Protein AF-A0A238KQC0-F1 (afdb_monomer)

Structure (mmCIF, N/CA/C/O backbone):
data_AF-A0A238KQC0-F1
#
_entry.id   AF-A0A238KQC0-F1
#
loop_
_atom_site.group_PDB
_atom_site.id
_atom_site.type_symbol
_atom_site.label_atom_id
_atom_site.label_alt_id
_atom_site.label_comp_id
_atom_site.label_asym_id
_atom_site.label_entity_id
_atom_site.label_seq_id
_atom_site.pdbx_PDB_ins_code
_atom_site.Cartn_x
_atom_site.Cartn_y
_atom_site.Cartn_z
_atom_site.occupancy
_atom_site.B_iso_or_equiv
_atom_site.auth_seq_id
_atom_site.auth_comp_id
_atom_site.auth_asym_id
_atom_site.auth_atom_id
_atom_site.pdbx_PDB_model_num
ATOM 1 N N . MET A 1 1 ? 19.714 -8.009 -7.640 1.00 52.84 1 MET A N 1
ATOM 2 C CA . MET A 1 1 ? 20.588 -8.316 -8.798 1.00 52.84 1 MET A CA 1
ATOM 3 C C . MET A 1 1 ? 21.851 -7.499 -8.595 1.00 52.84 1 MET A C 1
ATOM 5 O O . MET A 1 1 ? 21.709 -6.326 -8.289 1.00 52.84 1 MET A O 1
ATOM 9 N N . GLN A 1 2 ? 23.054 -8.079 -8.636 1.00 61.41 2 GLN A N 1
ATOM 10 C CA . GLN A 1 2 ? 24.258 -7.248 -8.451 1.00 61.41 2 GLN A CA 1
ATOM 11 C C . GLN A 1 2 ? 24.435 -6.300 -9.654 1.00 61.41 2 GLN A C 1
ATOM 13 O O . GLN A 1 2 ? 24.067 -6.698 -10.764 1.00 61.41 2 GLN A O 1
ATOM 18 N N . PRO A 1 3 ? 25.016 -5.093 -9.490 1.00 61.81 3 PRO A N 1
ATOM 19 C CA . PRO A 1 3 ? 25.232 -4.155 -10.599 1.00 61.81 3 PRO A CA 1
ATOM 20 C C . PRO A 1 3 ? 25.910 -4.797 -11.821 1.00 61.81 3 PRO A C 1
ATOM 22 O O . PRO A 1 3 ? 25.529 -4.546 -12.961 1.00 61.81 3 PRO A O 1
ATOM 25 N N . SER A 1 4 ? 26.842 -5.726 -11.589 1.00 66.88 4 SER A N 1
ATOM 26 C CA . SER A 1 4 ? 27.508 -6.519 -12.630 1.00 66.88 4 SER A CA 1
ATOM 27 C C . SER A 1 4 ? 26.549 -7.377 -13.466 1.00 66.88 4 SER A C 1
ATOM 29 O O . SER A 1 4 ? 26.698 -7.461 -14.681 1.00 66.88 4 SER A O 1
ATOM 31 N N . GLN A 1 5 ? 25.534 -7.988 -12.851 1.00 70.06 5 GLN A N 1
ATOM 32 C CA . GLN A 1 5 ? 24.535 -8.795 -13.557 1.00 70.06 5 GLN A CA 1
ATOM 33 C C . GLN A 1 5 ? 23.613 -7.929 -14.422 1.00 70.06 5 GLN A C 1
ATOM 35 O O . GLN A 1 5 ? 23.234 -8.341 -15.520 1.00 70.06 5 GLN A O 1
ATOM 40 N N . VAL A 1 6 ? 23.265 -6.727 -13.946 1.00 64.50 6 VAL A N 1
ATOM 41 C CA . VAL A 1 6 ? 22.484 -5.751 -14.721 1.00 64.50 6 VAL A CA 1
ATOM 42 C C . VAL A 1 6 ? 23.261 -5.331 -15.969 1.00 64.50 6 VAL A C 1
ATOM 44 O O . VAL A 1 6 ? 22.709 -5.382 -17.067 1.00 64.50 6 VAL A O 1
ATOM 47 N N . ILE A 1 7 ? 24.552 -5.017 -15.816 1.00 68.75 7 ILE A N 1
ATOM 48 C CA . ILE A 1 7 ? 25.449 -4.674 -16.930 1.00 68.75 7 ILE A CA 1
ATOM 49 C C . ILE A 1 7 ? 25.545 -5.827 -17.935 1.00 68.75 7 ILE A C 1
ATOM 51 O O . ILE A 1 7 ? 25.369 -5.601 -19.127 1.00 68.75 7 ILE A O 1
ATOM 55 N N . LEU A 1 8 ? 25.757 -7.067 -17.477 1.00 71.19 8 LEU A N 1
ATOM 56 C CA . LEU A 1 8 ? 25.844 -8.237 -18.362 1.00 71.19 8 LEU A CA 1
ATOM 57 C C . LEU A 1 8 ? 24.544 -8.489 -19.137 1.00 71.19 8 LEU A C 1
ATOM 59 O O . LEU A 1 8 ? 24.585 -8.810 -20.322 1.00 71.19 8 LEU A O 1
ATOM 63 N N . THR A 1 9 ? 23.389 -8.311 -18.491 1.00 72.69 9 THR A N 1
ATOM 64 C CA . THR A 1 9 ? 22.080 -8.470 -19.145 1.00 72.69 9 THR A CA 1
ATOM 65 C C . THR A 1 9 ? 21.862 -7.387 -20.200 1.00 72.69 9 THR A C 1
ATOM 67 O O . THR A 1 9 ? 21.456 -7.692 -21.319 1.00 72.69 9 THR A O 1
ATOM 70 N N . LEU A 1 10 ? 22.179 -6.129 -19.872 1.00 66.62 10 LEU A N 1
ATOM 71 C CA . LEU A 1 10 ? 22.135 -5.011 -20.817 1.00 66.62 10 LEU A CA 1
ATOM 72 C C . LEU A 1 10 ? 23.071 -5.250 -22.002 1.00 66.62 10 LEU A C 1
ATOM 74 O O . LEU A 1 10 ? 22.627 -5.140 -23.138 1.00 66.62 10 LEU A O 1
ATOM 78 N N . ALA A 1 11 ? 24.322 -5.634 -21.751 1.00 71.88 11 ALA A N 1
ATOM 79 C CA . ALA A 1 11 ? 25.301 -5.928 -22.792 1.00 71.88 11 ALA A CA 1
ATOM 80 C C . ALA A 1 11 ? 24.860 -7.095 -23.689 1.00 71.88 11 ALA A C 1
ATOM 82 O O . ALA A 1 11 ? 25.017 -7.016 -24.901 1.00 71.88 11 ALA A O 1
ATOM 83 N N . GLY A 1 12 ? 24.260 -8.149 -23.127 1.00 75.44 12 GLY A N 1
ATOM 84 C CA . GLY A 1 12 ? 23.725 -9.273 -23.900 1.00 75.44 12 GLY A CA 1
ATOM 85 C C . GLY A 1 12 ? 22.548 -8.876 -24.793 1.00 75.44 12 GLY A C 1
ATOM 86 O O . GLY A 1 12 ? 22.531 -9.215 -25.975 1.00 75.44 12 GLY A O 1
ATOM 87 N N . VAL A 1 13 ? 21.588 -8.113 -24.257 1.00 71.62 13 VAL A N 1
ATOM 88 C CA . VAL A 1 13 ? 20.440 -7.609 -25.028 1.00 71.62 13 VAL A CA 1
ATOM 89 C C . VAL A 1 13 ? 20.913 -6.651 -26.119 1.00 71.62 13 VAL A C 1
ATOM 91 O O . VAL A 1 13 ? 20.567 -6.833 -27.281 1.00 71.62 13 VAL A O 1
ATOM 94 N N . ILE A 1 14 ? 21.744 -5.668 -25.771 1.00 67.44 14 ILE A N 1
ATOM 95 C CA . ILE A 1 14 ? 22.294 -4.689 -26.715 1.00 67.44 14 ILE A CA 1
ATOM 96 C C . ILE A 1 14 ? 23.148 -5.384 -27.777 1.00 67.44 14 ILE A C 1
ATOM 98 O O . ILE A 1 14 ? 22.978 -5.106 -28.957 1.00 67.44 14 ILE A O 1
ATOM 102 N N . GLY A 1 15 ? 24.013 -6.322 -27.389 1.00 72.06 15 GLY A N 1
ATOM 103 C CA . GLY A 1 15 ? 24.851 -7.088 -28.309 1.00 72.06 15 GLY A CA 1
ATOM 104 C C . GLY A 1 15 ? 24.027 -7.903 -29.304 1.00 72.06 15 GLY A C 1
ATOM 105 O O . GLY A 1 15 ? 24.307 -7.855 -30.498 1.00 72.06 15 GLY A O 1
ATOM 106 N N . ALA A 1 16 ? 22.967 -8.577 -28.845 1.00 71.31 16 ALA A N 1
ATOM 107 C CA . ALA A 1 16 ? 22.022 -9.265 -29.725 1.00 71.31 16 ALA A CA 1
ATOM 108 C C . ALA A 1 16 ? 21.301 -8.289 -30.672 1.00 71.31 16 ALA A C 1
ATOM 110 O O . ALA A 1 16 ? 21.144 -8.586 -31.854 1.00 71.31 16 ALA A O 1
ATOM 111 N N . PHE A 1 17 ? 20.913 -7.108 -30.180 1.00 65.44 17 PHE A N 1
ATOM 112 C CA . PHE A 1 17 ? 20.311 -6.057 -31.003 1.00 65.44 17 PHE A CA 1
ATOM 113 C C . PHE A 1 17 ? 21.271 -5.538 -32.079 1.00 65.44 17 PHE A C 1
ATOM 115 O O . PHE A 1 17 ? 20.877 -5.469 -33.240 1.00 65.44 17 PHE A O 1
ATOM 122 N N . VAL A 1 18 ? 22.525 -5.231 -31.730 1.00 66.19 18 VAL A N 1
ATOM 123 C CA . VAL A 1 18 ? 23.550 -4.792 -32.691 1.00 66.19 18 VAL A CA 1
ATOM 124 C C . VAL A 1 18 ? 23.750 -5.857 -33.770 1.00 66.19 18 VAL A C 1
ATOM 126 O O . VAL A 1 18 ? 23.679 -5.529 -34.952 1.00 66.19 18 VAL A O 1
ATOM 129 N N . LEU A 1 19 ? 23.879 -7.130 -33.38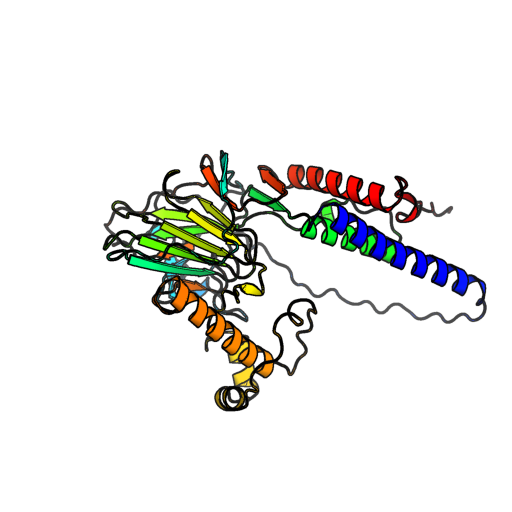2 1.00 65.50 19 LEU A N 1
ATOM 130 C CA . LEU A 1 19 ? 24.027 -8.256 -34.312 1.00 65.50 19 LEU A CA 1
ATOM 131 C C . LEU A 1 19 ? 22.855 -8.387 -35.295 1.00 65.50 19 LEU A C 1
ATOM 133 O O . LEU A 1 19 ? 23.076 -8.629 -36.479 1.00 65.50 19 LEU A O 1
ATOM 137 N N . ILE A 1 20 ? 21.616 -8.203 -34.828 1.00 67.88 20 ILE A N 1
ATOM 138 C CA . ILE A 1 20 ? 20.430 -8.217 -35.699 1.00 67.88 20 ILE A CA 1
ATOM 139 C C . ILE A 1 20 ? 20.461 -7.033 -36.674 1.00 67.88 20 ILE A C 1
ATOM 141 O O . ILE A 1 20 ? 20.162 -7.210 -37.852 1.00 67.88 20 ILE A O 1
ATOM 145 N N . THR A 1 21 ? 20.850 -5.837 -36.222 1.00 61.66 21 THR A N 1
ATOM 146 C CA . THR A 1 21 ? 20.881 -4.648 -37.091 1.00 61.66 21 THR A CA 1
ATOM 147 C C . THR A 1 21 ? 21.965 -4.700 -38.157 1.00 61.66 21 THR A C 1
ATOM 149 O O . THR A 1 21 ? 21.686 -4.320 -39.292 1.00 61.66 21 THR A O 1
ATOM 152 N N . THR A 1 22 ? 23.162 -5.199 -37.830 1.00 63.94 22 THR A N 1
ATOM 153 C CA . THR A 1 22 ? 24.226 -5.392 -38.825 1.00 63.94 22 THR A CA 1
ATOM 154 C C . THR A 1 22 ? 23.844 -6.484 -39.820 1.00 63.94 22 THR A C 1
ATOM 156 O O . THR A 1 22 ? 24.075 -6.348 -41.015 1.00 63.94 22 THR A O 1
ATOM 159 N N . TRP A 1 23 ? 23.164 -7.537 -39.359 1.00 65.06 23 TRP A N 1
ATOM 160 C CA . TRP A 1 23 ? 22.669 -8.589 -40.245 1.00 65.06 23 TRP A CA 1
ATOM 161 C C . TRP A 1 23 ? 21.548 -8.107 -41.189 1.00 65.06 23 TRP A C 1
ATOM 163 O O . TRP A 1 23 ? 21.545 -8.451 -42.370 1.00 65.06 23 TRP A O 1
ATOM 173 N N . GLU A 1 24 ? 20.620 -7.265 -40.718 1.00 63.06 24 GLU A N 1
ATOM 174 C CA . GLU A 1 24 ? 19.578 -6.665 -41.566 1.00 63.06 24 GLU A CA 1
ATOM 175 C C . GLU A 1 24 ? 20.108 -5.590 -42.530 1.00 63.06 24 GLU A C 1
ATOM 177 O O . GLU A 1 24 ? 19.510 -5.391 -43.592 1.00 63.06 24 GLU A O 1
ATOM 182 N N . SER A 1 25 ? 21.188 -4.873 -42.184 1.00 58.00 25 SER A N 1
ATOM 183 C CA . SER A 1 25 ? 21.828 -3.940 -43.121 1.00 58.00 25 SER A CA 1
ATOM 184 C C . SER A 1 25 ? 22.510 -4.679 -44.266 1.00 58.00 25 SER A C 1
ATOM 186 O O . SER A 1 25 ? 22.327 -4.276 -45.413 1.00 58.00 25 SER A O 1
ATOM 188 N N . ASP A 1 26 ? 23.179 -5.798 -43.978 1.00 61.31 26 ASP A N 1
ATOM 189 C CA . ASP A 1 26 ? 23.857 -6.613 -44.995 1.00 61.31 26 ASP A CA 1
ATOM 190 C C . ASP A 1 26 ? 22.852 -7.276 -45.957 1.00 61.31 26 ASP A C 1
ATOM 192 O O . ASP A 1 26 ? 23.091 -7.371 -47.157 1.00 61.31 26 ASP A O 1
ATOM 196 N N . GLN A 1 27 ? 21.664 -7.658 -45.472 1.00 59.06 27 GLN A N 1
ATOM 197 C CA . GLN A 1 27 ? 20.588 -8.208 -46.314 1.00 59.06 27 GLN A CA 1
ATOM 198 C C . GLN A 1 27 ? 19.975 -7.177 -47.283 1.00 59.06 27 GLN A C 1
ATOM 200 O O . GLN A 1 27 ? 19.395 -7.551 -48.305 1.00 59.06 27 GLN A O 1
ATOM 205 N N . LYS A 1 28 ? 20.068 -5.875 -46.979 1.00 48.16 28 LYS A N 1
ATOM 206 C CA . LYS A 1 28 ? 19.464 -4.813 -47.802 1.00 48.16 28 LYS A CA 1
ATOM 207 C C . LYS A 1 28 ? 20.343 -4.335 -48.956 1.00 48.16 28 LYS A C 1
ATOM 209 O O . LYS A 1 28 ? 19.821 -3.624 -49.813 1.00 48.16 28 LYS A O 1
ATOM 214 N N . GLU A 1 29 ? 21.608 -4.747 -49.034 1.00 47.91 29 GLU A N 1
ATOM 215 C CA . GLU A 1 29 ? 22.455 -4.461 -50.202 1.00 47.91 29 GLU A CA 1
ATOM 216 C C . GLU A 1 29 ? 22.245 -5.436 -51.378 1.00 47.91 29 GLU A C 1
ATOM 218 O O . GLU A 1 29 ? 22.608 -5.098 -52.502 1.00 47.91 29 GLU A O 1
ATOM 223 N N . GLU A 1 30 ? 21.580 -6.585 -51.191 1.00 46.72 30 GLU A N 1
ATOM 224 C CA . GLU A 1 30 ? 21.438 -7.598 -52.259 1.00 46.72 30 GLU A CA 1
ATOM 225 C C . GLU A 1 30 ? 20.080 -7.639 -52.981 1.00 46.72 30 GLU A C 1
ATOM 227 O O . GLU A 1 30 ? 19.896 -8.439 -53.898 1.00 46.72 30 GLU A O 1
ATOM 232 N N . THR A 1 31 ? 19.117 -6.771 -52.659 1.00 42.25 31 THR A N 1
ATOM 233 C CA . THR A 1 31 ? 17.823 -6.771 -53.367 1.00 42.25 31 THR A CA 1
ATOM 234 C C . THR A 1 31 ? 17.334 -5.369 -53.720 1.00 42.25 31 THR A C 1
ATOM 236 O O . THR A 1 31 ? 16.606 -4.717 -52.979 1.00 42.25 31 THR A O 1
ATOM 239 N N . SER A 1 32 ? 17.687 -4.923 -54.928 1.00 37.69 32 SER A N 1
ATOM 240 C CA . SER A 1 32 ? 16.980 -3.848 -55.625 1.00 37.69 32 SER A CA 1
ATOM 241 C C . SER A 1 32 ? 16.522 -4.342 -56.993 1.00 37.69 32 SER A C 1
ATOM 243 O O . SER A 1 32 ? 17.331 -4.463 -57.908 1.00 37.69 32 SER A O 1
ATOM 245 N N . ALA A 1 33 ? 15.232 -4.665 -57.093 1.00 41.12 33 ALA A N 1
ATOM 246 C CA . ALA A 1 33 ? 14.337 -4.303 -58.196 1.00 41.12 33 ALA A CA 1
ATOM 247 C C . ALA A 1 33 ? 13.004 -5.050 -58.019 1.00 41.12 33 ALA A C 1
ATOM 249 O O . ALA A 1 33 ? 12.876 -6.191 -58.441 1.00 41.12 33 ALA A O 1
ATOM 250 N N . ASP A 1 34 ? 12.032 -4.426 -57.349 1.00 38.00 34 ASP A N 1
ATOM 251 C CA . ASP A 1 34 ? 10.682 -4.276 -57.909 1.00 38.00 34 ASP A CA 1
ATOM 252 C C . ASP A 1 34 ? 9.803 -3.414 -56.995 1.00 38.00 34 ASP A C 1
ATOM 254 O O . ASP A 1 34 ? 9.624 -3.661 -55.801 1.00 38.00 34 ASP A O 1
ATOM 258 N N . GLY A 1 35 ? 9.291 -2.331 -57.580 1.00 44.53 35 GLY A N 1
ATOM 259 C CA . GLY A 1 35 ? 8.474 -1.330 -56.914 1.00 44.53 35 GLY A CA 1
ATOM 260 C C . GLY A 1 35 ? 7.014 -1.761 -56.812 1.00 44.53 35 GLY A C 1
ATOM 261 O O . GLY A 1 35 ? 6.326 -1.894 -57.820 1.00 44.53 35 GLY A O 1
ATOM 262 N N . GLY A 1 36 ? 6.520 -1.886 -55.581 1.00 32.47 36 GLY A N 1
ATOM 263 C CA . GLY A 1 36 ? 5.099 -2.015 -55.267 1.00 32.47 36 GLY A CA 1
ATOM 264 C C . GLY A 1 36 ? 4.698 -0.992 -54.209 1.00 32.47 36 GLY A C 1
ATOM 265 O O . GLY A 1 36 ? 5.030 -1.135 -53.036 1.00 32.47 36 GLY A O 1
ATOM 266 N N . VAL A 1 37 ? 3.993 0.062 -54.622 1.00 36.56 37 VAL A N 1
ATOM 267 C CA . VAL A 1 37 ? 3.444 1.087 -53.724 1.00 36.56 37 VAL A CA 1
ATOM 268 C C . VAL A 1 37 ? 2.150 0.559 -53.104 1.00 36.56 37 VAL A C 1
ATOM 270 O O . VAL A 1 37 ? 1.142 0.423 -53.792 1.00 36.56 37 VAL A O 1
ATOM 273 N N . SER A 1 38 ? 2.151 0.309 -51.795 1.00 35.12 38 SER A N 1
ATOM 274 C CA . SER A 1 38 ? 0.934 0.062 -51.012 1.00 35.12 38 SER A CA 1
ATOM 275 C C . SER A 1 38 ? 0.721 1.167 -49.975 1.00 35.12 38 SER A C 1
ATOM 277 O O . SER A 1 38 ? 1.612 1.487 -49.188 1.00 35.12 38 SER A O 1
ATOM 279 N N . ALA A 1 39 ? -0.474 1.758 -50.008 1.00 33.97 39 ALA A N 1
ATOM 280 C CA . ALA A 1 39 ? -0.898 2.885 -49.184 1.00 33.97 39 ALA A CA 1
ATOM 281 C C . ALA A 1 39 ? -0.989 2.534 -47.680 1.00 33.97 39 ALA A C 1
ATOM 283 O O . ALA A 1 39 ? -1.370 1.414 -47.330 1.00 33.97 39 ALA A O 1
ATOM 284 N N . PRO A 1 40 ? -0.704 3.483 -46.769 1.00 32.06 40 PRO A N 1
ATOM 285 C CA . PRO A 1 40 ? -0.746 3.224 -45.335 1.00 32.06 40 PRO A CA 1
ATOM 286 C C . PRO A 1 40 ? -2.188 3.176 -44.809 1.00 32.06 40 PRO A C 1
ATOM 288 O O . PRO A 1 40 ? -2.943 4.146 -44.900 1.00 32.06 40 PRO A O 1
ATOM 291 N N . SER A 1 41 ? -2.561 2.057 -44.183 1.00 30.86 41 SER A N 1
ATOM 292 C CA . SER A 1 41 ? -3.796 1.960 -43.404 1.00 30.86 41 SER A CA 1
ATOM 293 C C . SER A 1 41 ? -3.649 2.736 -42.091 1.00 30.86 41 SER A C 1
ATOM 295 O O . SER A 1 41 ? -2.866 2.363 -41.212 1.00 30.86 41 SER A O 1
ATOM 297 N N . VAL A 1 42 ? -4.428 3.805 -41.947 1.00 29.08 42 VAL A N 1
ATOM 298 C CA . VAL A 1 42 ? -4.531 4.624 -40.736 1.00 29.08 42 VAL A CA 1
ATOM 299 C C . VAL A 1 42 ? -5.184 3.804 -39.617 1.00 29.08 42 VAL A C 1
ATOM 301 O O . VAL A 1 42 ? -6.402 3.626 -39.586 1.00 29.08 42 VAL A O 1
ATOM 304 N N . ARG A 1 43 ? -4.385 3.300 -38.669 1.00 30.39 43 ARG A N 1
ATOM 305 C CA . ARG A 1 43 ? -4.898 2.757 -37.402 1.00 30.39 43 ARG A CA 1
ATOM 306 C C . ARG A 1 43 ? -5.221 3.915 -36.458 1.00 30.39 43 ARG A C 1
ATOM 308 O O . ARG A 1 43 ? -4.331 4.657 -36.051 1.00 30.39 43 ARG A O 1
ATOM 315 N N . LYS A 1 44 ? -6.500 4.056 -36.105 1.00 29.42 44 LYS A N 1
ATOM 316 C CA . LYS A 1 44 ? -6.963 4.979 -35.059 1.00 29.42 44 LYS A CA 1
ATOM 317 C C . LYS A 1 44 ? -6.437 4.498 -33.696 1.00 29.42 44 LYS A C 1
ATOM 319 O O . LYS A 1 44 ? -6.677 3.339 -33.360 1.00 29.42 44 LYS A O 1
ATOM 324 N N . PRO A 1 45 ? -5.750 5.336 -32.904 1.00 29.02 45 PRO A N 1
ATOM 325 C CA . PRO A 1 45 ? -5.381 4.969 -31.544 1.00 29.02 45 PRO A CA 1
ATOM 326 C C . PRO A 1 45 ? -6.638 4.850 -30.673 1.00 29.02 45 PRO A C 1
ATOM 328 O O . PRO A 1 45 ? -7.488 5.742 -30.652 1.00 29.02 45 PRO A O 1
ATOM 331 N N . SER A 1 46 ? -6.756 3.724 -29.969 1.00 28.70 46 SER A N 1
ATOM 332 C CA . SER A 1 46 ? -7.780 3.490 -28.956 1.00 28.70 46 SER A CA 1
ATOM 333 C C . SER A 1 46 ? -7.582 4.450 -27.787 1.00 28.70 46 SER A C 1
ATOM 335 O O . SER A 1 46 ? -6.537 4.475 -27.136 1.00 28.70 46 SER A O 1
ATOM 337 N N . LEU A 1 47 ? -8.624 5.231 -27.544 1.00 29.38 47 LEU A N 1
ATOM 338 C CA . LEU A 1 47 ? -8.741 6.279 -26.548 1.00 29.38 47 LEU A CA 1
ATOM 339 C C . LEU A 1 47 ? -8.920 5.672 -25.136 1.00 29.38 47 LEU A C 1
ATOM 341 O O . LEU A 1 47 ? -10.026 5.643 -24.610 1.00 29.38 47 LEU A O 1
ATOM 345 N N . PHE A 1 48 ? -7.853 5.196 -24.488 1.00 33.50 48 PHE A N 1
ATOM 346 C CA . PHE A 1 48 ? -7.841 5.045 -23.022 1.00 33.50 48 PHE A CA 1
ATOM 347 C C . PHE A 1 48 ? -7.390 6.370 -22.402 1.00 33.50 48 PHE A C 1
ATOM 349 O O . PHE A 1 48 ? -6.274 6.531 -21.918 1.00 33.50 48 PHE A O 1
ATOM 356 N N . GLY A 1 49 ? -8.276 7.362 -22.493 1.00 26.34 49 GLY A N 1
ATOM 357 C CA . GLY A 1 49 ? -8.130 8.638 -21.809 1.00 26.34 49 GLY A CA 1
ATOM 358 C C . GLY A 1 49 ? -8.496 8.475 -20.339 1.00 26.34 49 GLY A C 1
ATOM 359 O O . GLY A 1 49 ? -9.676 8.456 -19.992 1.00 26.34 49 GLY A O 1
ATOM 360 N N . GLY A 1 50 ? -7.484 8.387 -19.475 1.00 29.00 50 GLY A N 1
ATOM 361 C CA . GLY A 1 50 ? -7.613 8.672 -18.048 1.00 29.00 50 GLY A CA 1
ATOM 362 C C . GLY A 1 50 ? -7.969 10.144 -17.860 1.00 29.00 50 GLY A C 1
ATOM 363 O O . GLY A 1 50 ? -7.107 10.983 -17.623 1.00 29.00 50 GLY A O 1
ATOM 364 N N . GLY A 1 51 ? -9.246 10.474 -18.047 1.00 25.62 51 GLY A N 1
ATOM 365 C CA . GLY A 1 51 ? -9.769 11.812 -17.829 1.00 25.62 51 GLY A CA 1
ATOM 366 C C . GLY A 1 51 ? -9.725 12.146 -16.344 1.00 25.62 51 GLY A C 1
ATOM 367 O O . GLY A 1 51 ? -10.485 11.587 -15.551 1.00 25.62 51 GLY A O 1
ATOM 368 N N . VAL A 1 52 ? -8.854 13.082 -15.976 1.00 29.88 52 VAL A N 1
ATOM 369 C CA . VAL A 1 52 ? -8.897 13.772 -14.687 1.00 29.88 52 VAL A CA 1
ATOM 370 C C . VAL A 1 52 ? -10.181 14.603 -14.679 1.00 29.88 52 VAL A C 1
ATOM 372 O O . VAL A 1 52 ? -10.234 15.713 -15.205 1.00 29.88 52 VAL A O 1
ATOM 375 N N . THR A 1 53 ? -11.274 14.039 -14.168 1.00 33.09 53 THR A N 1
ATOM 376 C CA . THR A 1 53 ? -12.521 14.786 -13.990 1.00 33.09 53 THR A CA 1
ATOM 377 C C . THR A 1 53 ? -12.292 15.871 -12.948 1.00 33.09 53 THR A C 1
ATOM 379 O O . THR A 1 53 ? -12.054 15.566 -11.781 1.00 33.09 53 THR A O 1
ATOM 382 N N . SER A 1 54 ? -12.377 17.128 -13.383 1.00 31.61 54 SER A N 1
ATOM 383 C CA . SER A 1 54 ? -12.378 18.312 -12.526 1.00 31.61 54 SER A CA 1
ATOM 384 C C . SER A 1 54 ? -13.406 18.151 -11.399 1.00 31.61 54 SER A C 1
ATOM 386 O O . SER A 1 54 ? -14.616 18.076 -11.637 1.00 31.61 54 SER A O 1
ATOM 388 N N . LEU A 1 55 ? -12.910 18.051 -10.163 1.00 38.06 55 LEU A N 1
ATOM 389 C CA . LEU A 1 55 ? -13.707 17.967 -8.943 1.00 38.06 55 LEU A CA 1
ATOM 390 C C . LEU A 1 55 ? -14.286 19.355 -8.638 1.00 38.06 55 LEU A C 1
ATOM 392 O O . LEU A 1 55 ? -13.707 20.174 -7.920 1.00 38.06 55 LEU A O 1
ATOM 396 N N . THR A 1 56 ? -15.456 19.635 -9.208 1.00 34.16 56 THR A N 1
ATOM 397 C CA . THR A 1 56 ? -16.328 20.704 -8.710 1.00 34.16 56 THR A CA 1
ATOM 398 C C . THR A 1 56 ? -16.716 20.389 -7.263 1.00 34.16 56 THR A C 1
ATOM 400 O O . THR A 1 56 ? -16.891 19.230 -6.893 1.00 34.16 56 THR A O 1
ATOM 403 N N . SER A 1 57 ? -16.762 21.422 -6.417 1.00 35.72 57 SER A N 1
ATOM 404 C CA . SER A 1 57 ? -16.985 21.302 -4.973 1.00 35.72 57 SER A CA 1
ATOM 405 C C . SER A 1 57 ? -18.214 20.444 -4.676 1.00 35.72 57 SER A C 1
ATOM 407 O O . SER A 1 57 ? -19.333 20.813 -5.032 1.00 35.72 57 SER A O 1
ATOM 409 N N . VAL A 1 58 ? -18.002 19.311 -4.008 1.00 42.19 58 VAL A N 1
ATOM 410 C CA . VAL A 1 58 ? -19.062 18.427 -3.517 1.00 42.19 58 VAL A CA 1
ATOM 411 C C . VAL A 1 58 ? -19.660 19.060 -2.256 1.00 42.19 58 VAL A C 1
ATOM 413 O O . VAL A 1 58 ? -19.422 18.609 -1.146 1.00 42.19 58 VAL A O 1
ATOM 416 N N . SER A 1 59 ? -20.381 20.171 -2.413 1.00 43.06 59 SER A N 1
ATOM 417 C CA . SER A 1 59 ? -21.286 20.691 -1.375 1.00 43.06 59 SER A CA 1
ATOM 418 C C . SER A 1 59 ? -22.727 20.209 -1.579 1.00 43.06 59 SER A C 1
ATOM 420 O O . SER A 1 59 ? -23.559 20.343 -0.688 1.00 43.06 59 SER A O 1
ATOM 422 N N . GLY A 1 60 ? -23.029 19.586 -2.724 1.00 44.91 60 GLY A N 1
ATOM 423 C CA . GLY A 1 60 ? -24.237 18.787 -2.901 1.00 44.91 60 GLY A CA 1
ATOM 424 C C . GLY A 1 60 ? -23.961 17.351 -2.472 1.00 44.91 60 GLY A C 1
ATOM 425 O O . GLY A 1 60 ? -23.026 16.749 -2.997 1.00 44.91 60 GLY A O 1
ATOM 426 N N . LYS A 1 61 ? -24.764 16.809 -1.547 1.00 46.88 61 LYS A N 1
ATOM 427 C CA . LYS A 1 61 ? -24.801 15.386 -1.165 1.00 46.88 61 LYS A CA 1
ATOM 428 C C . LYS A 1 61 ? -24.993 14.505 -2.411 1.00 46.88 61 LYS A C 1
ATOM 430 O O . LYS A 1 61 ? -26.110 14.112 -2.735 1.00 46.88 61 LYS A O 1
ATOM 435 N N . LYS A 1 62 ? -23.928 14.224 -3.162 1.00 54.81 62 LYS A N 1
ATOM 436 C CA . LYS A 1 62 ? -23.941 13.135 -4.134 1.00 54.81 62 LYS A CA 1
ATOM 437 C C . LYS A 1 62 ? -23.939 11.856 -3.321 1.00 54.81 62 LYS A C 1
ATOM 439 O O . LYS A 1 62 ? -23.074 11.672 -2.475 1.00 54.81 62 LYS A O 1
ATOM 444 N N . ASP A 1 63 ? -24.944 11.031 -3.572 1.00 61.81 63 ASP A N 1
ATOM 445 C CA . ASP A 1 63 ? -25.065 9.685 -3.034 1.00 61.81 63 ASP A CA 1
ATOM 446 C C . ASP A 1 63 ? -23.715 8.944 -3.171 1.00 61.81 63 ASP A C 1
ATOM 448 O O . ASP A 1 63 ? -23.272 8.725 -4.306 1.00 61.81 63 ASP A O 1
ATOM 452 N N . PRO A 1 64 ? -23.039 8.610 -2.052 1.00 58.38 64 PRO A N 1
ATOM 453 C CA . PRO A 1 64 ? -21.751 7.918 -2.044 1.00 58.38 64 PRO A CA 1
ATOM 454 C C . PRO A 1 64 ? -21.753 6.645 -2.894 1.00 58.38 64 PRO A C 1
ATOM 456 O O . PRO A 1 64 ? -20.763 6.344 -3.554 1.00 58.38 64 PRO A O 1
ATOM 459 N N . SER A 1 65 ? -22.896 5.957 -2.991 1.00 60.59 65 SER A N 1
ATOM 460 C CA . SER A 1 65 ? -23.030 4.736 -3.796 1.00 60.59 65 SER A CA 1
ATOM 461 C C . SER A 1 65 ? -22.774 4.944 -5.297 1.00 60.59 65 SER A C 1
ATOM 463 O O . SER A 1 65 ? -22.530 3.981 -6.020 1.00 60.59 65 SER A O 1
ATOM 465 N N . LYS A 1 66 ? -22.790 6.195 -5.786 1.00 66.50 66 LYS A N 1
ATOM 466 C CA . LYS A 1 66 ? -22.546 6.543 -7.197 1.00 66.50 66 LYS A CA 1
ATOM 467 C C . LYS A 1 66 ? -21.092 6.888 -7.519 1.00 66.50 66 LYS A C 1
ATOM 469 O O . LYS A 1 66 ? -20.783 7.142 -8.684 1.00 66.50 66 LYS A O 1
ATOM 474 N N . LEU A 1 67 ? -20.218 6.979 -6.517 1.00 64.25 67 LEU A N 1
ATOM 475 C CA . LEU A 1 67 ? -18.800 7.312 -6.708 1.00 64.25 67 LEU A CA 1
ATOM 476 C C . LEU A 1 67 ? -17.909 6.065 -6.802 1.00 64.25 67 LEU A C 1
ATOM 478 O O . LEU A 1 67 ? -16.813 6.156 -7.362 1.00 64.25 67 LEU A O 1
ATOM 482 N N . GLY A 1 68 ? -18.409 4.920 -6.335 1.00 71.50 68 GLY A N 1
ATOM 483 C CA . GLY A 1 68 ? -17.804 3.617 -6.559 1.00 71.50 68 GLY A CA 1
ATOM 484 C C . GLY A 1 68 ? -18.117 3.071 -7.955 1.00 71.50 68 GLY A C 1
ATOM 485 O O . GLY A 1 68 ? -19.216 3.244 -8.486 1.00 71.50 68 GLY A O 1
ATOM 486 N N . SER A 1 69 ? -17.159 2.379 -8.569 1.00 76.06 69 SER A N 1
ATOM 487 C CA . SER A 1 69 ? -17.399 1.590 -9.782 1.00 76.06 69 SER A CA 1
ATOM 488 C C . SER A 1 69 ? -16.880 0.168 -9.621 1.00 76.06 69 SER A C 1
ATOM 490 O O . SER A 1 69 ? -15.831 -0.066 -9.029 1.00 76.06 69 SER A O 1
ATOM 492 N N . ALA A 1 70 ? -17.605 -0.814 -10.158 1.00 75.75 70 ALA A N 1
ATOM 493 C CA . ALA A 1 70 ? -17.065 -2.161 -10.296 1.00 75.75 70 ALA A CA 1
ATOM 494 C C . ALA A 1 70 ? -16.102 -2.194 -11.492 1.00 75.75 70 ALA A C 1
ATOM 496 O O . ALA A 1 70 ? -16.433 -1.727 -12.581 1.00 75.75 70 ALA A O 1
ATOM 497 N N . ASN A 1 71 ? -14.918 -2.756 -11.291 1.00 75.81 71 ASN A N 1
ATOM 498 C CA . ASN A 1 71 ? -13.949 -3.065 -12.329 1.00 75.81 71 ASN A CA 1
ATOM 499 C C . ASN A 1 71 ? -13.816 -4.592 -12.485 1.00 75.81 71 ASN A C 1
ATOM 501 O O . ASN A 1 71 ? -14.548 -5.371 -11.865 1.00 75.81 71 ASN A O 1
ATOM 505 N N . LEU A 1 72 ? -12.873 -5.034 -13.322 1.00 70.62 72 LEU A N 1
ATOM 506 C CA . LEU A 1 72 ? -12.636 -6.459 -13.558 1.00 70.62 72 LEU A CA 1
ATOM 507 C C . LEU A 1 72 ? -12.404 -7.252 -12.261 1.00 70.62 72 LEU A C 1
ATOM 509 O O . LEU A 1 72 ? -12.871 -8.376 -12.176 1.00 70.62 72 LEU A O 1
ATOM 513 N N . ARG A 1 73 ? -11.750 -6.674 -11.249 1.00 72.62 73 ARG A N 1
ATOM 514 C CA . ARG A 1 73 ? -11.287 -7.345 -10.020 1.00 72.62 73 ARG A CA 1
ATOM 515 C C . ARG A 1 73 ? -11.917 -6.795 -8.727 1.00 72.62 73 ARG A C 1
ATOM 517 O O . ARG A 1 73 ? -11.356 -6.962 -7.644 1.00 72.62 73 ARG A O 1
ATOM 524 N N . GLY A 1 74 ? -13.064 -6.121 -8.819 1.00 82.00 74 GLY A N 1
ATOM 525 C CA . GLY A 1 74 ? -13.838 -5.640 -7.668 1.00 82.00 74 GLY A CA 1
ATOM 526 C C . GLY A 1 74 ? -14.120 -4.140 -7.697 1.00 82.00 74 GLY A C 1
ATOM 527 O O . GLY A 1 74 ? -14.128 -3.525 -8.756 1.00 82.00 74 GLY A O 1
ATOM 528 N N . TYR A 1 75 ? -14.407 -3.551 -6.538 1.00 85.69 75 TYR A N 1
ATOM 529 C CA . TYR A 1 75 ? -14.774 -2.137 -6.447 1.00 85.69 75 TYR A CA 1
ATOM 530 C C . TYR A 1 75 ? -13.558 -1.206 -6.528 1.00 85.69 75 TYR A C 1
ATOM 532 O O . TYR A 1 75 ? -12.491 -1.499 -5.984 1.00 85.69 75 TYR A O 1
ATOM 540 N N . THR A 1 76 ? -13.745 -0.083 -7.210 1.00 87.94 76 THR A N 1
ATOM 541 C CA . THR A 1 76 ? -12.876 1.088 -7.197 1.00 87.94 76 THR A CA 1
ATOM 542 C C . THR A 1 76 ? -13.626 2.212 -6.513 1.00 87.94 76 THR A C 1
ATOM 544 O O . THR A 1 76 ? -14.686 2.611 -6.990 1.00 87.94 76 THR A O 1
ATOM 547 N N . GLU A 1 77 ? -13.046 2.741 -5.447 1.00 88.00 77 GLU A N 1
ATOM 548 C CA . GLU A 1 77 ? -13.561 3.893 -4.726 1.00 88.00 77 GLU A CA 1
ATOM 549 C C . GLU A 1 77 ? -12.683 5.114 -4.989 1.00 88.00 77 GLU A C 1
ATOM 551 O O . GLU A 1 77 ? -11.445 5.050 -5.012 1.00 88.00 77 GLU A O 1
ATOM 556 N N . LYS A 1 78 ? -13.349 6.242 -5.234 1.00 87.50 78 LYS A N 1
ATOM 557 C CA . LYS A 1 78 ? -12.705 7.533 -5.475 1.00 87.50 78 LYS A CA 1
ATOM 558 C C . LYS A 1 78 ? -12.828 8.400 -4.235 1.00 87.50 78 LYS A C 1
ATOM 560 O O . LYS A 1 78 ? -13.875 8.445 -3.596 1.00 87.50 78 LYS A O 1
ATOM 565 N N . THR A 1 79 ? -11.779 9.155 -3.942 1.00 84.88 79 THR A N 1
ATOM 566 C CA . THR A 1 79 ? -11.800 10.191 -2.909 1.00 84.88 79 THR A CA 1
ATOM 567 C C . THR A 1 79 ? -13.013 11.124 -3.098 1.00 84.88 79 THR A C 1
ATOM 569 O O . THR A 1 79 ? -13.291 11.527 -4.234 1.00 84.88 79 THR A O 1
ATOM 572 N N . PRO A 1 80 ? -13.752 11.478 -2.026 1.00 91.31 80 PRO A N 1
ATOM 573 C CA . PRO A 1 80 ? -13.433 11.311 -0.600 1.00 91.31 80 PRO A CA 1
ATOM 574 C C . PRO A 1 80 ? -13.917 10.000 0.044 1.00 91.31 80 PRO A C 1
ATOM 576 O O . PRO A 1 80 ? -14.039 9.946 1.264 1.00 91.31 80 PRO A O 1
ATOM 579 N N . LEU A 1 81 ? -14.225 8.957 -0.729 1.00 92.69 81 LEU A N 1
ATOM 580 C CA . LEU A 1 81 ? -14.765 7.728 -0.152 1.00 92.69 81 LEU A CA 1
ATOM 581 C C . LEU A 1 81 ? -13.719 6.857 0.540 1.00 92.69 81 LEU A C 1
ATOM 583 O O . LEU A 1 81 ? -12.580 6.719 0.091 1.00 92.69 81 LEU A O 1
ATOM 587 N N . MET A 1 82 ? -14.176 6.253 1.629 1.00 94.50 82 MET A N 1
ATOM 588 C CA . MET A 1 82 ? -13.493 5.296 2.479 1.00 94.50 82 MET A CA 1
ATOM 589 C C . MET A 1 82 ? -14.297 3.999 2.513 1.00 94.50 82 MET A C 1
ATOM 591 O O . MET A 1 82 ? -15.521 4.061 2.501 1.00 94.50 82 MET A O 1
ATOM 595 N N . ILE A 1 83 ? -13.642 2.841 2.574 1.00 95.19 83 ILE A N 1
ATOM 596 C CA . ILE A 1 83 ? -14.326 1.540 2.662 1.00 95.19 83 ILE A CA 1
ATOM 597 C C . ILE A 1 83 ? -13.995 0.817 3.971 1.00 95.19 83 ILE A C 1
ATOM 599 O O . ILE A 1 83 ? -12.850 0.869 4.420 1.00 95.19 83 ILE A O 1
ATOM 603 N N . ALA A 1 84 ? -14.984 0.147 4.564 1.00 96.12 84 ALA A N 1
ATOM 604 C CA . ALA A 1 84 ? -14.820 -0.707 5.745 1.00 96.12 84 ALA A CA 1
ATOM 605 C C . ALA A 1 84 ? -14.860 -2.209 5.389 1.00 96.12 84 ALA A C 1
ATOM 607 O O . ALA A 1 84 ? -15.063 -2.584 4.231 1.00 96.12 84 ALA A O 1
ATOM 608 N N . ALA A 1 85 ? -14.672 -3.082 6.384 1.00 93.44 85 ALA A N 1
ATOM 609 C CA . ALA A 1 85 ? -14.622 -4.540 6.195 1.00 93.44 85 ALA A CA 1
ATOM 610 C C . ALA A 1 85 ? -15.946 -5.129 5.672 1.00 93.44 85 ALA A C 1
ATOM 612 O O . ALA A 1 85 ? -15.945 -6.079 4.893 1.00 93.44 85 ALA A O 1
ATOM 613 N N . ASP A 1 86 ? -17.078 -4.508 6.014 1.00 91.62 86 ASP A N 1
ATOM 614 C CA . ASP A 1 86 ? -18.409 -4.869 5.509 1.00 91.62 86 ASP A CA 1
ATOM 615 C C . ASP A 1 86 ? -18.681 -4.378 4.072 1.00 91.62 86 ASP A C 1
ATOM 617 O O . ASP A 1 86 ? -19.804 -4.486 3.574 1.00 91.62 86 ASP A O 1
ATOM 621 N N . LEU A 1 87 ? -17.656 -3.830 3.408 1.00 89.31 87 LEU A N 1
ATOM 622 C CA . LEU A 1 87 ? -17.702 -3.220 2.082 1.00 89.31 87 LEU A CA 1
ATOM 623 C C . LEU A 1 87 ? -18.650 -2.017 1.973 1.00 89.31 87 LEU A C 1
ATOM 625 O O . LEU A 1 87 ? -18.976 -1.604 0.857 1.00 89.31 87 LEU A O 1
ATOM 629 N N . LYS A 1 88 ? -19.081 -1.423 3.094 1.00 92.38 88 LYS A N 1
ATOM 630 C CA . LYS A 1 88 ? -19.796 -0.147 3.060 1.00 92.38 88 LYS A CA 1
ATOM 631 C C . LYS A 1 88 ? -18.825 1.001 2.831 1.00 92.38 88 LYS A C 1
ATOM 633 O O . LYS A 1 88 ? -17.734 1.051 3.408 1.00 92.38 88 LYS A O 1
ATOM 638 N N . SER A 1 89 ? -19.270 1.941 2.005 1.00 93.25 89 SER A N 1
ATOM 639 C CA . SER A 1 89 ? -18.531 3.155 1.679 1.00 93.25 89 SER A CA 1
ATOM 640 C C . SER A 1 89 ? -19.003 4.311 2.563 1.00 93.25 89 SER A C 1
ATOM 642 O O . SER A 1 89 ? -20.197 4.594 2.655 1.00 93.25 89 SER A O 1
ATOM 644 N N . TYR A 1 90 ? -18.053 5.000 3.183 1.00 94.69 90 TYR A N 1
ATOM 645 C CA . TYR A 1 90 ? -18.245 6.166 4.043 1.00 94.69 90 TYR A CA 1
ATOM 646 C C . TYR A 1 90 ? -17.501 7.366 3.454 1.00 94.69 90 TYR A C 1
ATOM 648 O O . TYR A 1 90 ? -16.593 7.209 2.639 1.00 94.69 90 TYR A O 1
ATOM 656 N N . SER A 1 91 ? -17.853 8.583 3.860 1.00 94.25 91 SER A N 1
ATOM 657 C CA . SER A 1 91 ? -17.022 9.751 3.561 1.00 94.25 91 SER A CA 1
ATOM 658 C C . SER A 1 91 ? -15.870 9.819 4.559 1.00 94.25 91 SER A C 1
ATOM 660 O O . SER A 1 91 ? -16.104 9.766 5.766 1.00 94.25 91 SER A O 1
ATOM 662 N N . ILE A 1 92 ? -14.631 10.023 4.097 1.00 95.12 92 ILE A N 1
ATOM 663 C CA . ILE A 1 92 ? -13.508 10.285 5.014 1.00 95.12 92 ILE A CA 1
ATOM 664 C C . ILE A 1 92 ? -13.760 11.528 5.880 1.00 95.12 92 ILE A C 1
ATOM 666 O O . ILE A 1 92 ? -13.320 11.578 7.020 1.00 95.12 92 ILE A O 1
ATOM 670 N N . LEU A 1 93 ? -14.532 12.501 5.383 1.00 94.94 93 LEU A N 1
ATOM 671 C CA . LEU A 1 93 ? -14.868 13.728 6.117 1.00 94.94 93 LEU A CA 1
ATOM 672 C C . LEU A 1 93 ? -15.789 13.478 7.320 1.00 94.94 93 LEU A C 1
ATOM 674 O O . LEU A 1 93 ? -15.898 14.338 8.197 1.00 94.94 93 LEU A O 1
ATOM 678 N N . ASP A 1 94 ? -16.461 12.328 7.362 1.00 95.94 94 ASP A N 1
ATOM 679 C CA . ASP A 1 94 ? -17.308 11.946 8.490 1.00 95.94 94 ASP A CA 1
ATOM 680 C C . ASP A 1 94 ? -16.469 11.341 9.627 1.00 95.94 94 ASP A C 1
ATOM 682 O O . ASP A 1 94 ? -16.824 11.516 10.786 1.00 95.94 94 ASP A O 1
ATOM 686 N N . ALA A 1 95 ? -15.332 10.707 9.314 1.00 97.00 95 ALA A N 1
ATOM 687 C CA . ALA A 1 95 ? -14.452 10.066 10.296 1.00 97.00 95 ALA A CA 1
ATOM 688 C C . ALA A 1 95 ? -13.226 10.907 10.677 1.00 97.00 95 ALA A C 1
ATOM 690 O O . ALA A 1 95 ? -12.690 10.739 11.768 1.00 97.00 95 ALA A O 1
ATOM 691 N N . VAL A 1 96 ? -12.763 11.788 9.786 1.00 97.75 96 VAL A N 1
ATOM 692 C CA . VAL A 1 96 ? -11.486 12.498 9.914 1.00 97.75 96 VAL A CA 1
ATOM 693 C C . VAL A 1 96 ? -11.705 14.010 9.909 1.00 97.75 96 VAL A C 1
ATOM 695 O O . VAL A 1 96 ? -12.331 14.565 9.003 1.00 97.75 96 VAL A O 1
ATOM 698 N N . GLU A 1 97 ? -11.147 14.693 10.903 1.00 96.75 97 GLU A N 1
ATOM 699 C CA . GLU A 1 97 ? -11.109 16.152 10.988 1.00 96.75 97 GLU A CA 1
ATOM 700 C C . GLU A 1 97 ? -9.831 16.714 10.353 1.00 96.75 97 GLU A C 1
ATOM 702 O O . GLU A 1 97 ? -8.770 16.096 10.391 1.00 96.75 97 GLU A O 1
ATOM 707 N N . GLY A 1 98 ? -9.916 17.899 9.742 1.00 94.50 98 GLY A N 1
ATOM 708 C CA . GLY A 1 98 ? -8.752 18.568 9.145 1.00 94.50 98 GLY A CA 1
ATOM 709 C C . GLY A 1 98 ? -8.248 17.935 7.844 1.00 94.50 98 GLY A C 1
ATOM 710 O O . GLY A 1 98 ? -7.170 18.291 7.364 1.00 94.50 98 GLY A O 1
ATOM 711 N N . TYR A 1 99 ? -9.011 17.013 7.250 1.00 93.00 99 TYR A N 1
ATOM 712 C CA . TYR A 1 99 ? -8.651 16.395 5.978 1.00 93.00 99 TYR A CA 1
ATOM 713 C C . TYR A 1 99 ? -8.521 17.459 4.864 1.00 93.00 99 TYR A C 1
ATOM 715 O O . TYR A 1 99 ? -9.427 18.284 4.694 1.00 93.00 99 TYR A O 1
ATOM 723 N N . PRO A 1 100 ? -7.413 17.480 4.096 1.00 89.06 100 PRO A N 1
ATOM 724 C CA . PRO A 1 100 ? -7.132 18.556 3.158 1.00 89.06 100 PRO A CA 1
ATOM 725 C C . PRO A 1 100 ? -8.121 18.577 1.993 1.00 89.06 100 PRO A C 1
ATOM 727 O O . PRO A 1 100 ? -8.618 17.553 1.525 1.00 89.06 100 PRO A O 1
ATOM 730 N N . SER A 1 101 ? -8.359 19.777 1.461 1.00 78.19 101 SER A N 1
ATOM 731 C CA . SER A 1 101 ? -9.141 19.942 0.238 1.00 78.19 101 SER A CA 1
ATOM 732 C C . SER A 1 101 ? -8.513 19.175 -0.931 1.00 78.19 101 SER A C 1
ATOM 734 O O . SER A 1 101 ? -7.331 19.336 -1.248 1.00 78.19 101 SER A O 1
ATOM 736 N N . LEU A 1 102 ? -9.357 18.420 -1.640 1.00 67.06 102 LEU A N 1
ATOM 737 C CA . LEU A 1 102 ? -9.006 17.613 -2.820 1.00 67.06 102 LEU A CA 1
ATOM 738 C C . LEU A 1 102 ? -8.487 18.426 -4.008 1.00 67.06 102 LEU A C 1
ATOM 740 O O . LEU A 1 102 ? -8.038 17.860 -4.997 1.00 67.06 102 LEU A O 1
ATOM 744 N N . LYS A 1 103 ? -8.596 19.755 -3.935 1.00 66.25 103 LYS A N 1
ATOM 745 C CA . LYS A 1 103 ? -8.141 20.675 -4.980 1.00 66.25 103 LYS A CA 1
ATOM 746 C C . LYS A 1 103 ? -6.685 21.093 -4.820 1.00 66.25 103 LYS A C 1
ATOM 748 O O . LYS A 1 103 ? -6.177 21.807 -5.679 1.00 66.25 103 LYS A O 1
ATOM 753 N N . SER A 1 104 ? -6.029 20.724 -3.719 1.00 60.16 104 SER A N 1
ATOM 754 C CA . SER A 1 104 ? -4.620 21.059 -3.567 1.00 60.16 104 SER A CA 1
ATOM 755 C C . SER A 1 104 ? -3.785 20.103 -4.418 1.00 60.16 104 SER A C 1
ATOM 757 O O . SER A 1 104 ? -3.739 18.905 -4.166 1.00 60.16 104 SER A O 1
ATOM 759 N N . ASN A 1 105 ? -3.086 20.649 -5.414 1.00 65.44 105 ASN A N 1
ATOM 760 C CA . ASN A 1 105 ? -2.032 19.942 -6.153 1.00 65.44 105 ASN A CA 1
ATOM 761 C C . ASN A 1 105 ? -0.764 19.774 -5.292 1.00 65.44 105 ASN A C 1
ATOM 763 O O . ASN A 1 105 ? 0.338 19.614 -5.814 1.00 65.44 105 ASN A O 1
ATOM 767 N N . ASN A 1 106 ? -0.904 19.872 -3.969 1.00 74.69 106 ASN A N 1
ATOM 768 C CA . ASN A 1 106 ? 0.203 19.826 -3.041 1.00 74.69 106 ASN A CA 1
ATOM 769 C C . ASN A 1 106 ? 0.568 18.364 -2.841 1.00 74.69 106 ASN A C 1
ATOM 771 O O . ASN A 1 106 ? -0.047 17.646 -2.052 1.00 74.69 106 ASN A O 1
ATOM 775 N N . VAL A 1 107 ? 1.576 17.937 -3.590 1.00 82.50 107 VAL A N 1
ATOM 776 C CA . VAL A 1 107 ? 2.268 16.682 -3.336 1.00 82.50 107 VAL A CA 1
ATOM 777 C C . VAL A 1 107 ? 2.828 16.756 -1.917 1.00 82.50 107 VAL A C 1
ATOM 779 O O . VAL A 1 107 ? 3.537 17.695 -1.560 1.00 82.50 107 VAL A O 1
ATOM 782 N N . ALA A 1 108 ? 2.440 15.807 -1.071 1.00 86.44 108 ALA A N 1
ATOM 783 C CA . ALA A 1 108 ? 2.925 15.754 0.299 1.00 86.44 108 ALA A CA 1
ATOM 784 C C . ALA A 1 108 ? 4.283 15.032 0.342 1.00 86.44 108 ALA A C 1
ATOM 786 O O . ALA A 1 108 ? 4.476 14.012 -0.332 1.00 86.44 108 ALA A O 1
ATOM 787 N N . HIS A 1 109 ? 5.216 15.572 1.130 1.00 88.50 109 HIS A N 1
ATOM 788 C CA . HIS A 1 109 ? 6.606 15.115 1.208 1.00 88.50 109 HIS A CA 1
ATOM 789 C C . HIS A 1 109 ? 6.972 14.769 2.657 1.00 88.50 109 HIS A C 1
ATOM 791 O O . HIS A 1 109 ? 6.921 15.666 3.502 1.00 88.50 109 HIS A O 1
ATOM 797 N N . PRO A 1 110 ? 7.368 13.522 2.969 1.00 91.06 110 PRO A N 1
ATOM 798 C CA . PRO A 1 110 ? 7.896 13.216 4.296 1.00 91.06 110 PRO A CA 1
ATOM 799 C C . PRO A 1 110 ? 9.137 14.062 4.595 1.00 91.06 110 PRO A C 1
ATOM 801 O O . PRO A 1 110 ? 9.899 14.387 3.685 1.00 91.06 110 PRO A O 1
ATOM 804 N N . ALA A 1 111 ? 9.335 14.425 5.864 1.00 90.00 111 ALA A N 1
ATOM 805 C CA . ALA A 1 111 ? 10.559 15.108 6.291 1.00 90.00 111 ALA A CA 1
ATOM 806 C C . ALA A 1 111 ? 11.753 14.155 6.318 1.00 90.00 111 ALA A C 1
ATOM 808 O O . ALA A 1 111 ? 12.882 14.569 6.069 1.00 90.00 111 ALA A O 1
ATOM 809 N N . ALA A 1 112 ? 11.502 12.887 6.642 1.00 92.94 112 ALA A N 1
ATOM 810 C CA . ALA A 1 112 ? 12.535 11.879 6.761 1.00 92.94 112 ALA A CA 1
ATOM 811 C C . ALA A 1 112 ? 12.022 10.508 6.327 1.00 92.94 112 ALA A C 1
ATOM 813 O O . ALA A 1 112 ? 10.823 10.215 6.359 1.00 92.94 112 ALA A O 1
ATOM 814 N N . VAL A 1 113 ? 12.966 9.643 5.974 1.00 93.94 113 VAL A N 1
ATOM 815 C CA . VAL A 1 113 ? 12.712 8.225 5.761 1.00 93.94 113 VAL A CA 1
ATOM 816 C C . VAL A 1 113 ? 13.670 7.394 6.582 1.00 93.94 113 VAL A C 1
ATOM 818 O O . VAL A 1 113 ? 14.875 7.634 6.603 1.00 93.94 113 VAL A O 1
ATOM 821 N N . THR A 1 114 ? 13.112 6.378 7.222 1.00 95.94 114 THR A N 1
ATOM 822 C CA . THR A 1 114 ? 13.856 5.338 7.914 1.00 95.94 114 THR A CA 1
ATOM 823 C C . THR A 1 114 ? 13.764 4.064 7.094 1.00 95.94 114 THR A C 1
ATOM 825 O O . THR A 1 114 ? 12.673 3.553 6.834 1.00 95.94 114 THR A O 1
ATOM 828 N N . LYS A 1 115 ? 14.920 3.547 6.683 1.00 95.50 115 LYS A N 1
ATOM 829 C CA . LYS A 1 115 ? 15.007 2.241 6.038 1.00 95.50 115 LYS A CA 1
ATOM 830 C C . LYS A 1 115 ? 14.780 1.147 7.080 1.00 95.50 115 LYS A C 1
ATOM 832 O O . LYS A 1 115 ? 15.348 1.192 8.168 1.00 95.50 115 LYS A O 1
ATOM 837 N N . VAL A 1 116 ? 13.948 0.177 6.734 1.00 94.88 116 VAL A N 1
ATOM 838 C CA . VAL A 1 116 ? 13.668 -1.029 7.509 1.00 94.88 116 VAL A CA 1
ATOM 839 C C . VAL A 1 116 ? 14.227 -2.208 6.727 1.00 94.88 116 VAL A C 1
ATOM 841 O O . VAL A 1 116 ? 14.040 -2.296 5.509 1.00 94.88 116 VAL A O 1
ATOM 844 N N . ALA A 1 117 ? 14.926 -3.105 7.421 1.00 91.81 117 ALA A N 1
ATOM 845 C CA . ALA A 1 117 ? 15.400 -4.337 6.811 1.00 91.81 117 ALA A CA 1
ATOM 846 C C . ALA A 1 117 ? 14.190 -5.129 6.274 1.00 91.81 117 ALA A C 1
ATOM 848 O O . ALA A 1 117 ? 13.237 -5.346 7.027 1.00 91.81 117 ALA A O 1
ATOM 849 N N . PRO A 1 118 ? 14.174 -5.517 4.986 1.00 88.06 118 PRO A N 1
ATOM 850 C CA . PRO A 1 118 ? 13.076 -6.308 4.454 1.00 88.06 118 PRO A CA 1
ATOM 851 C C . PRO A 1 118 ? 12.998 -7.667 5.150 1.00 88.06 118 PRO A C 1
ATOM 853 O O . PRO A 1 118 ? 14.010 -8.350 5.311 1.00 88.06 118 PRO A O 1
ATOM 856 N N . ILE A 1 119 ? 11.780 -8.097 5.469 1.00 90.50 119 ILE A N 1
ATOM 857 C CA . ILE A 1 119 ? 11.500 -9.488 5.825 1.00 90.50 119 ILE A CA 1
ATOM 858 C C . ILE A 1 119 ? 11.629 -10.329 4.552 1.00 90.50 119 ILE A C 1
ATOM 860 O O . ILE A 1 119 ? 10.849 -10.166 3.606 1.00 90.50 119 ILE A O 1
ATOM 864 N N . THR A 1 120 ? 12.635 -11.204 4.524 1.00 86.75 120 THR A N 1
ATOM 865 C CA . THR A 1 120 ? 12.995 -12.036 3.360 1.00 86.75 120 THR A CA 1
ATOM 866 C C . THR A 1 120 ? 12.686 -13.518 3.557 1.00 86.75 120 THR A C 1
ATOM 868 O O . THR A 1 120 ? 12.471 -14.223 2.581 1.00 86.75 120 THR A O 1
ATOM 871 N N . ASP A 1 121 ? 12.595 -13.978 4.803 1.00 88.12 121 ASP A N 1
ATOM 872 C CA . ASP A 1 121 ? 12.214 -15.345 5.191 1.00 88.12 121 ASP A CA 1
ATOM 873 C C . ASP A 1 121 ? 10.696 -15.515 5.388 1.00 88.12 121 ASP A C 1
ATOM 875 O O . ASP A 1 121 ? 10.204 -16.598 5.720 1.00 88.12 121 ASP A O 1
ATOM 879 N N . CYS A 1 122 ? 9.955 -14.422 5.196 1.00 85.62 122 CYS A N 1
ATOM 880 C CA . CYS A 1 122 ? 8.509 -14.336 5.341 1.00 85.62 122 CYS A CA 1
ATOM 881 C C . CYS A 1 122 ? 7.998 -14.731 6.728 1.00 85.62 122 CYS A C 1
ATOM 883 O O . CYS A 1 122 ? 6.848 -15.152 6.864 1.00 85.62 122 CYS A O 1
ATOM 885 N N . GLN A 1 123 ? 8.838 -14.544 7.749 1.00 90.75 123 GLN A N 1
ATOM 886 C CA . GLN A 1 123 ? 8.475 -14.666 9.153 1.00 90.75 123 GLN A CA 1
ATOM 887 C C . GLN A 1 123 ? 8.157 -13.280 9.716 1.00 90.75 123 GLN A C 1
ATOM 889 O O . GLN A 1 123 ? 9.045 -12.503 10.051 1.00 90.75 123 GLN A O 1
ATOM 894 N N . PHE A 1 124 ? 6.868 -12.969 9.813 1.00 93.94 124 PHE A N 1
ATOM 895 C CA . PHE A 1 124 ? 6.395 -11.803 10.557 1.00 93.94 124 PHE A CA 1
ATOM 896 C C . PHE A 1 124 ? 6.211 -12.160 12.028 1.00 93.94 124 PHE A C 1
ATOM 898 O O . PHE A 1 124 ? 5.942 -13.320 12.367 1.00 93.94 124 PHE A O 1
ATOM 905 N N . ARG A 1 125 ? 6.271 -11.160 12.910 1.00 96.25 125 ARG A N 1
ATOM 906 C CA . ARG A 1 125 ? 5.811 -11.334 14.289 1.00 96.25 125 ARG A CA 1
ATOM 907 C C . ARG A 1 125 ? 4.353 -11.800 14.272 1.00 96.25 125 ARG A C 1
ATOM 909 O O . ARG A 1 125 ? 3.506 -11.124 13.699 1.00 96.25 125 ARG A O 1
ATOM 916 N N . LYS A 1 126 ? 4.025 -12.900 14.947 1.00 97.00 126 LYS A N 1
ATOM 917 C CA . LYS A 1 126 ? 2.622 -13.292 15.162 1.00 97.00 126 LYS A CA 1
ATOM 918 C C . LYS A 1 126 ? 1.895 -12.266 16.042 1.00 97.00 126 LYS A C 1
ATOM 920 O O . LYS A 1 126 ? 2.530 -11.736 16.963 1.00 97.00 126 LYS A O 1
ATOM 925 N N . PRO A 1 127 ? 0.595 -12.006 15.812 1.00 97.38 127 PRO A N 1
ATOM 926 C CA . PRO A 1 127 ? -0.212 -11.273 16.775 1.00 97.38 127 PRO A CA 1
ATOM 927 C C . PRO A 1 127 ? -0.113 -11.920 18.158 1.00 97.38 127 PRO A C 1
ATOM 929 O O . PRO A 1 127 ? -0.108 -13.146 18.287 1.00 97.38 127 PRO A O 1
ATOM 932 N N . ALA A 1 128 ? 0.043 -11.088 19.179 1.00 97.88 128 ALA A N 1
ATOM 933 C CA . ALA A 1 128 ? 0.090 -11.512 20.565 1.00 97.88 128 ALA A CA 1
ATOM 934 C C . ALA A 1 128 ? -1.328 -11.781 21.086 1.00 97.88 128 ALA A C 1
ATOM 936 O O . ALA A 1 128 ? -2.322 -11.312 20.528 1.00 97.88 128 ALA A O 1
ATOM 937 N N . GLU A 1 129 ? -1.420 -12.537 22.179 1.00 96.88 129 GLU A N 1
ATOM 938 C CA . GLU A 1 129 ? -2.692 -12.741 22.868 1.00 96.88 129 GLU A CA 1
ATOM 939 C C . GLU A 1 129 ? -3.278 -11.392 23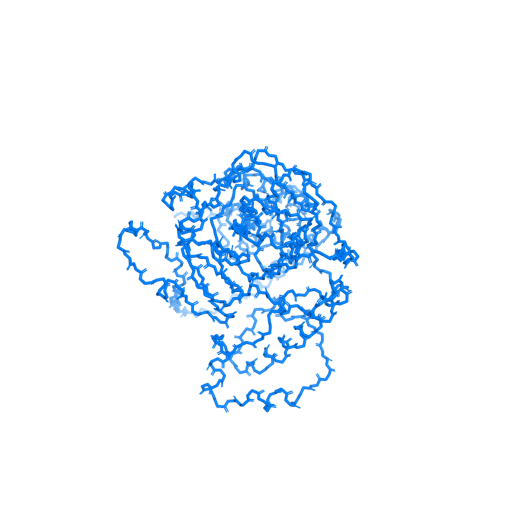.311 1.00 96.88 129 GLU A C 1
ATOM 941 O O . GLU A 1 129 ? -2.585 -10.569 23.908 1.00 96.88 129 GLU A O 1
ATOM 946 N N . GLY A 1 130 ? -4.557 -11.170 23.002 1.00 97.06 130 GLY A N 1
ATOM 947 C CA . GLY A 1 130 ? -5.267 -9.936 23.336 1.00 97.06 130 GLY A CA 1
ATOM 948 C C . GLY A 1 130 ? -5.125 -8.803 22.318 1.00 97.06 130 GLY A C 1
ATOM 949 O O . GLY A 1 130 ? -5.765 -7.778 22.514 1.00 97.06 130 GLY A O 1
ATOM 950 N N . GLU A 1 131 ? -4.353 -8.961 21.238 1.00 98.06 131 GLU A N 1
ATOM 951 C CA . GLU A 1 131 ? -4.336 -7.982 20.143 1.00 98.06 131 GLU A CA 1
ATOM 952 C C . GLU A 1 131 ? -5.559 -8.154 19.225 1.00 98.06 131 GLU A C 1
ATOM 954 O O . GLU A 1 131 ? -5.900 -9.267 18.816 1.00 98.06 131 GLU A O 1
ATOM 959 N N . ALA A 1 132 ? -6.200 -7.042 18.860 1.00 97.50 132 ALA A N 1
ATOM 960 C CA . ALA A 1 132 ? -7.197 -7.019 17.797 1.00 97.50 132 ALA A CA 1
ATOM 961 C C . ALA A 1 132 ? -6.491 -7.052 16.444 1.00 97.50 132 ALA A C 1
ATOM 963 O O . ALA A 1 132 ? -5.542 -6.308 16.196 1.00 97.50 132 ALA A O 1
ATOM 964 N N . ILE A 1 133 ? -6.966 -7.896 15.538 1.00 96.56 133 ILE A N 1
ATOM 965 C CA . ILE A 1 133 ? -6.355 -8.034 14.224 1.00 96.56 133 ILE A CA 1
ATOM 966 C C . ILE A 1 133 ? -7.164 -7.237 13.211 1.00 96.56 133 ILE A C 1
ATOM 968 O O . ILE A 1 133 ? -8.369 -7.422 13.068 1.00 96.56 133 ILE A O 1
ATOM 972 N N . ALA A 1 134 ? -6.473 -6.391 12.459 1.00 96.94 134 ALA A N 1
ATOM 973 C CA . ALA A 1 134 ? -7.052 -5.625 11.377 1.00 96.94 134 ALA A CA 1
ATOM 974 C C . ALA A 1 134 ? -6.313 -5.899 10.071 1.00 96.94 134 ALA A C 1
ATOM 976 O O . ALA A 1 134 ? -5.138 -5.561 9.911 1.00 96.94 134 ALA A O 1
ATOM 977 N N . ASN A 1 135 ? -7.023 -6.489 9.114 1.00 96.12 135 ASN A N 1
ATOM 978 C CA . ASN A 1 135 ? -6.461 -6.874 7.833 1.00 96.12 135 ASN A CA 1
ATOM 979 C C . ASN A 1 135 ? -6.975 -5.968 6.706 1.00 96.12 135 ASN A C 1
ATOM 981 O O . ASN A 1 135 ? -8.178 -5.844 6.483 1.00 96.12 135 ASN A O 1
ATOM 985 N N . VAL A 1 136 ? -6.064 -5.344 5.965 1.00 96.19 136 VAL A N 1
ATOM 986 C CA . VAL A 1 136 ? -6.378 -4.448 4.853 1.00 96.19 136 VAL A CA 1
ATOM 987 C C . VAL A 1 136 ? -5.742 -4.972 3.580 1.00 96.19 136 VAL A C 1
ATOM 989 O O . VAL A 1 136 ? -4.530 -5.140 3.492 1.00 96.19 136 VAL A O 1
ATOM 992 N N . PHE A 1 137 ? -6.563 -5.142 2.549 1.00 93.56 137 PHE A N 1
ATOM 993 C CA . PHE A 1 137 ? -6.141 -5.572 1.229 1.00 93.56 137 PHE A CA 1
ATOM 994 C C . PHE A 1 137 ? -6.521 -4.551 0.165 1.00 93.56 137 PHE A C 1
ATOM 996 O O . PHE A 1 137 ? -7.703 -4.261 -0.055 1.00 93.56 137 PHE A O 1
ATOM 1003 N N . ILE A 1 138 ? -5.525 -4.092 -0.595 1.00 91.50 138 ILE A N 1
ATOM 1004 C CA . ILE A 1 138 ? -5.732 -3.180 -1.720 1.00 91.50 138 ILE A CA 1
ATOM 1005 C C . ILE A 1 138 ? -5.061 -3.715 -2.987 1.00 91.50 138 ILE A C 1
ATOM 1007 O O . ILE A 1 138 ? -3.868 -4.000 -3.024 1.00 91.50 138 ILE A O 1
ATOM 1011 N N . GLY A 1 139 ? -5.818 -3.802 -4.082 1.00 87.19 139 GLY A N 1
ATOM 1012 C CA . GLY A 1 139 ? -5.242 -4.116 -5.395 1.00 87.19 139 GLY A CA 1
ATOM 1013 C C . GLY A 1 139 ? -4.302 -3.012 -5.892 1.00 87.19 139 GLY A C 1
ATOM 1014 O O . GLY A 1 139 ? -3.132 -3.265 -6.204 1.00 87.19 139 GLY A O 1
ATOM 1015 N N . THR A 1 140 ? -4.830 -1.787 -5.945 1.00 84.94 140 THR A N 1
ATOM 1016 C CA . THR A 1 140 ? -4.157 -0.583 -6.437 1.00 84.94 140 THR A CA 1
ATOM 1017 C C . THR A 1 140 ? -4.561 0.646 -5.614 1.00 84.94 140 THR A C 1
ATOM 1019 O O . THR A 1 140 ? -5.738 0.992 -5.573 1.00 84.94 140 THR A O 1
ATOM 1022 N N . GLY A 1 141 ? -3.626 1.370 -5.001 1.00 84.19 141 GLY A N 1
ATOM 1023 C CA . GLY A 1 141 ? -3.949 2.658 -4.365 1.00 84.19 141 GLY A CA 1
ATOM 1024 C C . GLY A 1 141 ? -4.506 3.672 -5.380 1.00 84.19 141 GLY A C 1
ATOM 1025 O O . GLY A 1 141 ? -3.888 3.884 -6.421 1.00 84.19 141 GLY A O 1
ATOM 1026 N N . SER A 1 142 ? -5.656 4.300 -5.099 1.00 81.62 142 SER A N 1
ATOM 1027 C CA . SER A 1 142 ? -6.213 5.406 -5.912 1.00 81.62 142 SER A CA 1
ATOM 1028 C C . SER A 1 142 ? -5.934 6.789 -5.324 1.00 81.62 142 SER A C 1
ATOM 1030 O O . SER A 1 142 ? -6.374 7.793 -5.885 1.00 81.62 142 SER A O 1
ATOM 1032 N N . GLY A 1 143 ? -5.212 6.859 -4.204 1.00 78.19 143 GLY A N 1
ATOM 1033 C CA . GLY A 1 143 ? -4.879 8.128 -3.576 1.00 78.19 143 GLY A CA 1
ATOM 1034 C C . GLY A 1 143 ? -3.871 8.961 -4.365 1.00 78.19 143 GLY A C 1
ATOM 1035 O O . GLY A 1 143 ? -3.321 8.554 -5.398 1.00 78.19 143 GLY A O 1
ATOM 1036 N N . VAL A 1 144 ? -3.648 10.167 -3.844 1.00 85.81 144 VAL A N 1
ATOM 1037 C CA . VAL A 1 144 ? -2.730 11.155 -4.413 1.00 85.81 144 VAL A CA 1
ATOM 1038 C C . VAL A 1 144 ? -1.305 10.600 -4.398 1.00 85.81 144 VAL A C 1
ATOM 1040 O O . VAL A 1 144 ? -0.892 9.915 -3.455 1.00 85.81 144 VAL A O 1
ATOM 1043 N N . GLU A 1 145 ? -0.560 10.886 -5.462 1.00 88.88 145 GLU A N 1
ATOM 1044 C CA . GLU A 1 145 ? 0.868 10.598 -5.506 1.00 88.88 145 GLU A CA 1
ATOM 1045 C C . GLU A 1 145 ? 1.600 11.397 -4.432 1.00 88.88 145 GLU A C 1
ATOM 1047 O O . GLU A 1 145 ? 1.344 12.579 -4.202 1.00 88.88 145 GLU A O 1
ATOM 1052 N N . THR A 1 146 ? 2.511 10.721 -3.755 1.00 90.62 146 THR A N 1
ATOM 1053 C CA . THR A 1 146 ? 3.405 11.342 -2.788 1.00 90.62 146 THR A CA 1
ATOM 1054 C C . THR A 1 146 ? 4.672 11.802 -3.492 1.00 90.62 146 THR A C 1
ATOM 1056 O O . THR A 1 146 ? 4.989 11.358 -4.597 1.00 90.62 146 THR A O 1
ATOM 1059 N N . GLY A 1 147 ? 5.433 12.664 -2.827 1.00 89.31 147 GLY A N 1
ATOM 1060 C CA . GLY A 1 147 ? 6.764 13.038 -3.292 1.00 89.31 147 GLY A CA 1
ATOM 1061 C C . GLY A 1 147 ? 7.843 12.028 -2.916 1.00 89.31 147 GLY A C 1
ATOM 1062 O O . GLY A 1 147 ? 9.022 12.354 -3.016 1.00 89.31 147 GLY A O 1
ATOM 1063 N N . LEU A 1 148 ? 7.445 10.850 -2.421 1.00 91.75 148 LEU A N 1
ATOM 1064 C CA . LEU A 1 148 ? 8.323 9.725 -2.148 1.00 91.75 148 LEU A CA 1
ATOM 1065 C C . LEU A 1 148 ? 8.330 8.813 -3.369 1.00 91.75 148 LEU A C 1
ATOM 1067 O O . LEU A 1 148 ? 7.299 8.256 -3.759 1.00 91.75 148 LEU A O 1
ATOM 1071 N N . HIS A 1 149 ? 9.506 8.653 -3.959 1.00 91.12 149 HIS A N 1
ATOM 1072 C CA . HIS A 1 149 ? 9.697 7.810 -5.122 1.00 91.12 149 HIS A CA 1
ATOM 1073 C C . HIS A 1 149 ? 10.663 6.675 -4.823 1.00 91.12 149 HIS A C 1
ATOM 1075 O O . HIS A 1 149 ? 11.717 6.898 -4.234 1.00 91.12 149 HIS A O 1
ATOM 1081 N N . VAL A 1 150 ? 10.326 5.477 -5.292 1.00 90.00 150 VAL A N 1
ATOM 1082 C CA . VAL A 1 150 ? 11.211 4.313 -5.252 1.00 90.00 150 VAL A CA 1
ATOM 1083 C C . VAL A 1 150 ? 11.457 3.818 -6.657 1.00 90.00 150 VAL A C 1
ATOM 1085 O O . VAL A 1 150 ? 10.513 3.626 -7.433 1.00 90.00 150 VAL A O 1
ATOM 1088 N N . VAL A 1 151 ? 12.727 3.575 -6.956 1.00 87.00 151 VAL A N 1
ATOM 1089 C CA . VAL A 1 151 ? 13.170 2.986 -8.210 1.00 87.00 151 VAL A CA 1
ATOM 1090 C C . VAL A 1 151 ? 14.173 1.883 -7.902 1.00 87.00 151 VAL A C 1
ATOM 1092 O O . VAL A 1 151 ? 15.085 2.065 -7.105 1.00 87.00 151 VAL A O 1
ATOM 1095 N N . THR A 1 152 ? 13.973 0.725 -8.520 1.00 84.62 152 THR A N 1
ATOM 1096 C CA . THR A 1 152 ? 14.863 -0.430 -8.380 1.00 84.62 152 THR A CA 1
ATOM 1097 C C . THR A 1 152 ? 15.833 -0.479 -9.552 1.00 84.62 152 THR A C 1
ATOM 1099 O O . THR A 1 152 ? 15.488 -0.048 -10.656 1.00 84.62 152 THR A O 1
ATOM 1102 N N . ASP A 1 153 ? 17.005 -1.083 -9.363 1.00 84.06 153 ASP A N 1
ATOM 1103 C CA . ASP A 1 153 ? 17.970 -1.297 -10.453 1.00 84.06 153 ASP A CA 1
ATOM 1104 C C . ASP A 1 153 ? 17.347 -2.064 -11.628 1.00 84.06 153 ASP A C 1
ATOM 1106 O O . ASP A 1 153 ? 17.546 -1.721 -12.793 1.00 84.06 153 ASP A O 1
ATOM 1110 N N . SER A 1 154 ? 16.518 -3.071 -11.332 1.00 81.19 154 SER A N 1
ATOM 1111 C CA . SER A 1 154 ? 15.772 -3.820 -12.349 1.00 81.19 154 SER A CA 1
ATOM 1112 C C . SER A 1 154 ? 14.781 -2.939 -13.116 1.00 81.19 154 SER A C 1
ATOM 1114 O O . SER A 1 154 ? 14.605 -3.112 -14.323 1.00 81.19 154 SER A O 1
ATOM 1116 N N . GLY A 1 155 ? 14.155 -1.973 -12.440 1.00 83.12 155 GLY A N 1
ATOM 1117 C CA . GLY A 1 155 ? 13.281 -0.979 -13.050 1.00 83.12 155 GLY A CA 1
ATOM 1118 C C . GLY A 1 155 ? 14.048 -0.051 -13.988 1.00 83.12 155 GLY A C 1
ATOM 1119 O O . GLY A 1 155 ? 13.607 0.143 -15.119 1.00 83.12 155 GLY A O 1
ATOM 1120 N N . ILE A 1 156 ? 15.212 0.447 -13.552 1.00 84.25 156 ILE A N 1
ATOM 1121 C CA . ILE A 1 156 ? 16.111 1.283 -14.368 1.00 84.25 156 ILE A CA 1
ATOM 1122 C C . ILE A 1 156 ? 16.594 0.508 -15.598 1.00 84.25 156 ILE A C 1
ATOM 1124 O O . ILE A 1 156 ? 16.548 1.019 -16.715 1.00 84.25 156 ILE A O 1
ATOM 1128 N N . ALA A 1 157 ? 17.012 -0.747 -15.428 1.00 82.56 157 ALA A N 1
ATOM 1129 C CA . ALA A 1 157 ? 17.460 -1.588 -16.533 1.00 82.56 157 ALA A CA 1
ATOM 1130 C C . ALA A 1 157 ? 16.343 -1.810 -17.566 1.00 82.56 157 ALA A C 1
ATOM 1132 O O . ALA A 1 157 ? 16.550 -1.587 -18.761 1.00 82.56 157 ALA A O 1
ATOM 1133 N N . LYS A 1 158 ? 15.134 -2.176 -17.113 1.00 83.12 158 LYS A N 1
ATOM 1134 C CA . LYS A 1 158 ? 13.961 -2.357 -17.984 1.00 83.12 158 LYS A CA 1
ATOM 1135 C C . LYS A 1 158 ? 13.590 -1.068 -18.725 1.00 83.12 158 LYS A C 1
ATOM 1137 O O . LYS A 1 158 ? 13.299 -1.130 -19.923 1.00 83.12 158 LYS A O 1
ATOM 1142 N N . SER A 1 159 ? 13.620 0.092 -18.060 1.00 84.62 159 SER A N 1
ATOM 1143 C CA . SER A 1 159 ? 13.348 1.375 -18.721 1.00 84.62 159 SER A CA 1
ATOM 1144 C C . SER A 1 159 ? 14.421 1.742 -19.741 1.00 84.62 159 SER A C 1
ATOM 1146 O O . SER A 1 159 ? 14.088 2.253 -20.807 1.00 84.62 159 SER A O 1
ATOM 1148 N N . THR A 1 160 ? 15.691 1.445 -19.459 1.00 83.62 160 THR A N 1
ATOM 1149 C CA . THR A 1 160 ? 16.805 1.672 -20.392 1.00 83.62 160 THR A CA 1
ATOM 1150 C C . THR A 1 160 ? 16.677 0.796 -21.637 1.00 83.62 160 THR A C 1
ATOM 1152 O O . THR A 1 160 ? 16.754 1.308 -22.750 1.00 83.62 160 THR A O 1
ATOM 1155 N N . ILE A 1 161 ? 16.386 -0.500 -21.476 1.00 82.75 161 ILE A N 1
ATOM 1156 C CA . ILE A 1 161 ? 16.139 -1.417 -22.604 1.00 82.75 161 ILE A CA 1
ATOM 1157 C C . ILE A 1 161 ? 14.944 -0.941 -23.441 1.00 82.75 161 ILE A C 1
ATOM 1159 O O . ILE A 1 161 ? 15.019 -0.891 -24.668 1.00 82.75 161 ILE A O 1
ATOM 1163 N N . SER A 1 162 ? 13.849 -0.544 -22.786 1.00 83.06 162 SER A N 1
ATOM 1164 C CA . SER A 1 162 ? 12.649 -0.046 -23.473 1.00 83.06 162 SER A CA 1
ATOM 1165 C C . SER A 1 162 ? 12.928 1.233 -24.264 1.00 83.06 162 SER A C 1
ATOM 1167 O O . SER A 1 162 ? 12.438 1.389 -25.383 1.00 83.06 162 SER A O 1
ATOM 1169 N N . TRP A 1 163 ? 13.738 2.134 -23.704 1.00 83.69 163 TRP A N 1
ATOM 1170 C CA . TRP A 1 163 ? 14.172 3.350 -24.385 1.00 83.69 163 TRP A CA 1
ATOM 1171 C C . TRP A 1 163 ? 14.989 3.026 -25.643 1.00 83.69 163 TRP A C 1
ATOM 1173 O O . TRP A 1 163 ? 14.694 3.575 -26.706 1.00 83.69 163 TRP A O 1
ATOM 1183 N N . PHE A 1 164 ? 15.947 2.093 -25.556 1.00 80.06 164 PHE A N 1
ATOM 1184 C CA . PHE A 1 164 ? 16.738 1.647 -26.710 1.00 80.06 164 PHE A CA 1
ATOM 1185 C C . PHE A 1 164 ? 15.859 1.049 -27.813 1.00 80.06 164 PHE A C 1
ATOM 1187 O O . PHE A 1 164 ? 15.974 1.440 -28.976 1.00 80.06 164 PHE A O 1
ATOM 1194 N N . ALA A 1 165 ? 14.932 0.158 -27.449 1.00 82.38 165 ALA A N 1
ATOM 1195 C CA . ALA A 1 165 ? 13.996 -0.444 -28.395 1.00 82.38 165 ALA A CA 1
ATOM 1196 C C . ALA A 1 165 ? 13.124 0.615 -29.098 1.00 82.38 165 ALA A C 1
ATOM 1198 O O . ALA A 1 165 ? 12.855 0.513 -30.299 1.00 82.38 165 ALA A O 1
ATOM 1199 N N . GLU A 1 166 ? 12.702 1.661 -28.377 1.00 82.56 166 GLU A N 1
ATOM 1200 C CA . GLU A 1 166 ? 11.955 2.773 -28.965 1.00 82.56 166 GLU A CA 1
ATOM 1201 C C . GLU A 1 166 ? 12.801 3.611 -29.935 1.00 82.56 166 GLU A C 1
ATOM 1203 O O . GLU A 1 166 ? 12.316 3.896 -31.036 1.00 82.56 166 GLU A O 1
ATOM 1208 N N . GLN A 1 167 ? 14.035 3.981 -29.566 1.00 78.81 167 GLN A N 1
ATOM 1209 C CA . GLN A 1 167 ? 14.918 4.760 -30.448 1.00 78.81 167 GLN A CA 1
ATOM 1210 C C . GLN A 1 167 ? 15.194 4.005 -31.745 1.00 78.81 167 GLN A C 1
ATOM 1212 O O . GLN A 1 167 ? 15.033 4.560 -32.835 1.00 78.81 167 GLN A O 1
ATOM 1217 N N . HIS A 1 168 ? 15.505 2.713 -31.626 1.00 75.88 168 HIS A N 1
ATOM 1218 C CA . HIS A 1 168 ? 15.731 1.842 -32.769 1.00 75.88 168 HIS A CA 1
ATOM 1219 C C . HIS A 1 168 ? 14.515 1.809 -33.707 1.00 75.88 168 HIS A C 1
ATOM 1221 O O . HIS A 1 168 ? 14.640 2.008 -34.917 1.00 75.88 168 HIS A O 1
ATOM 1227 N N . ARG A 1 169 ? 13.308 1.626 -33.152 1.00 80.12 169 ARG A N 1
ATOM 1228 C CA . ARG A 1 169 ? 12.072 1.562 -33.944 1.00 80.12 169 ARG A CA 1
ATOM 1229 C C . ARG A 1 169 ? 11.759 2.878 -34.652 1.00 80.12 169 ARG A C 1
ATOM 1231 O O . ARG A 1 169 ? 11.264 2.858 -35.777 1.00 80.12 169 ARG A O 1
ATOM 1238 N N . LYS A 1 170 ? 11.956 4.014 -33.980 1.00 78.62 170 LYS A N 1
ATOM 1239 C CA . LYS A 1 170 ? 11.548 5.315 -34.522 1.00 78.62 170 LYS A CA 1
ATOM 1240 C C . LYS A 1 170 ? 12.565 5.893 -35.500 1.00 78.62 170 LYS A C 1
ATOM 1242 O O . LYS A 1 170 ? 12.148 6.649 -36.370 1.00 78.62 170 LYS A O 1
ATOM 1247 N N . ARG A 1 171 ? 13.857 5.553 -35.383 1.00 70.88 171 ARG A N 1
ATOM 1248 C CA . ARG A 1 171 ? 14.950 6.181 -36.157 1.00 70.88 171 ARG A CA 1
ATOM 1249 C C . ARG A 1 171 ? 14.900 7.719 -36.123 1.00 70.88 171 ARG A C 1
ATOM 1251 O O . ARG A 1 171 ? 15.329 8.383 -37.061 1.00 70.88 171 ARG A O 1
ATOM 1258 N N . THR A 1 172 ? 14.316 8.292 -35.074 1.00 63.28 172 THR A N 1
ATOM 1259 C CA . THR A 1 172 ? 14.204 9.740 -34.876 1.00 63.28 172 THR A CA 1
ATOM 1260 C C . THR A 1 172 ? 15.234 10.205 -33.860 1.00 63.28 172 THR A C 1
ATOM 1262 O O . THR A 1 172 ? 15.729 9.396 -33.078 1.00 63.28 172 THR A O 1
ATOM 1265 N N . ALA A 1 173 ? 15.499 11.514 -33.833 1.00 59.66 173 ALA A N 1
ATOM 1266 C CA . ALA A 1 173 ? 16.320 12.145 -32.805 1.00 59.66 173 ALA A CA 1
ATOM 1267 C C . ALA A 1 173 ? 15.932 11.655 -31.400 1.00 59.66 173 ALA A C 1
ATOM 1269 O O . ALA A 1 173 ? 14.739 11.525 -31.096 1.00 59.66 173 ALA A O 1
ATOM 1270 N N . ALA A 1 174 ? 16.952 11.386 -30.581 1.00 59.62 174 ALA A N 1
ATOM 1271 C CA . ALA A 1 174 ? 16.817 10.791 -29.260 1.00 59.62 174 ALA A CA 1
ATOM 1272 C C . ALA A 1 174 ? 15.699 11.461 -28.452 1.00 59.62 174 ALA A C 1
ATOM 1274 O O . ALA A 1 174 ? 15.764 12.652 -28.138 1.00 59.62 174 ALA A O 1
ATOM 1275 N N . THR A 1 175 ? 14.664 10.705 -28.082 1.00 60.16 175 THR A N 1
ATOM 1276 C CA . THR A 1 175 ? 13.725 11.203 -27.072 1.00 60.16 175 THR A CA 1
ATOM 1277 C C . THR A 1 175 ? 14.453 11.309 -25.739 1.00 60.16 175 THR A C 1
ATOM 1279 O O . THR A 1 175 ? 15.217 10.411 -25.380 1.00 60.16 175 THR A O 1
ATOM 1282 N N . THR A 1 176 ? 14.184 12.362 -24.970 1.00 66.94 176 THR A N 1
ATOM 1283 C CA . THR A 1 176 ? 14.721 12.502 -23.614 1.00 66.94 176 THR A CA 1
ATOM 1284 C C . THR A 1 176 ? 14.404 11.256 -22.778 1.00 66.94 176 THR A C 1
ATOM 1286 O O . THR A 1 176 ? 13.267 10.776 -22.775 1.00 66.94 176 THR A O 1
ATOM 1289 N N . TRP A 1 177 ? 15.411 10.739 -22.060 1.00 67.62 177 TRP A N 1
ATOM 1290 C CA . TRP A 1 177 ? 15.316 9.582 -21.150 1.00 67.62 177 TRP A CA 1
ATOM 1291 C C . TRP A 1 177 ? 14.051 9.609 -20.277 1.00 67.62 177 TRP A C 1
ATOM 1293 O O . TRP A 1 177 ? 13.407 8.585 -20.051 1.00 67.62 177 TRP A O 1
ATOM 1303 N N . GLY A 1 178 ? 13.636 10.820 -19.881 1.00 59.69 178 GLY A N 1
ATOM 1304 C CA . GLY A 1 178 ? 12.503 11.103 -19.006 1.00 59.69 178 GLY A CA 1
ATOM 1305 C C . GLY A 1 178 ? 11.163 10.464 -19.372 1.00 59.69 178 GLY A C 1
ATOM 1306 O O . GLY A 1 178 ? 10.373 10.215 -18.466 1.00 59.69 178 GLY A O 1
ATOM 1307 N N . LYS A 1 179 ? 10.896 10.153 -20.650 1.00 64.88 179 LYS A N 1
ATOM 1308 C CA . LYS A 1 179 ? 9.631 9.500 -21.049 1.00 64.88 179 LYS A CA 1
ATOM 1309 C C . LYS A 1 179 ? 9.527 8.032 -20.637 1.00 64.88 179 LYS A C 1
ATOM 1311 O O . LYS A 1 179 ? 8.416 7.523 -20.544 1.00 64.88 179 LYS A O 1
ATOM 1316 N N . HIS A 1 180 ? 10.655 7.365 -20.407 1.00 59.72 180 HIS A N 1
ATOM 1317 C CA . HIS A 1 180 ? 10.694 5.927 -20.131 1.00 59.72 180 HIS A CA 1
ATOM 1318 C C . HIS A 1 180 ? 10.981 5.596 -18.675 1.00 59.72 180 HIS A C 1
ATOM 1320 O O . HIS A 1 180 ? 10.972 4.425 -18.309 1.00 59.72 180 HIS A O 1
ATOM 1326 N N . ILE A 1 181 ? 11.229 6.605 -17.842 1.00 63.84 181 ILE A N 1
ATOM 1327 C CA . ILE A 1 181 ? 11.522 6.409 -16.429 1.00 63.84 181 ILE A CA 1
ATOM 1328 C C . ILE A 1 181 ? 10.320 5.741 -15.774 1.00 63.84 181 ILE A C 1
ATOM 1330 O O . ILE A 1 181 ? 9.237 6.325 -15.718 1.00 63.84 181 ILE A O 1
ATOM 1334 N N . ALA A 1 182 ? 10.529 4.517 -15.283 1.00 60.12 182 ALA A N 1
ATOM 1335 C CA . ALA A 1 182 ? 9.507 3.759 -14.585 1.00 60.12 182 ALA A CA 1
ATOM 1336 C C . ALA A 1 182 ? 8.930 4.626 -13.455 1.00 60.12 182 ALA A C 1
ATOM 1338 O O . ALA A 1 182 ? 9.655 5.029 -12.544 1.00 60.12 182 ALA A O 1
ATOM 1339 N N . GLU A 1 183 ? 7.637 4.946 -13.549 1.00 65.12 183 GLU A N 1
ATOM 1340 C CA . GLU A 1 183 ? 6.903 5.754 -12.575 1.00 65.12 183 GLU A CA 1
ATOM 1341 C C . GLU A 1 183 ? 7.241 5.304 -11.153 1.00 65.12 183 GLU A C 1
ATOM 1343 O O . GLU A 1 183 ? 7.073 4.135 -10.828 1.00 65.12 183 GLU A O 1
ATOM 1348 N N . GLY A 1 184 ? 7.775 6.211 -10.329 1.00 74.56 184 GLY A N 1
ATOM 1349 C CA . GLY A 1 184 ? 8.369 5.873 -9.031 1.00 74.56 184 GLY A CA 1
ATOM 1350 C C . GLY A 1 184 ? 7.522 6.224 -7.816 1.00 74.56 184 GLY A C 1
ATOM 1351 O O . GLY A 1 184 ? 7.836 5.774 -6.721 1.00 74.56 184 GLY A O 1
ATOM 1352 N N . ALA A 1 185 ? 6.500 7.068 -7.986 1.00 88.38 185 ALA A N 1
ATOM 1353 C CA . ALA A 1 185 ? 5.761 7.658 -6.875 1.00 88.38 185 ALA A CA 1
ATOM 1354 C C . ALA A 1 185 ? 4.958 6.612 -6.110 1.00 88.38 185 ALA A C 1
ATOM 1356 O O . ALA A 1 185 ? 4.186 5.852 -6.698 1.00 88.38 185 ALA A O 1
ATOM 1357 N N . LEU A 1 186 ? 5.104 6.618 -4.790 1.00 92.50 186 LEU A N 1
ATOM 1358 C CA . LEU A 1 186 ? 4.186 5.893 -3.933 1.00 92.50 186 LEU A CA 1
ATOM 1359 C C . LEU A 1 186 ? 2.868 6.663 -3.895 1.00 92.50 186 LEU A C 1
ATOM 1361 O O . LEU A 1 186 ? 2.853 7.887 -3.737 1.00 92.50 186 LEU A O 1
ATOM 1365 N N . ARG A 1 187 ? 1.756 5.948 -4.032 1.00 92.44 187 ARG A N 1
ATOM 1366 C CA . ARG A 1 187 ? 0.413 6.498 -3.840 1.00 92.44 187 ARG A CA 1
ATOM 1367 C C . ARG A 1 187 ? 0.036 6.372 -2.377 1.00 92.44 187 ARG A C 1
ATOM 1369 O O . ARG A 1 187 ? 0.191 5.304 -1.789 1.00 92.44 187 ARG A O 1
ATOM 1376 N N . LYS A 1 188 ? -0.466 7.451 -1.787 1.00 94.06 188 LYS A N 1
ATOM 1377 C CA . LYS A 1 188 ? -0.894 7.430 -0.390 1.00 94.06 188 LYS A CA 1
ATOM 1378 C C . LYS A 1 188 ? -2.214 6.672 -0.250 1.00 94.06 188 LYS A C 1
ATOM 1380 O O . LYS A 1 188 ? -3.142 6.932 -1.011 1.00 94.06 188 LYS A O 1
ATOM 1385 N N . VAL A 1 189 ? -2.320 5.812 0.756 1.00 96.50 189 VAL A N 1
ATOM 1386 C CA . VAL A 1 189 ? -3.599 5.297 1.257 1.00 96.50 189 VAL A CA 1
ATOM 1387 C C . VAL A 1 189 ? -3.722 5.679 2.722 1.00 96.50 189 VAL A C 1
ATOM 1389 O O . VAL A 1 189 ? -2.849 5.334 3.512 1.00 96.50 189 VAL A O 1
ATOM 1392 N N . ASP A 1 190 ? -4.792 6.379 3.091 1.00 97.81 190 ASP A N 1
ATOM 1393 C CA . ASP A 1 190 ? -5.072 6.685 4.495 1.00 97.81 190 ASP A CA 1
ATOM 1394 C C . ASP A 1 190 ? -5.795 5.501 5.158 1.00 97.81 190 ASP A C 1
ATOM 1396 O O . ASP A 1 190 ? -6.821 5.038 4.659 1.00 97.81 190 ASP A O 1
ATOM 1400 N N . VAL A 1 191 ? -5.260 5.016 6.276 1.00 98.31 191 VAL A N 1
ATOM 1401 C CA . VAL A 1 191 ? -5.834 3.940 7.094 1.00 98.31 191 VAL A CA 1
ATOM 1402 C C . VAL A 1 191 ? -6.362 4.566 8.375 1.00 98.31 191 VAL A C 1
ATOM 1404 O O . VAL A 1 191 ? -5.585 4.901 9.267 1.00 98.31 191 VAL A O 1
ATOM 1407 N N . VAL A 1 192 ? -7.675 4.761 8.448 1.00 98.62 192 VAL A N 1
ATOM 1408 C CA . VAL A 1 192 ? -8.349 5.323 9.620 1.00 98.62 192 VAL A CA 1
ATOM 1409 C C . VAL A 1 192 ? -8.653 4.182 10.579 1.00 98.62 192 VAL A C 1
ATOM 1411 O O . VAL A 1 192 ? -9.423 3.288 10.235 1.00 98.62 192 VAL A O 1
ATOM 1414 N N . VAL A 1 193 ? -8.033 4.186 11.757 1.00 98.62 193 VAL A N 1
ATOM 1415 C CA . VAL A 1 193 ? -8.191 3.122 12.758 1.00 98.62 193 VAL A CA 1
ATOM 1416 C C . VAL A 1 193 ? -9.004 3.663 13.918 1.00 98.62 193 VAL A C 1
ATOM 1418 O O . VAL A 1 193 ? -8.657 4.688 14.490 1.00 98.62 193 VAL A O 1
ATOM 1421 N N . THR A 1 194 ? -10.098 2.989 14.238 1.00 98.50 194 THR A N 1
ATOM 1422 C CA . THR A 1 194 ? -11.118 3.449 15.198 1.00 98.50 194 THR A CA 1
ATOM 1423 C C . THR A 1 194 ? -11.472 2.394 16.236 1.00 98.50 194 THR A C 1
ATOM 1425 O O . THR A 1 194 ? -12.208 2.678 17.175 1.00 98.50 194 THR A O 1
ATOM 1428 N N . ASP A 1 195 ? -10.948 1.180 16.075 1.00 97.75 195 ASP A N 1
ATOM 1429 C CA . ASP A 1 195 ? -11.142 0.103 17.031 1.00 97.75 195 ASP A CA 1
ATOM 1430 C C . ASP A 1 195 ? -10.288 0.341 18.280 1.00 97.75 195 ASP A C 1
ATOM 1432 O O . ASP A 1 195 ? -9.059 0.327 18.220 1.00 97.75 195 ASP A O 1
ATOM 1436 N N . THR A 1 196 ? -10.960 0.591 19.399 1.00 97.62 196 THR A N 1
ATOM 1437 C CA . THR A 1 196 ? -10.359 0.796 20.723 1.00 97.62 196 THR A CA 1
ATOM 1438 C C . THR A 1 196 ? -10.541 -0.415 21.638 1.00 97.62 196 THR A C 1
ATOM 1440 O O . THR A 1 196 ? -10.236 -0.335 22.826 1.00 97.62 196 THR A O 1
ATOM 1443 N N . SER A 1 197 ? -11.063 -1.535 21.122 1.00 97.75 197 SER A N 1
ATOM 1444 C CA . SER A 1 197 ? -11.361 -2.721 21.935 1.00 97.75 197 SER A CA 1
ATOM 1445 C C . SER A 1 197 ? -10.108 -3.421 22.468 1.00 97.75 197 SER A C 1
ATOM 1447 O O . SER A 1 197 ? -10.167 -4.056 23.521 1.00 97.75 197 SER A O 1
ATOM 1449 N N . ALA A 1 198 ? -8.986 -3.287 21.759 1.00 98.25 198 ALA A N 1
ATOM 1450 C CA . ALA A 1 198 ? -7.689 -3.856 22.096 1.00 98.25 198 ALA A CA 1
ATOM 1451 C C . ALA A 1 198 ? -6.566 -3.176 21.285 1.00 98.25 198 ALA A C 1
ATOM 1453 O O . ALA A 1 198 ? -6.854 -2.498 20.294 1.00 98.25 198 ALA A O 1
ATOM 1454 N N . PRO A 1 199 ? -5.284 -3.378 21.649 1.00 98.62 199 PRO A N 1
ATOM 1455 C CA . PRO A 1 199 ? -4.163 -2.983 20.804 1.00 98.62 199 PRO A CA 1
ATOM 1456 C C . PRO A 1 199 ? -4.256 -3.638 19.421 1.00 98.62 199 PRO A C 1
ATOM 1458 O O . PRO A 1 199 ? -4.439 -4.849 19.306 1.00 98.62 199 PRO A O 1
ATOM 1461 N N . VAL A 1 200 ? -4.135 -2.841 18.362 1.00 98.56 200 VAL A N 1
ATOM 1462 C CA . VAL A 1 200 ? -4.391 -3.280 16.989 1.00 98.56 200 VAL A CA 1
ATOM 1463 C C . VAL A 1 200 ? -3.103 -3.754 16.320 1.00 98.56 200 VAL A C 1
ATOM 1465 O O . VAL A 1 200 ? -2.152 -2.986 16.145 1.00 98.56 200 VAL A O 1
ATOM 1468 N N . TYR A 1 201 ? -3.098 -5.008 15.874 1.00 98.50 201 TYR A N 1
ATOM 1469 C CA . TYR A 1 201 ? -2.140 -5.544 14.915 1.00 98.50 201 TYR A CA 1
ATOM 1470 C C . TYR A 1 201 ? -2.658 -5.276 13.496 1.00 98.50 201 TYR A C 1
ATOM 1472 O O . TYR A 1 201 ? -3.628 -5.889 13.042 1.00 98.50 201 TYR A O 1
ATOM 1480 N N . LEU A 1 202 ? -1.999 -4.375 12.765 1.00 98.44 202 LEU A N 1
ATOM 1481 C CA . LEU A 1 202 ? -2.359 -4.033 11.389 1.00 98.44 202 LEU A CA 1
ATOM 1482 C C . LEU A 1 202 ? -1.597 -4.897 10.384 1.00 98.44 202 LEU A C 1
ATOM 1484 O O . LEU A 1 202 ? -0.367 -4.898 10.368 1.00 98.44 202 LEU A O 1
ATOM 1488 N N . ILE A 1 203 ? -2.321 -5.545 9.475 1.00 97.19 203 ILE A N 1
ATOM 1489 C CA . ILE A 1 203 ? -1.747 -6.209 8.302 1.00 97.19 203 ILE A CA 1
ATOM 1490 C C . ILE A 1 203 ? -2.174 -5.453 7.053 1.00 97.19 203 ILE A C 1
ATOM 1492 O O . ILE A 1 203 ? -3.361 -5.320 6.767 1.00 97.19 203 ILE A O 1
ATOM 1496 N N . LEU A 1 204 ? -1.199 -4.948 6.308 1.00 96.44 204 LEU A N 1
ATOM 1497 C CA . LEU A 1 204 ? -1.402 -4.064 5.167 1.00 96.44 204 LEU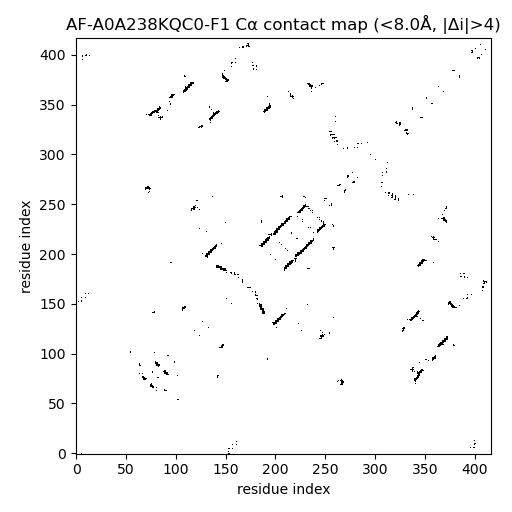 A CA 1
ATOM 1498 C C . LEU A 1 204 ? -0.895 -4.747 3.904 1.00 96.44 204 LEU A C 1
ATOM 1500 O O . LEU A 1 204 ? 0.301 -4.996 3.768 1.00 96.44 204 LEU A O 1
ATOM 1504 N N . GLN A 1 205 ? -1.795 -5.042 2.974 1.00 93.56 205 GLN A N 1
ATOM 1505 C CA . GLN A 1 205 ? -1.487 -5.841 1.797 1.00 93.56 205 GLN A CA 1
ATOM 1506 C C . GLN A 1 205 ? -1.699 -5.069 0.500 1.00 93.56 205 GLN A C 1
ATOM 1508 O O . GLN A 1 205 ? -2.757 -4.461 0.295 1.00 93.56 205 GLN A O 1
ATOM 1513 N N . SER A 1 206 ? -0.734 -5.158 -0.419 1.00 90.50 206 SER A N 1
ATOM 1514 C CA . SER A 1 206 ? -0.884 -4.613 -1.771 1.00 90.50 206 SER A CA 1
ATOM 1515 C C . SER A 1 206 ? -0.380 -5.510 -2.893 1.00 90.50 206 SER A C 1
ATOM 1517 O O . SER A 1 206 ? 0.719 -6.055 -2.846 1.00 90.50 206 SER A O 1
ATOM 1519 N N . VAL A 1 207 ? -1.193 -5.630 -3.949 1.00 82.50 207 VAL A N 1
ATOM 1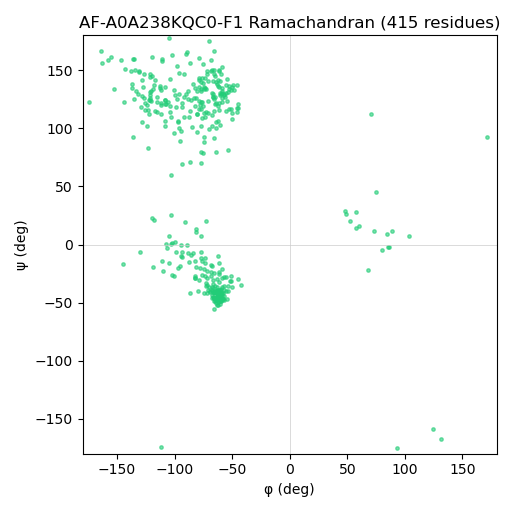520 C CA . VAL A 1 207 ? -0.927 -6.575 -5.049 1.00 82.50 207 VAL A CA 1
ATOM 1521 C C . VAL A 1 207 ? -0.031 -6.002 -6.137 1.00 82.50 207 VAL A C 1
ATOM 1523 O O . VAL A 1 207 ? 0.786 -6.706 -6.706 1.00 82.50 207 VAL A O 1
ATOM 1526 N N . SER A 1 208 ? -0.235 -4.746 -6.519 1.00 77.44 208 SER A N 1
ATOM 1527 C CA . SER A 1 208 ? 0.391 -4.228 -7.748 1.00 77.44 208 SER A CA 1
ATOM 1528 C C . SER A 1 208 ? 0.818 -2.772 -7.669 1.00 77.44 208 SER A C 1
ATOM 1530 O O . SER A 1 208 ? 1.613 -2.313 -8.486 1.00 77.44 208 SER A O 1
ATOM 1532 N N . SER A 1 209 ? 0.307 -2.026 -6.692 1.00 83.06 209 SER A N 1
ATOM 1533 C CA . SER A 1 209 ? 0.633 -0.615 -6.527 1.00 83.06 209 SER A CA 1
ATOM 1534 C C . SER A 1 209 ? 1.740 -0.385 -5.522 1.00 83.06 209 SER A C 1
ATOM 1536 O O . SER A 1 209 ? 1.804 -1.046 -4.490 1.00 83.06 209 SER A O 1
ATOM 1538 N N . ARG A 1 210 ? 2.516 0.664 -5.782 1.00 90.81 210 ARG A N 1
ATOM 1539 C CA . ARG A 1 210 ? 3.441 1.260 -4.824 1.00 90.81 210 ARG A CA 1
ATOM 1540 C C . ARG A 1 210 ? 2.632 2.092 -3.837 1.00 90.81 210 ARG A C 1
ATOM 1542 O O . ARG A 1 210 ? 2.071 3.112 -4.243 1.00 90.81 210 ARG A O 1
ATOM 1549 N N . ILE A 1 211 ? 2.502 1.642 -2.593 1.00 93.88 211 ILE A N 1
ATOM 1550 C CA . ILE A 1 211 ? 1.643 2.290 -1.592 1.00 93.88 211 ILE A CA 1
ATOM 1551 C C . ILE A 1 211 ? 2.484 2.896 -0.473 1.00 93.88 211 ILE A C 1
ATOM 1553 O O . ILE A 1 211 ? 3.402 2.267 0.041 1.00 93.88 211 ILE A O 1
ATOM 1557 N N . LEU A 1 212 ? 2.136 4.117 -0.073 1.00 96.62 212 LEU A N 1
ATOM 1558 C CA . LEU A 1 212 ? 2.490 4.671 1.227 1.00 96.62 212 LEU A CA 1
ATOM 1559 C C . LEU A 1 212 ? 1.251 4.603 2.124 1.00 96.62 212 LEU A C 1
ATOM 1561 O O . LEU A 1 212 ? 0.282 5.331 1.907 1.00 96.62 212 LEU A O 1
ATOM 1565 N N . TRP A 1 213 ? 1.281 3.735 3.128 1.00 97.88 213 TRP A N 1
ATOM 1566 C CA . TRP A 1 213 ? 0.209 3.579 4.106 1.00 97.88 213 TRP A CA 1
ATOM 1567 C C . TRP A 1 213 ? 0.305 4.665 5.175 1.00 97.88 213 TRP A C 1
ATOM 1569 O O . TRP A 1 213 ? 1.253 4.691 5.956 1.00 97.88 213 TRP A O 1
ATOM 1579 N N . ASN A 1 214 ? -0.658 5.579 5.210 1.00 98.00 214 ASN A N 1
ATOM 1580 C CA . ASN A 1 214 ? -0.729 6.648 6.196 1.00 98.00 214 ASN A CA 1
ATOM 1581 C C . ASN A 1 214 ? -1.673 6.259 7.334 1.00 98.00 214 ASN A C 1
ATOM 1583 O O . ASN A 1 214 ? -2.886 6.261 7.144 1.00 98.00 214 ASN A O 1
ATOM 1587 N N . ILE A 1 215 ? -1.127 5.915 8.500 1.00 98.56 215 ILE A N 1
ATOM 1588 C CA . ILE A 1 215 ? -1.927 5.403 9.618 1.00 98.56 215 ILE A CA 1
ATOM 1589 C C . ILE A 1 215 ? -2.477 6.569 10.441 1.00 98.56 215 ILE A C 1
ATOM 1591 O O . ILE A 1 215 ? -1.716 7.422 10.907 1.00 98.56 215 ILE A O 1
ATOM 1595 N N . LEU A 1 216 ? -3.797 6.603 10.607 1.00 98.44 216 LEU A N 1
ATOM 1596 C CA . LEU A 1 216 ? -4.558 7.643 11.295 1.00 98.44 216 LEU A CA 1
ATOM 1597 C C . LEU A 1 216 ? -5.373 6.998 12.432 1.00 98.44 216 LEU A C 1
ATOM 1599 O O . LEU A 1 216 ? -6.537 6.655 12.220 1.00 98.44 216 LEU A O 1
ATOM 1603 N N . PRO A 1 217 ? -4.773 6.762 13.611 1.00 98.50 217 PRO A N 1
ATOM 1604 C CA . PRO A 1 217 ? -5.506 6.225 14.751 1.00 98.50 217 PRO A CA 1
ATOM 1605 C C . PRO A 1 217 ? -6.391 7.299 15.394 1.00 98.50 217 PRO A C 1
ATOM 1607 O O . PRO A 1 217 ? -5.972 8.448 15.548 1.00 98.50 217 PRO A O 1
ATOM 1610 N N . ALA A 1 218 ? -7.608 6.916 15.774 1.00 98.38 218 ALA A N 1
ATOM 1611 C CA . ALA A 1 218 ? -8.482 7.703 16.632 1.00 98.38 218 ALA A CA 1
ATOM 1612 C C . ALA A 1 218 ? -7.892 7.842 18.043 1.00 98.38 218 ALA A C 1
ATOM 1614 O O . ALA A 1 218 ? -6.963 7.129 18.429 1.00 98.38 218 ALA A O 1
ATOM 1615 N N . GLU A 1 219 ? -8.451 8.754 18.833 1.00 97.12 219 GLU A N 1
ATOM 1616 C CA . GLU A 1 219 ? -8.088 8.868 20.243 1.00 97.12 219 GLU A CA 1
ATOM 1617 C C . GLU A 1 219 ? -8.356 7.547 20.984 1.00 97.12 219 GLU A C 1
ATOM 1619 O O . GLU A 1 219 ? -9.396 6.916 20.802 1.00 97.12 219 GLU A O 1
ATOM 1624 N N . GLY A 1 220 ? -7.393 7.115 21.801 1.00 97.38 220 GLY A N 1
ATOM 1625 C CA . GLY A 1 220 ? -7.472 5.864 22.559 1.00 97.38 220 GLY A CA 1
ATOM 1626 C C . GLY A 1 220 ? -7.139 4.595 21.768 1.00 97.38 220 GLY A C 1
ATOM 1627 O O . GLY A 1 220 ? -7.076 3.527 22.368 1.00 97.38 220 GLY A O 1
ATOM 1628 N N . VAL A 1 221 ? -6.891 4.682 20.457 1.00 98.50 221 VAL A N 1
ATOM 1629 C CA . VAL A 1 221 ? -6.433 3.534 19.662 1.00 98.50 221 VAL A CA 1
ATOM 1630 C C . VAL A 1 221 ? -4.938 3.312 19.879 1.00 98.50 221 VAL A C 1
ATOM 1632 O O . VAL A 1 221 ? -4.117 4.187 19.597 1.00 98.50 221 VAL A O 1
ATOM 1635 N N . GLU A 1 222 ? -4.576 2.108 20.311 1.00 98.50 222 GLU A N 1
ATOM 1636 C CA . GLU A 1 222 ? -3.191 1.649 20.391 1.00 98.50 222 GLU A CA 1
ATOM 1637 C C . GLU A 1 222 ? -2.855 0.804 19.156 1.00 98.50 222 GLU A C 1
ATOM 1639 O O . GLU A 1 222 ? -3.539 -0.172 18.866 1.00 98.50 222 GLU A O 1
ATOM 1644 N N . ILE A 1 223 ? -1.800 1.162 18.416 1.00 98.62 223 ILE A N 1
ATOM 1645 C CA . ILE A 1 223 ? -1.280 0.326 17.324 1.00 98.62 223 ILE A CA 1
ATOM 1646 C C . ILE A 1 223 ? -0.112 -0.491 17.862 1.00 98.62 223 ILE A C 1
ATOM 1648 O O . ILE A 1 223 ? 0.982 0.042 18.050 1.00 98.62 223 ILE A O 1
ATOM 1652 N N . ALA A 1 224 ? -0.343 -1.784 18.073 1.00 98.50 224 ALA A N 1
ATOM 1653 C CA . ALA A 1 224 ? 0.658 -2.686 18.625 1.00 98.50 224 ALA A CA 1
ATOM 1654 C C . ALA A 1 224 ? 1.771 -2.995 17.615 1.00 98.50 224 ALA A C 1
ATOM 1656 O O . ALA A 1 224 ? 2.950 -3.044 17.967 1.00 98.50 224 ALA A O 1
ATOM 1657 N N . HIS A 1 225 ? 1.410 -3.213 16.343 1.00 98.62 225 HIS A N 1
ATOM 1658 C CA . HIS A 1 225 ? 2.357 -3.585 15.285 1.00 98.62 225 HIS A CA 1
ATOM 1659 C C . HIS A 1 225 ? 1.769 -3.376 13.895 1.00 98.62 225 HIS A C 1
ATOM 1661 O O . HIS A 1 225 ? 0.551 -3.389 13.714 1.00 98.62 225 HIS A O 1
ATOM 1667 N N . ILE A 1 226 ? 2.644 -3.205 12.905 1.00 98.62 226 ILE A N 1
ATOM 1668 C CA . ILE A 1 226 ? 2.263 -3.090 11.497 1.00 98.62 226 ILE A CA 1
ATOM 1669 C C . ILE A 1 226 ? 3.092 -4.068 10.661 1.00 98.62 226 ILE A C 1
ATOM 1671 O O . ILE A 1 226 ? 4.308 -3.919 10.554 1.00 98.62 226 ILE A O 1
ATOM 1675 N N . ALA A 1 227 ? 2.430 -5.019 10.009 1.00 96.94 227 ALA A N 1
ATOM 1676 C CA . ALA A 1 227 ? 3.018 -5.887 8.995 1.00 96.94 227 ALA A CA 1
ATOM 1677 C C . ALA A 1 227 ? 2.564 -5.440 7.600 1.00 96.94 227 ALA A C 1
ATOM 1679 O O . ALA A 1 227 ? 1.385 -5.529 7.264 1.00 96.94 227 ALA A O 1
ATOM 1680 N N . ALA A 1 228 ? 3.488 -4.961 6.768 1.00 95.44 228 ALA A N 1
ATOM 1681 C CA . ALA A 1 228 ? 3.203 -4.580 5.388 1.00 95.44 228 ALA A CA 1
ATOM 1682 C C . ALA A 1 228 ? 3.715 -5.647 4.409 1.00 95.44 228 ALA A C 1
ATOM 1684 O O . ALA A 1 228 ? 4.917 -5.902 4.325 1.00 95.44 228 ALA A O 1
ATOM 1685 N N . VAL A 1 229 ? 2.802 -6.238 3.639 1.00 91.94 229 VAL A N 1
ATOM 1686 C CA . VAL A 1 229 ? 3.063 -7.298 2.658 1.00 91.94 229 VAL A CA 1
ATOM 1687 C C . VAL A 1 229 ? 2.740 -6.772 1.263 1.00 91.94 229 VAL A C 1
ATOM 1689 O O . VAL A 1 229 ? 1.586 -6.486 0.947 1.00 91.94 229 VAL A O 1
ATOM 1692 N N . SER A 1 230 ? 3.739 -6.630 0.396 1.00 88.56 230 SER A N 1
ATOM 1693 C CA . SER A 1 230 ? 3.519 -6.070 -0.939 1.00 88.56 230 SER A CA 1
ATOM 1694 C C . SER A 1 230 ? 4.376 -6.731 -2.011 1.00 88.56 230 SER A C 1
ATOM 1696 O O . SER A 1 230 ? 5.490 -7.167 -1.751 1.00 88.56 230 SER A O 1
ATOM 1698 N N . TYR A 1 231 ? 3.876 -6.750 -3.245 1.00 83.50 231 TYR A N 1
ATOM 1699 C CA . TYR A 1 231 ? 4.688 -7.073 -4.426 1.00 83.50 231 TYR A CA 1
ATOM 1700 C C . TYR A 1 231 ? 5.500 -5.889 -4.951 1.00 83.50 231 TYR A C 1
ATOM 1702 O O . TYR A 1 231 ? 6.529 -6.056 -5.601 1.00 83.50 231 TYR A O 1
ATOM 1710 N N . ALA A 1 232 ? 4.989 -4.681 -4.735 1.00 85.50 232 ALA A N 1
ATOM 1711 C CA . ALA A 1 232 ? 5.583 -3.442 -5.209 1.00 85.50 232 ALA A CA 1
ATOM 1712 C C . ALA A 1 232 ? 6.123 -2.635 -4.022 1.00 85.50 232 ALA A C 1
ATOM 1714 O O . ALA A 1 232 ? 5.647 -2.832 -2.904 1.00 85.50 232 ALA A O 1
ATOM 1715 N N . PRO A 1 233 ? 7.052 -1.689 -4.243 1.00 90.31 233 PRO A N 1
ATOM 1716 C CA . PRO A 1 233 ? 7.559 -0.837 -3.179 1.00 90.31 233 PRO A CA 1
ATOM 1717 C C . PRO A 1 233 ? 6.482 -0.276 -2.250 1.00 90.31 233 PRO A C 1
ATOM 1719 O O . PRO A 1 233 ? 5.608 0.472 -2.690 1.00 90.31 233 PRO A O 1
ATOM 1722 N N . THR A 1 234 ? 6.558 -0.635 -0.969 1.00 93.19 234 THR A N 1
ATOM 1723 C CA . THR A 1 234 ? 5.636 -0.158 0.065 1.00 93.19 234 THR A CA 1
ATOM 1724 C C . THR A 1 234 ? 6.364 0.608 1.163 1.00 93.19 234 THR A C 1
ATOM 1726 O O . THR A 1 234 ? 7.490 0.268 1.536 1.00 93.19 234 THR A O 1
ATOM 1729 N N . ALA A 1 235 ? 5.701 1.632 1.690 1.00 96.56 235 ALA A N 1
ATOM 1730 C CA . ALA A 1 235 ? 6.150 2.429 2.821 1.00 96.56 235 ALA A CA 1
ATOM 1731 C C . ALA A 1 235 ? 5.001 2.657 3.811 1.00 96.56 235 ALA A C 1
ATOM 1733 O O . ALA A 1 235 ? 3.828 2.561 3.454 1.00 96.56 235 ALA A O 1
ATOM 1734 N N . VAL A 1 236 ? 5.328 2.989 5.054 1.00 98.19 236 VAL A N 1
ATOM 1735 C CA . VAL A 1 236 ? 4.371 3.202 6.143 1.00 98.19 236 VAL A CA 1
ATOM 1736 C C . VAL A 1 236 ? 4.709 4.512 6.851 1.00 98.19 236 VAL A C 1
ATOM 1738 O O . VAL A 1 236 ? 5.853 4.729 7.239 1.00 98.19 236 VAL A O 1
ATOM 1741 N N . ASN A 1 237 ? 3.723 5.385 7.043 1.00 98.19 237 ASN A N 1
ATOM 1742 C CA . ASN A 1 237 ? 3.786 6.507 7.978 1.00 98.19 237 ASN A CA 1
ATOM 1743 C C . ASN A 1 237 ? 3.130 6.068 9.304 1.00 98.19 237 ASN A C 1
ATOM 1745 O O . ASN A 1 237 ? 1.906 6.198 9.443 1.00 98.19 237 ASN A O 1
ATOM 1749 N N . PRO A 1 238 ? 3.891 5.487 10.252 1.00 98.25 238 PRO A N 1
ATOM 1750 C CA . PRO A 1 238 ? 3.340 4.958 11.500 1.00 98.25 238 PRO A CA 1
ATOM 1751 C C . PRO A 1 238 ? 2.828 6.078 12.421 1.00 98.25 238 PRO A C 1
ATOM 1753 O O . PRO A 1 238 ? 3.257 7.221 12.253 1.00 98.25 238 PRO A O 1
ATOM 1756 N N . PRO A 1 239 ? 1.930 5.805 13.389 1.00 97.50 239 PRO A N 1
ATOM 1757 C CA . PRO A 1 239 ? 1.449 6.784 14.377 1.00 97.50 239 PRO A CA 1
ATOM 1758 C C . PRO A 1 239 ? 2.560 7.499 15.147 1.00 97.50 239 PRO A C 1
ATOM 1760 O O . PRO A 1 239 ? 2.497 8.714 15.338 1.00 97.50 239 PRO A O 1
ATOM 1763 N N . THR A 1 240 ? 3.604 6.764 15.523 1.00 96.25 240 THR A N 1
ATOM 1764 C CA . THR A 1 240 ? 4.810 7.315 16.142 1.00 96.25 240 THR A CA 1
ATOM 1765 C C . THR A 1 240 ? 6.057 6.677 15.519 1.00 96.25 240 THR A C 1
ATOM 1767 O O . THR A 1 240 ? 5.965 5.602 14.913 1.00 96.25 240 THR A O 1
ATOM 1770 N N . PRO A 1 241 ? 7.242 7.303 15.626 1.00 94.94 241 PRO A N 1
ATOM 1771 C CA . PRO A 1 241 ? 8.491 6.696 15.162 1.00 94.94 241 PRO A CA 1
ATOM 1772 C C . PRO A 1 241 ? 8.789 5.328 15.803 1.00 94.94 241 PRO A C 1
ATOM 1774 O O . PRO A 1 241 ? 9.417 4.473 15.173 1.00 94.94 241 PRO A O 1
ATOM 1777 N N . GLU A 1 242 ? 8.306 5.099 17.022 1.00 96.75 242 GLU A N 1
ATOM 1778 C CA . GLU A 1 242 ? 8.533 3.893 17.821 1.00 96.75 242 GLU A CA 1
ATOM 1779 C C . GLU A 1 242 ? 7.611 2.735 17.429 1.00 96.75 242 GLU A C 1
ATOM 1781 O O . GLU A 1 242 ? 7.954 1.591 17.718 1.00 96.75 242 GLU A O 1
ATOM 1786 N N . THR A 1 243 ? 6.487 2.988 16.739 1.00 98.19 243 THR A N 1
ATOM 1787 C CA . THR A 1 243 ? 5.562 1.919 16.329 1.00 98.19 243 THR A CA 1
ATOM 1788 C C . THR A 1 243 ? 6.322 0.840 15.542 1.00 98.19 243 THR A C 1
ATOM 1790 O O . THR A 1 243 ? 6.961 1.171 14.528 1.00 98.19 243 THR A O 1
ATOM 1793 N N . PRO A 1 244 ? 6.281 -0.435 15.969 1.00 98.06 244 PRO A N 1
ATOM 1794 C CA . PRO A 1 244 ? 6.927 -1.531 15.259 1.00 98.06 244 PRO A CA 1
ATOM 1795 C C . PRO A 1 244 ? 6.360 -1.694 13.846 1.00 98.06 244 PRO A C 1
ATOM 1797 O O . PRO A 1 244 ? 5.144 -1.726 13.651 1.00 98.06 244 PRO A O 1
ATOM 1800 N N . VAL A 1 245 ? 7.248 -1.773 12.851 1.00 98.31 245 VAL A N 1
ATOM 1801 C CA . VAL A 1 245 ? 6.872 -1.973 11.447 1.00 98.31 245 VAL A CA 1
ATOM 1802 C C . VAL A 1 245 ? 7.784 -3.020 10.827 1.00 98.31 245 VAL A C 1
ATOM 1804 O O . VAL A 1 245 ? 9.001 -2.846 10.812 1.00 98.31 245 VAL A O 1
ATOM 1807 N N . GLU A 1 246 ? 7.182 -4.059 10.264 1.00 97.25 246 GLU A N 1
ATOM 1808 C CA . GLU A 1 246 ? 7.838 -5.074 9.445 1.00 97.25 246 GLU A CA 1
ATOM 1809 C C . GLU A 1 246 ? 7.343 -4.940 8.006 1.00 97.25 246 GLU A C 1
ATOM 1811 O O . GLU A 1 246 ? 6.144 -4.802 7.757 1.00 97.25 246 GLU A O 1
ATOM 1816 N N . ILE A 1 247 ? 8.262 -4.957 7.043 1.00 94.88 247 ILE A N 1
ATOM 1817 C CA . ILE A 1 247 ? 7.927 -4.790 5.628 1.00 94.88 247 ILE A CA 1
ATOM 1818 C C . ILE A 1 247 ? 8.514 -5.953 4.845 1.00 94.88 247 ILE A C 1
ATOM 1820 O O . ILE A 1 247 ? 9.723 -6.174 4.879 1.00 94.88 247 ILE A O 1
ATOM 1824 N N . SER A 1 248 ? 7.676 -6.646 4.080 1.00 90.62 248 SER A N 1
ATOM 1825 C CA . SER A 1 248 ? 8.123 -7.566 3.041 1.00 90.62 248 SER A CA 1
ATOM 1826 C C . SER A 1 248 ? 7.682 -7.055 1.678 1.00 90.62 248 SER A C 1
ATOM 1828 O O . SER A 1 248 ? 6.491 -6.868 1.421 1.00 90.62 248 SER A O 1
ATOM 1830 N N . ASN A 1 249 ? 8.662 -6.851 0.800 1.00 80.94 249 ASN A N 1
ATOM 1831 C CA . ASN A 1 249 ? 8.441 -6.636 -0.626 1.00 80.94 249 ASN A CA 1
ATOM 1832 C C . ASN A 1 249 ? 8.786 -7.922 -1.367 1.00 80.94 249 ASN A C 1
ATOM 1834 O O . ASN A 1 249 ? 9.759 -7.970 -2.123 1.00 80.94 249 ASN A O 1
ATOM 1838 N N . ALA A 1 250 ? 8.091 -9.011 -1.049 1.00 61.41 250 ALA A N 1
ATOM 1839 C CA . ALA A 1 250 ? 8.460 -10.292 -1.614 1.00 61.41 250 ALA A CA 1
ATOM 1840 C C . ALA A 1 250 ? 8.063 -10.350 -3.084 1.00 61.41 250 ALA A C 1
ATOM 1842 O O . ALA A 1 250 ? 6.900 -10.497 -3.449 1.00 61.41 250 ALA A O 1
ATOM 1843 N N . PHE A 1 251 ? 9.089 -10.336 -3.921 1.00 58.19 251 PHE A N 1
ATOM 1844 C CA . PHE A 1 251 ? 9.058 -10.946 -5.242 1.00 58.19 251 PHE A CA 1
ATOM 1845 C C . PHE A 1 251 ? 9.315 -12.464 -5.166 1.00 58.19 251 PHE A C 1
ATOM 1847 O O . PHE A 1 251 ? 9.669 -13.088 -6.160 1.00 58.19 251 PHE A O 1
ATOM 1854 N N . LEU A 1 252 ? 9.245 -13.048 -3.968 1.00 52.03 252 LEU A N 1
ATOM 1855 C CA . LEU A 1 252 ? 9.873 -14.327 -3.683 1.00 52.03 252 LEU A CA 1
ATOM 1856 C C . LEU A 1 252 ? 8.880 -15.456 -3.935 1.00 52.03 252 LEU A C 1
ATOM 1858 O O . LEU A 1 252 ? 7.932 -15.650 -3.169 1.00 52.03 252 LEU A O 1
ATOM 1862 N N . ASP A 1 253 ? 9.152 -16.216 -4.995 1.00 55.66 253 ASP A N 1
ATOM 1863 C CA . ASP A 1 253 ? 8.557 -17.527 -5.269 1.00 55.66 253 ASP A CA 1
ATOM 1864 C C . ASP A 1 253 ? 8.523 -18.415 -4.003 1.00 55.66 253 ASP A C 1
ATOM 1866 O O . ASP A 1 253 ? 7.578 -19.184 -3.811 1.00 55.66 253 ASP A O 1
ATOM 1870 N N . ASP A 1 254 ? 9.490 -18.226 -3.096 1.00 60.88 254 ASP A N 1
ATOM 1871 C CA . ASP A 1 254 ? 9.652 -18.961 -1.836 1.00 60.88 254 ASP A CA 1
ATOM 1872 C C . ASP A 1 254 ? 8.536 -18.715 -0.815 1.00 60.88 254 ASP A C 1
ATOM 1874 O O . ASP A 1 254 ? 8.196 -19.603 -0.036 1.00 60.88 254 ASP A O 1
ATOM 1878 N N . CYS A 1 255 ? 7.925 -17.530 -0.818 1.00 66.62 255 CYS A N 1
ATOM 1879 C CA . CYS A 1 255 ? 6.912 -17.192 0.179 1.00 66.62 255 CYS A CA 1
ATOM 1880 C C . CYS A 1 255 ? 5.490 -17.461 -0.296 1.00 66.62 255 CYS A C 1
ATOM 1882 O O . CYS A 1 255 ? 4.542 -17.182 0.437 1.00 66.62 255 CYS A O 1
ATOM 1884 N N . ALA A 1 256 ? 5.327 -17.958 -1.530 1.00 61.53 256 ALA A N 1
ATOM 1885 C CA . ALA A 1 256 ? 4.022 -18.136 -2.156 1.00 61.53 256 ALA A CA 1
ATOM 1886 C C . ALA A 1 256 ? 3.152 -16.861 -2.147 1.00 61.53 256 ALA A C 1
ATOM 1888 O O . ALA A 1 256 ? 1.926 -16.930 -2.265 1.00 61.53 256 ALA A O 1
ATOM 1889 N N . MET A 1 257 ? 3.772 -15.691 -1.983 1.00 60.84 257 MET A N 1
ATOM 1890 C CA . MET A 1 257 ? 3.045 -14.475 -1.679 1.00 60.84 257 MET A CA 1
ATOM 1891 C C . MET A 1 257 ? 2.556 -13.865 -2.963 1.00 60.84 257 MET A C 1
ATOM 1893 O O . MET A 1 257 ? 3.298 -13.185 -3.659 1.00 60.84 257 MET A O 1
ATOM 1897 N N . GLY A 1 258 ? 1.279 -14.094 -3.234 1.00 61.50 258 GLY A N 1
ATOM 1898 C CA . GLY A 1 258 ? 0.469 -13.063 -3.826 1.00 61.50 258 GLY A CA 1
ATOM 1899 C C . GLY A 1 258 ? -0.708 -12.760 -2.956 1.00 61.50 258 GLY A C 1
ATOM 1900 O O . GLY A 1 258 ? -1.564 -13.640 -2.883 1.00 61.50 258 GLY A O 1
ATOM 1901 N N . PRO A 1 259 ? -0.802 -11.562 -2.339 1.00 59.34 259 PRO A N 1
ATOM 1902 C CA . PRO A 1 259 ? -2.074 -11.124 -1.813 1.00 59.34 259 PRO A CA 1
ATOM 1903 C C . PRO A 1 259 ? -3.097 -11.288 -2.940 1.00 59.34 259 PRO A C 1
ATOM 1905 O O . PRO A 1 259 ? -3.099 -10.587 -3.952 1.00 59.34 259 PRO A O 1
ATOM 1908 N N . ALA A 1 260 ? -3.956 -12.284 -2.767 1.00 68.88 260 ALA A N 1
ATOM 1909 C CA . ALA A 1 260 ? -4.981 -12.651 -3.711 1.00 68.88 260 ALA A CA 1
ATOM 1910 C C . ALA A 1 260 ? -6.295 -12.643 -2.960 1.00 68.88 260 ALA A C 1
ATOM 1912 O O . ALA A 1 260 ? -6.480 -13.350 -1.971 1.00 68.88 260 ALA A O 1
ATOM 1913 N N . ARG A 1 261 ? -7.226 -11.829 -3.441 1.00 81.81 261 ARG A N 1
ATOM 1914 C CA . ARG A 1 261 ? -8.610 -11.940 -3.009 1.00 81.81 261 ARG A CA 1
ATOM 1915 C C . ARG A 1 261 ? -9.213 -13.171 -3.651 1.00 81.81 261 ARG A C 1
ATOM 1917 O O . ARG A 1 261 ? -8.967 -13.441 -4.828 1.00 81.81 261 ARG A O 1
ATOM 1924 N N . LYS A 1 262 ? -10.076 -13.844 -2.900 1.00 84.12 262 LYS A N 1
ATOM 1925 C CA . LYS A 1 262 ? -10.967 -14.840 -3.475 1.00 84.12 262 LYS A CA 1
ATOM 1926 C C . LYS A 1 262 ? -11.777 -14.183 -4.598 1.00 84.12 262 LYS A C 1
ATOM 1928 O O . LYS A 1 262 ? -12.341 -13.106 -4.360 1.00 84.12 262 LYS A O 1
ATOM 1933 N N . PRO A 1 263 ? -11.841 -14.788 -5.797 1.00 82.44 263 PRO A N 1
ATOM 1934 C CA . PRO A 1 263 ? -12.779 -14.350 -6.815 1.00 82.44 263 PRO A CA 1
ATOM 1935 C C . PRO A 1 263 ? -14.190 -14.247 -6.240 1.00 82.44 263 PRO A C 1
ATOM 1937 O O . PRO A 1 263 ? -14.636 -15.134 -5.513 1.00 82.44 263 PRO A O 1
ATOM 1940 N N . ALA A 1 264 ? -14.862 -13.132 -6.519 1.00 82.94 264 ALA A N 1
ATOM 1941 C CA . ALA A 1 264 ? -16.155 -12.814 -5.930 1.00 82.94 264 ALA A CA 1
ATOM 1942 C C . ALA A 1 264 ? -17.163 -12.394 -7.000 1.00 82.94 264 ALA A C 1
ATOM 1944 O O . ALA A 1 264 ? -16.812 -11.767 -7.999 1.00 82.94 264 ALA A O 1
ATOM 1945 N N . ASP A 1 265 ? -18.433 -12.695 -6.751 1.00 82.88 265 ASP A N 1
ATOM 1946 C CA . ASP A 1 265 ? -19.559 -12.505 -7.670 1.00 82.88 265 ASP A CA 1
ATOM 1947 C C . ASP A 1 265 ? -19.676 -11.100 -8.265 1.00 82.88 265 ASP A C 1
ATOM 1949 O O . ASP A 1 265 ? -20.151 -10.911 -9.388 1.00 82.88 265 ASP A O 1
ATOM 1953 N N . HIS A 1 266 ? -19.255 -10.079 -7.522 1.00 80.62 266 HIS A N 1
ATOM 1954 C CA . HIS A 1 266 ? -19.351 -8.696 -7.972 1.00 80.62 266 HIS A CA 1
ATOM 1955 C C . HIS A 1 266 ? -18.278 -8.299 -8.991 1.00 80.62 266 HIS A C 1
ATOM 1957 O O . HIS A 1 266 ? -18.407 -7.226 -9.592 1.00 80.62 266 HIS A O 1
ATOM 1963 N N . TRP A 1 267 ? -17.251 -9.125 -9.200 1.00 83.31 267 TRP A N 1
ATOM 1964 C CA . TRP A 1 267 ? -16.127 -8.846 -10.092 1.00 83.31 267 TRP A CA 1
ATOM 1965 C C . TRP A 1 267 ? -16.544 -8.900 -11.564 1.00 83.31 267 TRP A C 1
ATOM 1967 O O . TRP A 1 267 ? -17.330 -9.752 -11.979 1.00 83.31 267 TRP A O 1
ATOM 1977 N N . GLY A 1 268 ? -16.014 -7.978 -12.373 1.00 78.94 268 GLY A N 1
ATOM 1978 C CA . GLY A 1 268 ? -16.398 -7.840 -13.779 1.00 78.94 268 GLY A CA 1
ATOM 1979 C C . GLY A 1 268 ? -16.180 -9.110 -14.603 1.00 78.94 268 GLY A C 1
ATOM 1980 O O . GLY A 1 268 ? -17.063 -9.476 -15.372 1.00 78.94 268 GLY A O 1
ATOM 1981 N N . PHE A 1 269 ? -15.062 -9.821 -14.410 1.00 73.88 269 PHE A N 1
ATOM 1982 C CA . PHE A 1 269 ? -14.817 -11.053 -15.172 1.00 73.88 269 PHE A CA 1
ATOM 1983 C C . PHE A 1 269 ? -15.727 -12.213 -14.738 1.00 73.88 269 PHE A C 1
ATOM 1985 O O . PHE A 1 269 ? -16.190 -12.956 -15.593 1.00 73.88 269 PHE A O 1
ATOM 1992 N N . ILE A 1 270 ? -16.074 -12.322 -13.447 1.00 78.75 270 ILE A N 1
ATOM 1993 C CA . ILE A 1 270 ? -17.053 -13.318 -12.968 1.00 78.75 270 ILE A CA 1
ATOM 1994 C C . ILE A 1 270 ? -18.427 -13.048 -13.589 1.00 78.75 270 ILE A C 1
ATOM 1996 O O . ILE A 1 270 ? -19.104 -13.957 -14.065 1.00 78.75 270 ILE A O 1
ATOM 2000 N N . LYS A 1 271 ? -18.831 -11.773 -13.648 1.00 81.69 271 LYS A N 1
ATOM 2001 C CA . LYS A 1 271 ? -20.078 -11.360 -14.308 1.00 81.69 271 LYS A CA 1
ATOM 2002 C C . LYS A 1 271 ? -20.078 -11.659 -15.805 1.00 81.69 271 LYS A C 1
ATOM 2004 O O . LYS A 1 271 ? -21.123 -12.032 -16.329 1.00 81.69 271 LYS A O 1
ATOM 2009 N N . ASN A 1 272 ? -18.951 -11.465 -16.488 1.00 78.19 272 ASN A N 1
ATOM 2010 C CA . ASN A 1 272 ? -18.832 -11.750 -17.919 1.00 78.19 272 ASN A CA 1
ATOM 2011 C C . ASN A 1 272 ? -18.934 -13.252 -18.199 1.00 78.19 272 ASN A C 1
ATOM 2013 O O . ASN A 1 272 ? -19.725 -13.639 -19.052 1.00 78.19 272 ASN A O 1
ATOM 2017 N N . MET A 1 273 ? -18.267 -14.078 -17.395 1.00 74.69 273 MET A N 1
ATOM 2018 C CA . MET A 1 273 ? -18.359 -15.534 -17.490 1.00 74.69 273 MET A CA 1
ATOM 2019 C C . MET A 1 273 ? -19.788 -16.051 -17.276 1.00 74.69 273 MET A C 1
ATOM 2021 O O . MET A 1 273 ? -20.297 -16.871 -18.033 1.00 74.69 273 MET A O 1
ATOM 2025 N N . ARG A 1 274 ? -20.507 -15.525 -16.277 1.00 81.19 274 ARG A N 1
ATOM 2026 C CA . ARG A 1 274 ? -21.918 -15.905 -16.082 1.00 81.19 274 ARG A CA 1
ATOM 2027 C C . ARG A 1 274 ? -22.786 -15.538 -17.288 1.00 81.19 274 ARG A C 1
ATOM 2029 O O . ARG A 1 274 ? -23.740 -16.243 -17.595 1.00 81.19 274 ARG A O 1
ATOM 2036 N N . LYS A 1 275 ? -22.462 -14.444 -17.987 1.00 81.69 275 LYS A N 1
ATOM 2037 C CA . LYS A 1 275 ? -23.158 -14.041 -19.219 1.00 81.69 275 LYS A CA 1
ATOM 2038 C C . LYS A 1 275 ? -22.807 -14.918 -20.421 1.00 81.69 275 LYS A C 1
ATOM 2040 O O . LYS A 1 275 ? -23.644 -15.018 -21.312 1.00 81.69 275 LYS A O 1
ATOM 2045 N N . SER A 1 276 ? -21.625 -15.537 -20.465 1.00 79.56 276 SER A N 1
ATOM 2046 C CA . SER A 1 276 ? -21.255 -16.478 -21.533 1.00 79.56 276 SER A CA 1
ATOM 2047 C C . SER A 1 276 ? -21.892 -17.862 -21.371 1.00 79.56 276 SER A C 1
ATOM 2049 O O . SER A 1 276 ? -21.786 -18.676 -22.283 1.00 79.56 276 SER A O 1
ATOM 2051 N N . GLY A 1 277 ? -22.584 -18.124 -20.255 1.00 80.75 277 GLY A N 1
ATOM 2052 C CA . GLY A 1 277 ? -23.229 -19.411 -19.975 1.00 80.75 277 GLY A CA 1
ATOM 2053 C C . GLY A 1 277 ? -22.297 -20.460 -19.364 1.00 80.75 277 GLY A C 1
ATOM 2054 O O . GLY A 1 277 ? -22.695 -21.611 -19.236 1.00 80.75 277 GLY A O 1
ATOM 2055 N N . THR A 1 278 ? -21.083 -20.071 -18.974 1.00 75.19 278 THR A N 1
ATOM 2056 C CA . THR A 1 278 ? -20.124 -20.945 -18.291 1.00 75.19 278 THR A CA 1
ATOM 2057 C C . THR A 1 278 ? -20.512 -21.102 -16.814 1.00 75.19 278 THR A C 1
ATOM 2059 O O . THR A 1 278 ? -20.614 -20.102 -16.094 1.00 75.19 278 THR A O 1
ATOM 2062 N N . ASP A 1 279 ? -20.718 -22.338 -16.342 1.00 71.25 279 ASP A N 1
ATOM 2063 C CA . ASP A 1 279 ? -20.969 -22.616 -14.922 1.00 71.25 279 ASP A CA 1
ATOM 2064 C C . ASP A 1 279 ? -19.656 -22.584 -14.124 1.00 71.25 279 ASP A C 1
ATOM 2066 O O . ASP A 1 279 ? -18.735 -23.370 -14.337 1.00 71.25 279 ASP A O 1
ATOM 2070 N N . GLN A 1 280 ? -19.585 -21.683 -13.145 1.00 67.00 280 GLN A N 1
ATOM 2071 C CA . GLN A 1 280 ? -18.450 -21.555 -12.235 1.00 67.00 280 GLN A CA 1
ATOM 2072 C C . GLN A 1 280 ? -18.150 -22.862 -11.483 1.00 67.00 280 GLN A C 1
ATOM 2074 O O . GLN A 1 280 ? -16.985 -23.165 -11.238 1.00 67.00 280 GLN A O 1
ATOM 2079 N N . ASN A 1 281 ? -19.173 -23.635 -11.112 1.00 69.12 281 ASN A N 1
ATOM 2080 C CA . ASN A 1 281 ? -18.985 -24.896 -10.398 1.00 69.12 281 ASN A CA 1
ATOM 2081 C C . ASN A 1 281 ? -18.423 -25.986 -11.312 1.00 69.12 281 ASN A C 1
ATOM 2083 O O . ASN A 1 281 ? -17.599 -26.779 -10.867 1.00 69.12 281 ASN A O 1
ATOM 2087 N N . GLU A 1 282 ? -18.822 -26.002 -12.584 1.00 66.38 282 GLU A N 1
ATOM 2088 C CA . GLU A 1 282 ? -18.287 -26.920 -13.595 1.00 66.38 282 GLU A CA 1
ATOM 2089 C C . GLU A 1 282 ? -16.807 -26.634 -13.873 1.00 66.38 282 GLU A C 1
ATOM 2091 O O . GLU A 1 282 ? -15.989 -27.554 -13.935 1.00 66.38 282 GLU A O 1
ATOM 2096 N N . VAL A 1 283 ? -16.440 -25.353 -13.936 1.00 64.56 283 VAL A N 1
ATOM 2097 C CA . VAL A 1 283 ? -15.045 -24.916 -14.051 1.00 64.56 283 VAL A CA 1
ATOM 2098 C C . VAL A 1 283 ? -14.246 -25.364 -12.826 1.00 64.56 283 VAL A C 1
ATOM 2100 O O . VAL A 1 283 ? -13.222 -26.032 -12.966 1.00 64.56 283 VAL A O 1
ATOM 2103 N N . LEU A 1 284 ? -14.737 -25.063 -11.618 1.00 61.00 284 LEU A N 1
ATOM 2104 C CA . LEU A 1 284 ? -14.072 -25.414 -10.357 1.00 61.00 284 LEU A CA 1
ATOM 2105 C C . LEU A 1 284 ? -13.989 -26.929 -10.097 1.00 61.00 284 LEU A C 1
ATOM 2107 O O . LEU A 1 284 ? -13.106 -27.364 -9.364 1.00 61.00 284 LEU A O 1
ATOM 2111 N N . ALA A 1 285 ? -14.877 -27.740 -10.674 1.00 61.41 285 ALA A N 1
ATOM 2112 C CA . ALA A 1 285 ? -14.868 -29.192 -10.503 1.00 61.41 285 ALA A CA 1
ATOM 2113 C C . ALA A 1 285 ? -13.799 -29.907 -11.353 1.00 61.41 285 ALA A C 1
ATOM 2115 O O . ALA A 1 285 ? -13.412 -31.025 -11.022 1.00 61.41 285 ALA A O 1
ATOM 2116 N N . ASN A 1 286 ? -13.296 -29.278 -12.421 1.00 52.62 286 ASN A N 1
ATOM 2117 C CA . ASN A 1 286 ? -12.407 -29.905 -13.409 1.00 52.62 286 ASN A CA 1
ATOM 2118 C C . ASN A 1 286 ? -10.922 -29.515 -13.257 1.00 52.62 286 ASN A C 1
ATOM 2120 O O . ASN A 1 286 ? -10.162 -29.549 -14.224 1.00 52.62 286 ASN A O 1
ATOM 2124 N N . ILE A 1 287 ? -10.487 -29.135 -12.052 1.00 51.56 287 ILE A N 1
ATOM 2125 C CA . ILE A 1 287 ? -9.148 -28.577 -11.799 1.00 51.56 287 ILE A CA 1
ATOM 2126 C C . ILE A 1 287 ? -8.057 -29.663 -11.831 1.00 51.56 287 ILE A C 1
ATOM 2128 O O . ILE A 1 287 ? -8.045 -30.535 -10.958 1.00 51.56 287 ILE A O 1
ATOM 2132 N N . PRO A 1 288 ? -7.058 -29.583 -12.734 1.00 44.94 288 PRO A N 1
ATOM 2133 C CA . PRO A 1 288 ? -5.830 -30.354 -12.601 1.00 44.94 288 PRO A CA 1
ATOM 2134 C C . PRO A 1 288 ? -4.957 -29.753 -11.494 1.00 44.94 288 PRO A C 1
ATOM 2136 O O . PRO A 1 288 ? -4.725 -28.542 -11.445 1.00 44.94 288 PRO A O 1
ATOM 2139 N N . ALA A 1 289 ? -4.428 -30.604 -10.620 1.00 44.84 289 ALA A N 1
ATOM 2140 C CA . ALA A 1 289 ? -3.468 -30.211 -9.599 1.00 44.84 289 ALA A CA 1
ATOM 2141 C C . ALA A 1 289 ? -2.158 -29.711 -10.254 1.00 44.84 289 ALA A C 1
ATOM 2143 O O . ALA A 1 289 ? -1.314 -30.507 -10.645 1.00 44.84 289 ALA A O 1
ATOM 2144 N N . TRP A 1 290 ? -1.992 -28.387 -10.329 1.00 41.78 290 TRP A N 1
ATOM 2145 C CA . TRP A 1 290 ? -0.728 -27.653 -10.521 1.00 41.78 290 TRP A CA 1
ATOM 2146 C C . TRP A 1 290 ? -0.019 -27.708 -11.893 1.00 41.78 290 TRP A C 1
ATOM 2148 O O . TRP A 1 290 ? 0.673 -28.664 -12.228 1.00 41.78 290 TRP A O 1
ATOM 2158 N N . GLN A 1 291 ? 0.007 -26.561 -12.586 1.00 40.78 291 GLN A N 1
ATOM 2159 C CA . GLN A 1 291 ? 1.158 -26.114 -13.389 1.00 40.78 291 GLN A CA 1
ATOM 2160 C C . GLN A 1 291 ? 1.508 -24.652 -13.054 1.00 40.78 291 GLN A C 1
ATOM 2162 O O . GLN A 1 291 ? 0.663 -23.881 -12.597 1.00 40.78 291 GLN A O 1
ATOM 2167 N N . SER A 1 292 ? 2.796 -24.320 -13.173 1.00 41.28 292 SER A N 1
ATOM 2168 C CA . SER A 1 292 ? 3.469 -23.197 -12.511 1.00 41.28 292 SER A CA 1
ATOM 2169 C C . SER A 1 292 ? 2.915 -21.809 -12.866 1.00 41.28 292 SER A C 1
ATOM 2171 O O . SER A 1 292 ? 2.656 -21.451 -14.012 1.00 41.28 292 SER A O 1
ATOM 2173 N N . ILE A 1 293 ? 2.750 -20.996 -11.821 1.00 45.44 293 ILE A N 1
ATOM 2174 C CA . ILE A 1 293 ? 2.046 -19.710 -11.840 1.00 45.44 293 ILE A CA 1
ATOM 2175 C C . ILE A 1 293 ? 2.937 -18.534 -12.304 1.00 45.44 293 ILE A C 1
ATOM 2177 O O . ILE A 1 293 ? 2.416 -17.444 -12.550 1.00 45.44 293 ILE A O 1
ATOM 2181 N N . SER A 1 294 ? 4.243 -18.716 -12.502 1.00 41.16 294 SER A N 1
ATOM 2182 C CA . SER A 1 294 ? 5.147 -17.591 -12.790 1.00 41.16 294 SER A CA 1
ATOM 2183 C C . SER A 1 294 ? 5.104 -17.089 -14.243 1.00 41.16 294 SER A C 1
ATOM 2185 O O . SER A 1 294 ? 5.236 -15.891 -14.463 1.00 41.16 294 SER A O 1
ATOM 2187 N N . SER A 1 295 ? 4.824 -17.934 -15.242 1.00 40.38 295 SER A N 1
ATOM 2188 C CA . SER A 1 295 ? 5.003 -17.567 -16.665 1.00 40.38 295 SER A CA 1
ATOM 2189 C C . SER A 1 295 ? 3.935 -16.645 -17.276 1.00 40.38 295 SER A C 1
ATOM 2191 O O . SER A 1 295 ? 4.145 -16.099 -18.351 1.00 40.38 295 SER A O 1
ATOM 2193 N N . TYR A 1 296 ? 2.780 -16.440 -16.633 1.00 42.22 296 TYR A N 1
ATOM 2194 C CA . TYR A 1 296 ? 1.634 -15.781 -17.290 1.00 42.22 296 TYR A CA 1
ATOM 2195 C C . TYR A 1 296 ? 1.496 -14.285 -17.000 1.00 42.22 296 TYR A C 1
ATOM 2197 O O . TYR A 1 296 ? 0.832 -13.572 -17.751 1.00 42.22 296 TYR A O 1
ATOM 2205 N N . TYR A 1 297 ? 2.100 -13.790 -15.915 1.00 42.84 297 TYR A N 1
ATOM 2206 C CA . TYR A 1 297 ? 2.039 -12.362 -15.590 1.00 42.84 297 TYR A CA 1
ATOM 2207 C C . TYR A 1 297 ? 2.934 -11.506 -16.499 1.00 42.84 297 TYR A C 1
ATOM 2209 O O . TYR A 1 297 ? 2.646 -10.321 -16.655 1.00 42.84 297 TYR A O 1
ATOM 2217 N N . ASP A 1 298 ? 3.940 -12.097 -17.150 1.00 40.66 298 ASP A N 1
ATOM 2218 C CA . ASP A 1 298 ? 4.874 -11.369 -18.020 1.00 40.66 298 ASP A CA 1
ATOM 2219 C C . ASP A 1 298 ? 4.407 -11.231 -19.484 1.00 40.66 298 ASP A C 1
ATOM 2221 O O . ASP A 1 298 ? 4.910 -10.368 -20.199 1.00 40.66 298 ASP A O 1
ATOM 2225 N N . GLU A 1 299 ? 3.411 -11.996 -19.951 1.00 40.75 299 GLU A N 1
ATOM 2226 C CA . GLU A 1 299 ? 3.125 -12.076 -21.399 1.00 40.75 299 GLU A CA 1
ATOM 2227 C C . GLU A 1 299 ? 1.912 -11.275 -21.905 1.00 40.75 299 GLU A C 1
ATOM 2229 O O . GLU A 1 299 ? 1.627 -11.281 -23.099 1.00 40.75 299 GLU A O 1
ATOM 2234 N N . GLY A 1 300 ? 1.171 -10.548 -21.060 1.00 41.91 300 GLY A N 1
ATOM 2235 C CA . GLY A 1 300 ? 0.130 -9.613 -21.536 1.00 41.91 300 GLY A CA 1
ATOM 2236 C C . GLY A 1 300 ? -0.985 -10.227 -22.413 1.00 41.91 300 GLY A C 1
ATOM 2237 O O . GLY A 1 300 ? -1.747 -9.504 -23.056 1.00 41.91 300 GLY A O 1
ATOM 2238 N N . HIS A 1 301 ? -1.118 -11.554 -22.451 1.00 41.28 301 HIS A N 1
ATOM 2239 C CA . HIS A 1 301 ? -2.027 -12.260 -23.350 1.00 41.28 301 HIS A CA 1
ATOM 2240 C C . HIS A 1 301 ? -3.390 -12.539 -22.700 1.00 41.28 301 HIS A C 1
ATOM 2242 O O . HIS A 1 301 ? -3.760 -13.688 -22.471 1.00 41.28 301 HIS A O 1
ATOM 2248 N N . TYR A 1 302 ? -4.202 -11.507 -22.460 1.00 47.66 302 TYR A N 1
ATOM 2249 C CA . TYR A 1 302 ? -5.640 -11.702 -22.217 1.00 47.66 302 TYR A CA 1
ATOM 2250 C C . TYR A 1 302 ? -6.335 -11.962 -23.566 1.00 47.66 302 TYR A C 1
ATOM 2252 O O . TYR A 1 302 ? -6.859 -11.053 -24.202 1.00 47.66 302 TYR A O 1
ATOM 2260 N N . ARG A 1 303 ? -6.242 -13.195 -24.075 1.00 52.09 303 ARG A N 1
ATOM 2261 C CA . ARG A 1 303 ? -7.002 -13.631 -25.257 1.00 52.09 303 ARG A CA 1
ATOM 2262 C C . ARG A 1 303 ? -8.415 -14.039 -24.825 1.00 52.09 303 ARG A C 1
ATOM 2264 O O . ARG A 1 303 ? -8.551 -14.739 -23.822 1.00 52.09 303 ARG A O 1
ATOM 2271 N N . GLU A 1 304 ? -9.434 -13.598 -25.570 1.00 48.12 304 GLU A N 1
ATOM 2272 C CA . GLU A 1 304 ? -10.820 -14.084 -2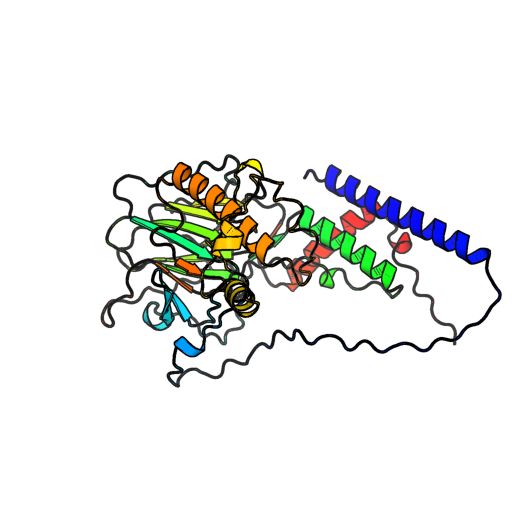5.446 1.00 48.12 304 GLU A CA 1
ATOM 2273 C C . GLU A 1 304 ? -10.836 -15.623 -25.432 1.00 48.12 304 GLU A C 1
ATOM 2275 O O . GLU A 1 304 ? -10.152 -16.252 -26.240 1.00 48.12 304 GLU A O 1
ATOM 2280 N N . GLY A 1 305 ? -11.576 -16.221 -24.489 1.00 55.94 305 GLY A N 1
ATOM 2281 C CA . GLY A 1 305 ? -11.707 -17.679 -24.345 1.00 55.94 305 GLY A CA 1
ATOM 2282 C C . GLY A 1 305 ? -10.907 -18.340 -23.210 1.00 55.94 305 GLY A C 1
ATOM 2283 O O . GLY A 1 305 ? -10.897 -19.562 -23.136 1.00 55.94 305 GLY A O 1
ATOM 2284 N N . ARG A 1 306 ? -10.246 -17.581 -22.318 1.00 67.50 306 ARG A N 1
ATOM 2285 C CA . ARG A 1 306 ? -9.471 -18.131 -21.173 1.00 67.50 306 ARG A CA 1
ATOM 2286 C C . ARG A 1 306 ? -9.956 -17.695 -19.787 1.00 67.50 306 ARG A C 1
ATOM 2288 O O . ARG A 1 306 ? -9.194 -17.683 -18.824 1.00 67.50 306 ARG A O 1
ATOM 2295 N N . GLU A 1 307 ? -11.216 -17.296 -19.670 1.00 66.25 307 GLU A N 1
ATOM 2296 C CA . GLU A 1 307 ? -11.773 -16.782 -18.410 1.00 66.25 307 GLU A CA 1
ATOM 2297 C C . GLU A 1 307 ? -11.815 -17.859 -17.313 1.00 66.25 307 GLU A C 1
ATOM 2299 O O . GLU A 1 307 ? -11.538 -17.563 -16.150 1.00 66.25 307 GLU A O 1
ATOM 2304 N N . GLU A 1 308 ? -12.075 -19.111 -17.694 1.00 66.62 308 GLU A N 1
ATOM 2305 C CA . GLU A 1 308 ? -12.057 -20.279 -16.805 1.00 66.62 308 GLU A CA 1
ATOM 2306 C C . GLU A 1 308 ? -10.677 -20.481 -16.172 1.00 66.62 308 GLU A C 1
ATOM 2308 O O . GLU A 1 308 ? -10.550 -20.512 -14.950 1.00 66.62 308 GLU A O 1
ATOM 2313 N N . GLU A 1 309 ? -9.620 -20.497 -16.991 1.00 68.88 309 GLU A N 1
ATOM 2314 C CA . GLU A 1 309 ? -8.231 -20.631 -16.534 1.00 68.88 309 GLU A CA 1
ATOM 2315 C C . GLU A 1 309 ? -7.853 -19.526 -15.530 1.00 68.88 309 GLU A C 1
ATOM 2317 O O . GLU A 1 309 ? -7.188 -19.781 -14.523 1.00 68.88 309 GLU A O 1
ATOM 2322 N N . VAL A 1 310 ? -8.327 -18.295 -15.759 1.00 68.81 310 VAL A N 1
ATOM 2323 C CA . VAL A 1 310 ? -8.088 -17.156 -14.858 1.00 68.81 310 VAL A CA 1
ATOM 2324 C C . VAL A 1 310 ? -8.774 -17.350 -13.503 1.00 68.81 310 VAL A C 1
ATOM 2326 O O . VAL A 1 310 ? -8.161 -17.042 -12.477 1.00 68.81 310 VAL A O 1
ATOM 2329 N N . ILE A 1 311 ? -10.007 -17.871 -13.468 1.00 70.19 311 ILE A N 1
ATOM 2330 C CA . ILE A 1 311 ? -10.685 -18.207 -12.204 1.00 70.19 311 ILE A CA 1
ATOM 2331 C C . ILE A 1 311 ? -9.919 -19.292 -11.469 1.00 70.19 311 ILE A C 1
ATOM 2333 O O . ILE A 1 311 ? -9.597 -19.113 -10.294 1.00 70.19 311 ILE A O 1
ATOM 2337 N N . LEU A 1 312 ? -9.620 -20.395 -12.153 1.00 70.62 312 LEU A N 1
ATOM 2338 C CA . LEU A 1 312 ? -8.992 -21.562 -11.542 1.00 70.62 312 LEU A CA 1
ATOM 2339 C C . LEU A 1 312 ? -7.657 -21.209 -10.904 1.00 70.62 312 LEU A C 1
ATOM 2341 O O . LEU A 1 312 ? -7.409 -21.502 -9.733 1.00 70.62 312 LEU A O 1
ATOM 2345 N N . ARG A 1 313 ? -6.833 -20.472 -11.646 1.00 71.44 313 ARG A N 1
ATOM 2346 C CA . ARG A 1 313 ? -5.564 -19.964 -11.141 1.00 71.44 313 ARG A CA 1
ATOM 2347 C C . ARG A 1 313 ? -5.766 -18.982 -9.991 1.00 71.44 313 ARG A C 1
ATOM 2349 O O . ARG A 1 313 ? -5.016 -19.028 -9.023 1.00 71.44 313 ARG A O 1
ATOM 2356 N N . GLY A 1 314 ? -6.777 -18.117 -10.070 1.00 77.00 314 GLY A N 1
ATOM 2357 C CA . GLY A 1 314 ? -7.126 -17.184 -8.999 1.00 77.00 314 GLY A CA 1
ATOM 2358 C C . GLY A 1 314 ? -7.477 -17.890 -7.687 1.00 77.00 314 GLY A C 1
ATOM 2359 O O . GLY A 1 314 ? -6.997 -17.479 -6.634 1.00 77.00 314 GLY A O 1
ATOM 2360 N N . HIS A 1 315 ? -8.252 -18.976 -7.750 1.00 81.06 315 HIS A N 1
ATOM 2361 C CA . HIS A 1 315 ? -8.581 -19.798 -6.584 1.00 81.06 315 HIS A CA 1
ATOM 2362 C C . HIS A 1 315 ? -7.350 -20.502 -6.009 1.00 81.06 315 HIS A C 1
ATOM 2364 O O . HIS A 1 315 ? -7.105 -20.373 -4.814 1.00 81.06 315 HIS A O 1
ATOM 2370 N N . ALA A 1 316 ? -6.543 -21.167 -6.841 1.00 80.19 316 ALA A N 1
ATOM 2371 C CA . ALA A 1 316 ? -5.343 -21.870 -6.381 1.00 80.19 316 ALA A CA 1
ATOM 2372 C C . ALA A 1 316 ? -4.30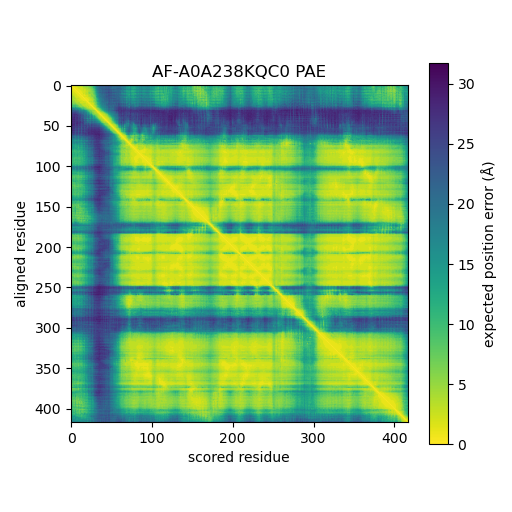4 -20.919 -5.755 1.00 80.19 316 ALA A C 1
ATOM 2374 O O . ALA A 1 316 ? -3.702 -21.231 -4.726 1.00 80.19 316 ALA A O 1
ATOM 2375 N N . VAL A 1 317 ? -4.113 -19.731 -6.344 1.00 80.06 317 VAL A N 1
ATOM 2376 C CA . VAL A 1 317 ? -3.254 -18.682 -5.767 1.00 80.06 317 VAL A CA 1
ATOM 2377 C C . VAL A 1 317 ? -3.824 -18.198 -4.434 1.00 80.06 317 VAL A C 1
ATOM 2379 O O . VAL A 1 317 ? -3.077 -18.086 -3.467 1.00 80.06 317 VAL A O 1
ATOM 2382 N N . HIS A 1 318 ? -5.133 -17.936 -4.360 1.00 85.25 318 HIS A N 1
ATOM 2383 C CA . HIS A 1 318 ? -5.781 -17.487 -3.127 1.00 85.25 318 HIS A CA 1
ATOM 2384 C C . HIS A 1 318 ? -5.720 -18.528 -2.005 1.00 85.25 318 HIS A C 1
ATOM 2386 O O . HIS A 1 318 ? -5.490 -18.156 -0.859 1.00 85.25 318 HIS A O 1
ATOM 2392 N N . GLU A 1 319 ? -5.906 -19.812 -2.307 1.00 86.81 319 GLU A N 1
ATOM 2393 C CA . GLU A 1 319 ? -5.815 -20.893 -1.323 1.00 86.81 319 GLU A CA 1
ATOM 2394 C C . GLU A 1 319 ? -4.391 -21.019 -0.780 1.00 86.81 319 GLU A C 1
ATOM 2396 O O . GLU A 1 319 ? -4.187 -20.986 0.431 1.00 86.81 319 GLU A O 1
ATOM 2401 N N . ARG A 1 320 ? -3.387 -21.058 -1.668 1.00 85.25 320 ARG A N 1
ATOM 2402 C CA . ARG A 1 320 ? -1.977 -21.083 -1.261 1.00 85.25 320 ARG A CA 1
ATOM 2403 C C . ARG A 1 320 ? -1.629 -19.872 -0.391 1.00 85.25 320 ARG A C 1
ATOM 2405 O O . ARG A 1 320 ? -0.987 -20.028 0.644 1.00 85.25 320 ARG A O 1
ATOM 2412 N N . TYR A 1 321 ? -2.083 -18.686 -0.798 1.00 87.00 321 TYR A N 1
ATOM 2413 C CA . TYR A 1 321 ? -1.899 -17.456 -0.036 1.00 87.00 321 TYR A CA 1
ATOM 2414 C C . TYR A 1 321 ? -2.587 -17.515 1.331 1.00 87.00 321 TYR A C 1
ATOM 2416 O O . TYR A 1 321 ? -1.982 -17.147 2.330 1.00 87.00 321 TYR A O 1
ATOM 2424 N N . SER A 1 322 ? -3.829 -17.997 1.389 1.00 89.81 322 SER A N 1
ATOM 2425 C CA . SER A 1 322 ? -4.598 -18.085 2.634 1.00 89.81 322 SER A CA 1
ATOM 2426 C C . SER A 1 322 ? -3.967 -19.061 3.619 1.00 89.81 322 SER A C 1
ATOM 2428 O O . SER A 1 322 ? -3.855 -18.720 4.789 1.00 89.81 322 SER A O 1
ATOM 2430 N N . ASN A 1 323 ? -3.477 -20.210 3.144 1.00 90.88 323 ASN A N 1
ATOM 2431 C CA . ASN A 1 323 ? -2.770 -21.183 3.978 1.00 90.88 323 ASN A CA 1
ATOM 2432 C C . ASN A 1 323 ? -1.472 -20.596 4.546 1.00 90.88 323 ASN A C 1
ATOM 2434 O O . ASN A 1 323 ? -1.216 -20.707 5.741 1.00 90.88 323 ASN A O 1
ATOM 2438 N N . TRP A 1 324 ? -0.671 -19.931 3.704 1.00 90.12 324 TRP A N 1
ATOM 2439 C CA . TRP A 1 324 ? 0.525 -19.222 4.164 1.00 90.12 324 TRP A CA 1
ATOM 2440 C C . TRP A 1 324 ? 0.170 -18.149 5.200 1.00 90.12 324 TRP A C 1
ATOM 2442 O O . TRP A 1 324 ? 0.790 -18.068 6.256 1.00 90.12 324 TRP A O 1
ATOM 2452 N N . PHE A 1 325 ? -0.847 -17.337 4.917 1.00 91.81 325 PHE A N 1
ATOM 2453 C CA . PHE A 1 325 ? -1.266 -16.249 5.788 1.00 91.81 325 PHE A CA 1
ATOM 2454 C C . PHE A 1 325 ? -1.731 -16.779 7.149 1.00 91.81 325 PHE A C 1
ATOM 2456 O O . PHE A 1 325 ? -1.329 -16.254 8.184 1.00 91.81 325 PHE A O 1
ATOM 2463 N N . GLU A 1 326 ? -2.517 -17.852 7.160 1.00 93.94 326 GLU A N 1
ATOM 2464 C CA . GLU A 1 326 ? -2.986 -18.495 8.384 1.00 93.94 326 GLU A CA 1
ATOM 2465 C C . GLU A 1 326 ? -1.838 -19.129 9.177 1.00 93.94 326 GLU A C 1
ATOM 2467 O O . GLU A 1 326 ? -1.768 -18.959 10.391 1.00 93.94 326 GLU A O 1
ATOM 2472 N N . GLU A 1 327 ? -0.864 -19.764 8.519 1.00 92.69 327 GLU A N 1
ATOM 2473 C CA . GLU A 1 327 ? 0.342 -20.272 9.187 1.00 92.69 327 GLU A CA 1
ATOM 2474 C C . GLU A 1 327 ? 1.135 -19.141 9.869 1.00 92.69 327 GLU A C 1
ATOM 2476 O O . GLU A 1 327 ? 1.625 -19.294 11.002 1.00 92.69 327 GLU A O 1
ATOM 2481 N N . ARG A 1 328 ? 1.263 -17.997 9.182 1.00 92.00 328 ARG A N 1
ATOM 2482 C CA . ARG A 1 328 ? 2.070 -16.857 9.632 1.00 92.00 328 ARG A CA 1
ATOM 2483 C C . ARG A 1 328 ? 1.388 -16.000 10.673 1.00 92.00 328 ARG A C 1
ATOM 2485 O O . ARG A 1 328 ? 2.066 -15.598 11.608 1.00 92.00 328 ARG A O 1
ATOM 2492 N N . PHE A 1 329 ? 0.092 -15.750 10.552 1.00 94.06 329 PHE A N 1
ATOM 2493 C CA . PHE A 1 329 ? -0.626 -14.826 11.429 1.00 94.06 329 PHE A CA 1
ATOM 2494 C C . PHE A 1 329 ? -1.613 -15.522 12.374 1.00 94.06 329 PHE A C 1
ATOM 2496 O O . PHE A 1 329 ? -2.013 -14.925 13.367 1.00 94.06 329 PHE A O 1
ATOM 2503 N N . GLY A 1 330 ? -1.941 -16.796 12.138 1.00 95.19 330 GLY A N 1
ATOM 2504 C CA . GLY A 1 330 ? -2.783 -17.613 13.017 1.00 95.19 330 GLY A CA 1
ATOM 2505 C C . GLY A 1 330 ? -4.287 -17.539 12.739 1.00 95.19 330 GLY A C 1
ATOM 2506 O O . GLY A 1 330 ? -5.063 -17.989 13.575 1.00 95.19 330 GLY A O 1
ATOM 2507 N N . PHE A 1 331 ? -4.711 -16.961 11.612 1.00 94.25 331 PHE A N 1
ATOM 2508 C CA . PHE A 1 331 ? -6.125 -16.831 11.240 1.00 94.25 331 PHE A CA 1
ATOM 2509 C C . PHE A 1 331 ? -6.310 -16.703 9.716 1.00 94.25 331 PHE A C 1
ATOM 2511 O O . PHE A 1 331 ? -5.361 -16.345 9.013 1.00 94.25 331 PHE A O 1
ATOM 2518 N N . PRO A 1 332 ? -7.516 -16.957 9.175 1.00 93.56 332 PRO A N 1
ATOM 2519 C CA . PRO A 1 332 ? -7.760 -16.918 7.735 1.00 93.56 332 PRO A CA 1
ATOM 2520 C C . PRO A 1 332 ? -7.563 -15.528 7.113 1.00 93.56 332 PRO A C 1
ATOM 2522 O O . PRO A 1 332 ? -8.059 -14.525 7.621 1.00 93.56 332 PRO A O 1
ATOM 2525 N N . ALA A 1 333 ? -6.963 -15.472 5.919 1.00 90.56 333 ALA A N 1
ATOM 2526 C CA . ALA A 1 333 ? -6.700 -14.219 5.193 1.00 90.56 333 ALA A CA 1
ATOM 2527 C C . ALA A 1 333 ? -7.945 -13.373 4.867 1.00 90.56 333 ALA A C 1
ATOM 2529 O O . ALA A 1 333 ? -7.825 -12.182 4.585 1.00 90.56 333 ALA A O 1
ATOM 2530 N N . ALA A 1 334 ? -9.133 -13.979 4.854 1.00 89.75 334 ALA A N 1
ATOM 2531 C CA . ALA A 1 334 ? -10.390 -13.289 4.576 1.00 89.75 334 ALA A CA 1
ATOM 2532 C C . ALA A 1 334 ? -11.115 -12.797 5.839 1.00 89.75 334 ALA A C 1
ATOM 2534 O O . ALA A 1 334 ? -12.091 -12.058 5.708 1.00 89.75 334 ALA A O 1
ATOM 2535 N N . GLN A 1 335 ? -10.676 -13.209 7.033 1.00 90.69 335 GLN A N 1
ATOM 2536 C CA . GLN A 1 335 ? -11.322 -12.825 8.283 1.00 90.69 335 GLN A CA 1
ATOM 2537 C C . GLN A 1 335 ? -11.203 -11.311 8.486 1.00 90.69 335 GLN A C 1
ATOM 2539 O O . GLN A 1 335 ? -10.097 -10.770 8.468 1.00 90.69 335 GLN A O 1
ATOM 2544 N N . ASP A 1 336 ? -12.358 -10.649 8.613 1.00 86.50 336 ASP A N 1
ATOM 2545 C CA . ASP A 1 336 ? -12.519 -9.207 8.854 1.00 86.50 336 ASP A CA 1
ATOM 2546 C C . ASP A 1 336 ? -11.673 -8.304 7.936 1.00 86.50 336 ASP A C 1
ATOM 2548 O O . ASP A 1 336 ? -11.287 -7.187 8.285 1.00 86.50 336 ASP A O 1
ATOM 2552 N N . ALA A 1 337 ? -11.386 -8.789 6.724 1.00 92.44 337 ALA A N 1
ATOM 2553 C CA . ALA A 1 337 ? -10.493 -8.116 5.800 1.00 92.44 337 ALA A CA 1
ATOM 2554 C C . ALA A 1 337 ? -11.204 -6.994 5.031 1.00 92.44 337 ALA A C 1
ATOM 2556 O O . ALA A 1 337 ? -12.173 -7.222 4.299 1.00 92.44 337 ALA A O 1
ATOM 2557 N N . VAL A 1 338 ? -10.651 -5.783 5.083 1.00 93.56 338 VAL A N 1
ATOM 2558 C CA . VAL A 1 338 ? -11.043 -4.681 4.198 1.00 93.56 338 VAL A CA 1
ATOM 2559 C C . VAL A 1 338 ? -10.467 -4.942 2.806 1.00 93.56 338 VAL A C 1
ATOM 2561 O O . VAL A 1 338 ? -9.323 -4.598 2.524 1.00 93.56 338 VAL A O 1
ATOM 2564 N N . GLY A 1 339 ? -11.240 -5.591 1.929 1.00 90.00 339 GLY A N 1
ATOM 2565 C CA . GLY A 1 339 ? -10.772 -6.039 0.613 1.00 90.00 339 GLY A CA 1
ATOM 2566 C C . GLY A 1 339 ? -11.332 -5.256 -0.574 1.00 90.00 339 GLY A C 1
ATOM 2567 O O . GLY A 1 339 ? -12.461 -5.498 -1.016 1.00 90.00 339 GLY A O 1
ATOM 2568 N N . ILE A 1 340 ? -10.509 -4.412 -1.204 1.00 90.75 340 ILE A N 1
ATOM 2569 C CA . ILE A 1 340 ? -10.927 -3.576 -2.343 1.00 90.75 340 ILE A CA 1
ATOM 2570 C C . ILE A 1 340 ? -9.924 -3.578 -3.506 1.00 90.75 340 ILE A C 1
ATOM 2572 O O . ILE A 1 340 ? -8.724 -3.781 -3.331 1.00 90.75 340 ILE A O 1
ATOM 2576 N N . ALA A 1 341 ? -10.417 -3.406 -4.740 1.00 89.19 341 ALA A N 1
ATOM 2577 C CA . ALA A 1 341 ? -9.548 -3.391 -5.914 1.00 89.19 341 ALA A CA 1
ATOM 2578 C C . ALA A 1 341 ? -8.768 -2.080 -5.987 1.00 89.19 341 ALA A C 1
ATOM 2580 O O . ALA A 1 341 ? -7.578 -2.106 -6.277 1.00 89.19 341 ALA A O 1
ATOM 2581 N N . SER A 1 342 ? -9.414 -0.946 -5.705 1.00 91.69 342 SER A N 1
ATOM 2582 C CA . SER A 1 342 ? -8.712 0.327 -5.630 1.00 91.69 342 SER A CA 1
ATOM 2583 C C . SER A 1 342 ? -9.383 1.333 -4.709 1.00 91.69 342 SER A C 1
ATOM 2585 O O . SER A 1 342 ? -10.597 1.495 -4.777 1.00 91.69 342 SER A O 1
ATOM 2587 N N . VAL A 1 343 ? -8.603 1.990 -3.848 1.00 94.06 343 VAL A N 1
ATOM 2588 C CA . VAL A 1 343 ? -9.116 2.967 -2.879 1.00 94.06 343 VAL A CA 1
ATOM 2589 C C . VAL A 1 343 ? -8.029 3.941 -2.415 1.00 94.06 343 VAL A C 1
ATOM 2591 O O . VAL A 1 343 ? -6.836 3.647 -2.524 1.00 94.06 343 VAL A O 1
ATOM 2594 N N . ALA A 1 344 ? -8.450 5.096 -1.901 1.00 94.50 344 ALA A N 1
ATOM 2595 C CA . ALA A 1 344 ? -7.583 6.092 -1.277 1.00 94.50 344 ALA A CA 1
ATOM 2596 C C . ALA A 1 344 ? -7.647 6.060 0.260 1.00 94.50 344 ALA A C 1
ATOM 2598 O O . ALA A 1 344 ? -6.680 6.448 0.911 1.00 94.50 344 ALA A O 1
ATOM 2599 N N . HIS A 1 345 ? -8.765 5.604 0.835 1.00 96.56 345 HIS A N 1
ATOM 2600 C CA . HIS A 1 345 ? -9.029 5.592 2.275 1.00 96.56 345 HIS A CA 1
ATOM 2601 C C . HIS A 1 345 ? -9.674 4.274 2.720 1.00 96.56 345 HIS A C 1
ATOM 2603 O O . HIS A 1 345 ? -10.597 3.777 2.076 1.00 96.56 345 HIS A O 1
ATOM 2609 N N . VAL A 1 346 ? -9.243 3.725 3.848 1.00 97.50 346 VAL A N 1
ATOM 2610 C CA . VAL A 1 346 ? -9.868 2.548 4.470 1.00 97.50 346 VAL A CA 1
ATOM 2611 C C . VAL A 1 346 ? -10.223 2.838 5.922 1.00 97.50 346 VAL A C 1
ATOM 2613 O O . VAL A 1 346 ? -9.510 3.585 6.592 1.00 97.50 346 VAL A O 1
ATOM 2616 N N . LEU A 1 347 ? -11.319 2.242 6.387 1.00 98.06 347 LEU A N 1
ATOM 2617 C CA . LEU A 1 347 ? -11.753 2.269 7.777 1.00 98.06 347 LEU A CA 1
ATOM 2618 C C . LEU A 1 347 ? -11.491 0.907 8.414 1.00 98.06 347 LEU A C 1
ATOM 2620 O O . LEU A 1 347 ? -12.000 -0.111 7.945 1.00 98.06 347 LEU A O 1
ATOM 2624 N N . VAL A 1 348 ? -10.723 0.915 9.495 1.00 98.00 348 VAL A N 1
ATOM 2625 C CA . VAL A 1 348 ? -10.488 -0.222 10.379 1.00 98.00 348 VAL A CA 1
ATOM 2626 C C . VAL A 1 348 ? -11.226 0.040 11.688 1.00 98.00 348 VAL A C 1
ATOM 2628 O O . VAL A 1 348 ? -10.954 1.034 12.367 1.00 98.00 348 VAL A O 1
ATOM 2631 N N . GLY A 1 349 ? -12.147 -0.853 12.041 1.00 97.06 349 GLY A N 1
ATOM 2632 C CA . GLY A 1 349 ? -13.054 -0.679 13.175 1.00 97.06 349 GLY A CA 1
ATOM 2633 C C . GLY A 1 349 ? -14.402 -0.050 12.791 1.00 97.06 349 GLY A C 1
ATOM 2634 O O . GLY A 1 349 ? -14.700 0.129 11.604 1.00 97.06 349 GLY A O 1
ATOM 2635 N N . PRO A 1 350 ? -15.259 0.233 13.785 1.00 97.06 350 PRO A N 1
ATOM 2636 C CA . PRO A 1 350 ? -16.574 0.820 13.559 1.00 97.06 350 PRO A CA 1
ATOM 2637 C C . PRO A 1 350 ? -16.479 2.294 13.149 1.00 97.06 350 PRO A C 1
ATOM 2639 O O . PRO A 1 350 ? -15.644 3.045 13.640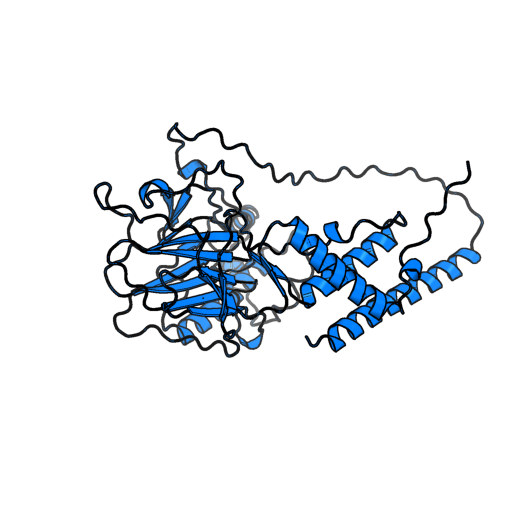 1.00 97.06 350 PRO A O 1
ATOM 2642 N N . MET A 1 351 ? -17.398 2.750 12.296 1.00 97.38 351 MET A N 1
ATOM 2643 C CA . MET A 1 351 ? -17.515 4.179 11.995 1.00 97.38 351 MET A CA 1
ATOM 2644 C C . MET A 1 351 ? -17.747 4.967 13.298 1.00 97.38 351 MET A C 1
ATOM 2646 O O . MET A 1 351 ? -18.668 4.601 14.038 1.00 97.38 351 MET A O 1
ATOM 2650 N N . PRO A 1 352 ? -16.972 6.035 13.583 1.00 96.56 352 PRO A N 1
ATOM 2651 C CA . PRO A 1 352 ? -17.201 6.858 14.764 1.00 96.56 352 PRO A CA 1
ATOM 2652 C C . PRO A 1 352 ? -18.642 7.370 14.806 1.00 96.56 352 PRO A C 1
ATOM 2654 O O . PRO A 1 352 ? -19.227 7.701 13.768 1.00 96.56 352 PRO A O 1
ATOM 2657 N N . ALA A 1 353 ? -19.221 7.433 16.007 1.00 96.25 353 ALA A N 1
ATOM 2658 C CA . ALA A 1 353 ? -20.534 8.039 16.194 1.00 96.25 353 ALA A CA 1
ATOM 2659 C C . ALA A 1 353 ? -20.510 9.509 15.740 1.00 96.25 353 ALA A C 1
ATOM 2661 O O . ALA A 1 353 ? -19.471 10.164 15.771 1.00 96.25 353 ALA A O 1
ATOM 2662 N N . ALA A 1 354 ? -21.658 10.040 15.313 1.00 94.06 354 ALA A N 1
ATOM 2663 C CA . ALA A 1 354 ? -21.730 11.385 14.736 1.00 94.06 354 ALA A CA 1
ATOM 2664 C C . ALA A 1 354 ? -21.291 12.502 15.706 1.00 94.06 354 ALA A C 1
ATOM 2666 O O . ALA A 1 354 ? -20.877 13.571 15.261 1.00 94.06 354 ALA A O 1
ATOM 2667 N N . ASP A 1 355 ? -21.411 12.256 17.009 1.00 95.00 355 ASP A N 1
ATOM 2668 C CA . ASP A 1 355 ? -21.018 13.127 18.115 1.00 95.00 355 ASP A CA 1
ATOM 2669 C C . ASP A 1 355 ? -19.658 12.763 18.735 1.00 95.00 355 ASP A C 1
ATOM 2671 O O . ASP A 1 355 ? -19.157 13.510 19.576 1.00 95.00 355 ASP A O 1
ATOM 2675 N N . ALA A 1 356 ? -19.042 11.651 18.321 1.00 95.50 356 ALA A N 1
ATOM 2676 C CA . ALA A 1 356 ? -17.710 11.279 18.777 1.00 95.50 356 ALA A CA 1
ATOM 2677 C C . ALA A 1 356 ? -16.639 12.206 18.167 1.00 95.50 356 ALA A C 1
ATOM 2679 O O . ALA A 1 356 ? -16.795 12.673 17.031 1.00 95.50 356 ALA A O 1
ATOM 2680 N N . PRO A 1 357 ? -15.522 12.453 18.879 1.00 96.38 357 PRO A N 1
ATOM 2681 C CA . PRO A 1 357 ? -14.368 13.127 18.302 1.00 96.38 357 PRO A CA 1
ATOM 2682 C C . PRO A 1 357 ? -13.912 12.422 17.022 1.00 96.38 357 PRO A C 1
ATOM 2684 O O . PRO A 1 357 ? -13.754 11.200 16.980 1.00 96.38 357 PRO A O 1
ATOM 2687 N N . LYS A 1 358 ? -13.702 13.203 15.964 1.00 97.44 358 LYS A N 1
ATOM 2688 C CA . LYS A 1 358 ? -13.163 12.690 14.705 1.00 97.44 358 LYS A CA 1
ATOM 2689 C C . LYS A 1 358 ? -11.667 12.440 14.837 1.00 97.44 358 LYS A C 1
ATOM 2691 O O . LYS A 1 358 ? -10.973 13.084 15.618 1.00 97.44 358 LYS A O 1
ATOM 2696 N N . VAL A 1 359 ? -11.155 11.541 14.007 1.00 98.19 359 VAL A N 1
ATOM 2697 C CA . VAL A 1 359 ? -9.723 11.266 13.919 1.00 98.19 359 VAL A CA 1
ATOM 2698 C C . VAL A 1 359 ? -9.002 12.506 13.380 1.00 98.19 359 VAL A C 1
ATOM 2700 O O . VAL A 1 359 ? -9.354 12.977 12.296 1.00 98.19 359 VAL A O 1
ATOM 2703 N N . PRO A 1 360 ? -7.988 13.052 14.068 1.00 97.31 360 PRO A N 1
ATOM 2704 C CA . PRO A 1 360 ? -7.237 14.179 13.537 1.00 97.31 360 PRO A CA 1
ATOM 2705 C C . PRO A 1 360 ? -6.439 13.744 12.302 1.00 97.31 360 PRO A C 1
ATOM 2707 O O . PRO A 1 360 ? -5.663 12.785 12.340 1.00 97.31 360 PRO A O 1
ATOM 2710 N N . TYR A 1 361 ? -6.603 14.454 11.183 1.00 96.81 361 TYR A N 1
ATOM 2711 C CA . TYR A 1 361 ? -5.808 14.184 9.993 1.00 96.81 361 TYR A CA 1
ATOM 2712 C C . TYR A 1 361 ? -4.336 14.483 10.258 1.00 96.81 361 TYR A C 1
ATOM 2714 O O . TYR A 1 361 ? -3.950 15.597 10.619 1.00 96.81 361 TYR A O 1
ATOM 2722 N N . ARG A 1 362 ? -3.492 13.496 9.969 1.00 95.12 362 ARG A N 1
ATOM 2723 C CA . ARG A 1 362 ? -2.045 13.631 10.025 1.00 95.12 362 ARG A CA 1
ATOM 2724 C C . ARG A 1 362 ? -1.478 13.555 8.620 1.00 95.12 362 ARG A C 1
ATOM 2726 O O . ARG A 1 362 ? -1.550 12.522 7.950 1.00 95.12 362 ARG A O 1
ATOM 2733 N N . SER A 1 363 ? -0.936 14.679 8.161 1.00 93.94 363 SER A N 1
ATOM 2734 C CA . SER A 1 363 ? -0.247 14.728 6.877 1.00 93.94 363 SER A CA 1
ATOM 2735 C C . SER A 1 363 ? 1.017 13.873 6.919 1.00 93.94 363 SER A C 1
ATOM 2737 O O . SER A 1 363 ? 1.667 13.762 7.956 1.00 93.94 363 SER A O 1
ATOM 2739 N N . ILE A 1 364 ? 1.405 13.330 5.766 1.00 93.8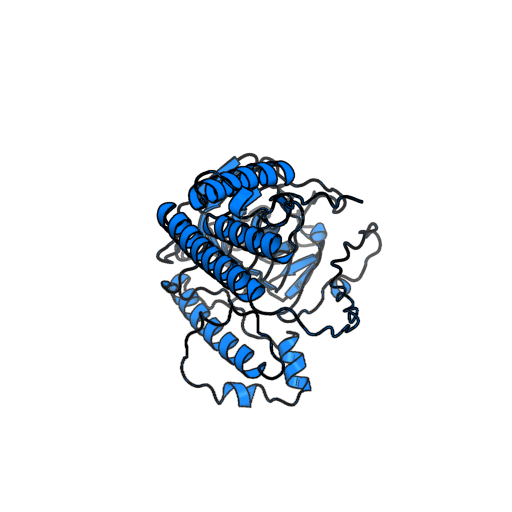8 364 ILE A N 1
ATOM 2740 C CA . ILE A 1 364 ? 2.763 12.803 5.592 1.00 93.88 364 ILE A CA 1
ATOM 2741 C C . ILE A 1 364 ? 3.783 13.944 5.478 1.00 93.88 364 ILE A C 1
ATOM 2743 O O . ILE A 1 364 ? 4.974 13.717 5.629 1.00 93.88 364 ILE A O 1
ATOM 2747 N N . SER A 1 365 ? 3.339 15.180 5.214 1.00 92.38 365 SER A N 1
ATOM 2748 C CA . SER A 1 365 ? 4.230 16.340 5.210 1.00 92.38 365 SER A CA 1
ATOM 2749 C C . SER A 1 365 ? 4.844 16.543 6.587 1.00 92.38 365 SER A C 1
ATOM 2751 O O . SER A 1 365 ? 4.113 16.736 7.555 1.00 92.38 365 SER A O 1
ATOM 2753 N N . GLY A 1 366 ? 6.173 16.522 6.671 1.00 89.50 366 GLY A N 1
ATOM 2754 C CA . GLY A 1 366 ? 6.871 16.676 7.948 1.00 89.50 366 GLY A CA 1
ATOM 2755 C C . GLY A 1 366 ? 7.040 15.380 8.749 1.00 89.50 366 GLY A C 1
ATOM 2756 O O . GLY A 1 366 ? 7.653 15.415 9.811 1.00 89.50 366 GLY A O 1
ATOM 2757 N N . SER A 1 367 ? 6.516 14.246 8.270 1.00 94.75 367 SER A N 1
ATOM 2758 C CA . SER A 1 367 ? 6.573 12.981 9.006 1.00 94.75 367 SER A CA 1
ATOM 2759 C C . SER A 1 367 ? 7.829 12.162 8.696 1.00 94.75 367 SER A C 1
ATOM 2761 O O . SER A 1 367 ? 8.532 12.412 7.712 1.00 94.75 367 SER A O 1
ATOM 2763 N N . THR A 1 368 ? 8.086 11.156 9.535 1.00 95.69 368 THR A N 1
ATOM 2764 C CA . THR A 1 368 ? 9.084 10.113 9.276 1.00 95.69 368 THR A CA 1
ATOM 2765 C C . THR A 1 368 ? 8.389 8.872 8.737 1.00 95.69 368 THR A C 1
ATOM 2767 O O . THR A 1 368 ? 7.565 8.265 9.419 1.00 95.69 368 THR A O 1
ATOM 2770 N N . VAL A 1 369 ? 8.737 8.476 7.516 1.00 96.69 369 VAL A N 1
ATOM 2771 C CA . VAL A 1 369 ? 8.166 7.301 6.850 1.00 96.69 369 VAL A CA 1
ATOM 2772 C C . VAL A 1 369 ? 9.133 6.125 6.948 1.00 96.69 369 VAL A C 1
ATOM 2774 O O . VAL A 1 369 ? 10.322 6.258 6.674 1.00 96.69 369 VAL A O 1
ATOM 2777 N N . LYS A 1 370 ? 8.624 4.951 7.315 1.00 97.62 370 LYS A N 1
ATOM 2778 C CA . LYS A 1 370 ? 9.370 3.693 7.297 1.00 97.62 370 LYS A CA 1
ATOM 2779 C C . LYS A 1 370 ? 9.195 3.024 5.941 1.00 97.62 370 LYS A C 1
ATOM 2781 O O . LYS A 1 370 ? 8.074 2.867 5.467 1.00 97.62 370 LYS A O 1
ATOM 2786 N N . ILE A 1 371 ? 10.287 2.634 5.305 1.00 95.62 371 ILE A N 1
ATOM 2787 C CA . ILE A 1 371 ? 10.269 1.977 3.996 1.00 95.62 371 ILE A CA 1
ATOM 2788 C C . ILE A 1 371 ? 11.269 0.839 3.992 1.00 95.62 371 ILE A C 1
ATOM 2790 O O . ILE A 1 371 ? 12.284 0.907 4.676 1.00 95.62 371 ILE A O 1
ATOM 2794 N N . SER A 1 372 ? 10.999 -0.205 3.224 1.00 91.00 372 SER A N 1
ATOM 2795 C CA . SER A 1 372 ? 12.002 -1.240 3.005 1.00 91.00 372 SER A CA 1
ATOM 2796 C C . SER A 1 372 ? 13.245 -0.669 2.327 1.00 91.00 372 SER A C 1
ATOM 2798 O O . SER A 1 372 ? 13.163 0.309 1.580 1.00 91.00 372 SER A O 1
ATOM 2800 N N . ASP A 1 373 ? 14.397 -1.269 2.605 1.00 86.75 373 ASP A N 1
ATOM 2801 C CA . ASP A 1 373 ? 15.645 -0.890 1.957 1.00 86.75 373 ASP A CA 1
ATOM 2802 C C . ASP A 1 373 ? 15.600 -1.174 0.444 1.00 86.75 373 ASP A C 1
ATOM 2804 O O . ASP A 1 373 ? 15.662 -2.320 0.004 1.00 86.75 373 ASP A O 1
ATOM 2808 N N . PHE A 1 374 ? 15.456 -0.105 -0.339 1.00 85.12 374 PHE A N 1
ATOM 2809 C CA . PHE A 1 374 ? 15.545 -0.105 -1.797 1.00 85.12 374 PHE A CA 1
ATOM 2810 C C . PHE A 1 374 ? 16.801 0.632 -2.254 1.00 85.12 374 PHE A C 1
ATOM 2812 O O . PHE A 1 374 ? 17.322 1.500 -1.540 1.00 85.12 374 PHE A O 1
ATOM 2819 N N . GLU A 1 375 ? 17.247 0.322 -3.472 1.00 81.69 375 GLU A N 1
ATOM 2820 C CA . GLU A 1 375 ? 18.473 0.874 -4.044 1.00 81.69 375 GLU A CA 1
ATOM 2821 C C . GLU A 1 375 ? 18.372 2.392 -4.226 1.00 81.69 375 GLU A C 1
ATOM 2823 O O . GLU A 1 375 ? 19.248 3.124 -3.761 1.00 81.69 375 GLU A O 1
ATOM 2828 N N . HIS A 1 376 ? 17.270 2.876 -4.817 1.00 87.56 376 HIS A N 1
ATOM 2829 C CA . HIS A 1 376 ? 17.079 4.302 -5.089 1.00 87.56 376 HIS A CA 1
ATOM 2830 C C . HIS A 1 376 ? 15.771 4.820 -4.497 1.00 87.56 376 HIS A C 1
ATOM 2832 O O . HIS A 1 376 ? 14.671 4.437 -4.909 1.00 87.56 376 HIS A O 1
ATOM 2838 N N . ILE A 1 377 ? 15.903 5.739 -3.541 1.00 89.81 377 ILE A N 1
ATOM 2839 C CA . ILE A 1 377 ? 14.792 6.434 -2.891 1.00 89.81 377 ILE A CA 1
ATOM 2840 C C . ILE A 1 377 ? 14.991 7.933 -3.106 1.00 89.81 377 ILE A C 1
ATOM 2842 O O . ILE A 1 377 ? 16.034 8.474 -2.745 1.00 89.81 377 ILE A O 1
ATOM 2846 N N . TYR A 1 378 ? 13.987 8.600 -3.672 1.00 88.38 378 TYR A N 1
ATOM 2847 C CA . TYR A 1 378 ? 14.028 10.035 -3.954 1.00 88.38 378 TYR A CA 1
ATOM 2848 C C . TYR A 1 378 ? 12.900 10.773 -3.241 1.00 88.38 378 TYR A C 1
ATOM 2850 O O . TYR A 1 378 ? 11.779 10.266 -3.131 1.00 88.38 378 TYR A O 1
ATOM 2858 N N . PHE A 1 379 ? 13.200 12.007 -2.839 1.00 86.06 379 PHE A N 1
ATOM 2859 C CA . PHE A 1 379 ? 12.259 12.960 -2.263 1.00 86.06 379 PHE A CA 1
ATOM 2860 C C . PHE A 1 379 ? 12.235 14.206 -3.125 1.00 86.06 379 PHE A C 1
ATOM 2862 O O . PHE A 1 379 ? 13.293 14.746 -3.426 1.00 86.06 379 PHE A O 1
ATOM 2869 N N . GLY A 1 380 ? 11.046 14.674 -3.483 1.00 77.94 380 GLY A N 1
ATOM 2870 C CA . GLY A 1 380 ? 10.897 15.962 -4.154 1.00 77.94 380 GLY A CA 1
ATOM 2871 C C . GLY A 1 380 ? 10.007 15.898 -5.388 1.00 77.94 380 GLY A C 1
ATOM 2872 O O . GLY A 1 380 ? 9.260 14.933 -5.570 1.00 77.94 380 GLY A O 1
ATOM 2873 N N . PRO A 1 381 ? 10.015 16.953 -6.215 1.00 77.12 381 PRO A N 1
ATOM 2874 C CA . PRO A 1 381 ? 9.243 17.004 -7.445 1.00 77.12 381 PRO A CA 1
ATOM 2875 C C . PRO A 1 381 ? 9.657 15.906 -8.431 1.00 77.12 381 PRO A C 1
ATOM 2877 O O . PRO A 1 381 ? 10.831 15.553 -8.556 1.00 77.12 381 PRO A O 1
ATOM 2880 N N . ALA A 1 382 ? 8.702 15.435 -9.236 1.00 77.44 382 ALA A N 1
ATOM 2881 C CA . ALA A 1 382 ? 8.953 14.406 -10.246 1.00 77.44 382 ALA A CA 1
ATOM 2882 C C . ALA A 1 382 ? 10.081 14.771 -11.236 1.00 77.44 382 ALA A C 1
ATOM 2884 O O . ALA A 1 382 ? 10.744 13.873 -11.750 1.00 77.44 382 ALA A O 1
ATOM 2885 N N . ALA A 1 383 ? 10.312 16.064 -11.493 1.00 79.50 383 ALA A N 1
ATOM 2886 C CA . ALA A 1 383 ? 11.361 16.542 -12.392 1.00 79.50 383 ALA A CA 1
ATOM 2887 C C . ALA A 1 383 ? 12.782 16.254 -11.873 1.00 79.50 383 ALA A C 1
ATOM 2889 O O . ALA A 1 383 ? 13.630 15.824 -12.651 1.00 79.50 383 ALA A O 1
ATOM 2890 N N . GLU A 1 384 ? 13.030 16.428 -10.572 1.00 81.12 384 GLU A N 1
ATOM 2891 C CA . GLU A 1 384 ? 14.340 16.155 -9.960 1.00 81.12 384 GLU A CA 1
ATOM 2892 C C . GLU A 1 384 ? 14.659 14.661 -10.027 1.00 81.12 384 GLU A C 1
ATOM 2894 O O . GLU A 1 384 ? 15.713 14.262 -10.516 1.00 81.12 384 GLU A O 1
ATOM 2899 N N . ARG A 1 385 ? 13.679 13.822 -9.673 1.00 85.00 385 ARG A N 1
ATOM 2900 C CA . ARG A 1 385 ? 13.757 12.366 -9.846 1.00 85.00 385 ARG A CA 1
ATOM 2901 C C . ARG A 1 385 ? 14.078 11.982 -11.294 1.00 85.00 385 ARG A C 1
ATOM 2903 O O . ARG A 1 385 ? 14.906 11.107 -11.536 1.00 85.00 385 ARG A O 1
ATOM 2910 N N . VAL A 1 386 ? 13.387 12.594 -12.260 1.00 84.06 386 VAL A N 1
ATOM 2911 C CA . VAL A 1 386 ? 13.594 12.318 -13.689 1.00 84.06 386 VAL A CA 1
ATOM 2912 C C . VAL A 1 386 ? 15.035 12.619 -14.101 1.00 84.06 386 VAL A C 1
ATOM 2914 O O . VAL A 1 386 ? 15.633 11.811 -14.807 1.00 84.06 386 VAL A O 1
ATOM 2917 N N . ALA A 1 387 ? 15.603 13.732 -13.635 1.00 84.25 387 ALA A N 1
ATOM 2918 C CA . ALA A 1 387 ? 16.992 14.080 -13.910 1.00 84.25 387 ALA A CA 1
ATOM 2919 C C . ALA A 1 387 ? 17.970 13.054 -13.313 1.00 84.25 387 ALA A C 1
ATOM 2921 O O . ALA A 1 387 ? 18.822 12.544 -14.039 1.00 84.25 387 ALA A O 1
ATOM 2922 N N . SER A 1 388 ? 17.799 12.679 -12.040 1.00 84.62 388 SER A N 1
ATOM 2923 C CA . SER A 1 388 ? 18.681 11.707 -11.378 1.00 84.62 388 SER A CA 1
ATOM 2924 C C . SER A 1 388 ? 18.652 10.328 -12.039 1.00 84.62 388 SER A C 1
ATOM 2926 O O . SER A 1 388 ? 19.691 9.708 -12.238 1.00 84.62 388 SER A O 1
ATOM 2928 N N . ILE A 1 389 ? 17.473 9.832 -12.419 1.00 84.12 389 ILE A N 1
ATOM 2929 C CA . ILE A 1 389 ? 17.382 8.527 -13.085 1.00 84.12 389 ILE A CA 1
ATOM 2930 C C . ILE A 1 389 ? 17.947 8.608 -14.502 1.00 84.12 389 ILE A C 1
ATOM 2932 O O . ILE A 1 389 ? 18.635 7.683 -14.919 1.00 84.12 389 ILE A O 1
ATOM 2936 N N . ALA A 1 390 ? 17.708 9.700 -15.235 1.00 84.94 390 ALA A N 1
ATOM 2937 C CA . ALA A 1 390 ? 18.296 9.889 -16.559 1.00 84.94 390 ALA A CA 1
ATOM 2938 C C . ALA A 1 390 ? 19.832 9.858 -16.514 1.00 84.94 390 ALA A C 1
ATOM 2940 O O . ALA A 1 390 ? 20.455 9.303 -17.417 1.00 84.94 390 ALA A O 1
ATOM 2941 N N . GLU A 1 391 ? 20.439 10.401 -15.457 1.00 86.44 391 GLU A N 1
ATOM 2942 C CA . GLU A 1 391 ? 21.880 10.306 -15.224 1.00 86.44 391 GLU A CA 1
ATOM 2943 C C . GLU A 1 391 ? 22.328 8.849 -15.038 1.00 86.44 391 GLU A C 1
ATOM 2945 O O . GLU A 1 391 ? 23.204 8.393 -15.769 1.00 86.44 391 GLU A O 1
ATOM 2950 N N . ILE A 1 392 ? 21.660 8.079 -14.168 1.00 86.19 392 ILE A N 1
ATOM 2951 C CA . ILE A 1 392 ? 21.965 6.649 -13.967 1.00 86.19 392 ILE A CA 1
ATOM 2952 C C . ILE A 1 392 ? 21.807 5.862 -15.275 1.00 86.19 392 ILE A C 1
ATOM 2954 O O . ILE A 1 392 ? 22.658 5.044 -15.624 1.00 86.19 392 ILE A O 1
ATOM 2958 N N . GLN A 1 393 ? 20.733 6.110 -16.029 1.00 85.50 393 GLN A N 1
ATOM 2959 C CA . GLN A 1 393 ? 20.492 5.446 -17.310 1.00 85.50 393 GLN A CA 1
ATOM 2960 C C . GLN A 1 393 ? 21.572 5.779 -18.339 1.00 85.50 393 GLN A C 1
ATOM 2962 O O . GLN A 1 393 ? 22.040 4.878 -19.031 1.00 85.50 393 GLN A O 1
ATOM 2967 N N . ASN A 1 394 ? 21.997 7.042 -18.417 1.00 84.69 394 ASN A N 1
ATOM 2968 C CA . ASN A 1 394 ? 23.087 7.480 -19.285 1.00 84.69 394 ASN A CA 1
ATOM 2969 C C . ASN A 1 394 ? 24.404 6.785 -18.905 1.00 84.69 394 ASN A C 1
ATOM 2971 O O . ASN A 1 394 ? 25.092 6.266 -19.781 1.00 84.69 394 ASN A O 1
ATOM 2975 N N . THR A 1 395 ? 24.722 6.692 -17.611 1.00 85.56 395 THR A N 1
ATOM 2976 C CA . THR A 1 395 ? 25.897 5.954 -17.126 1.00 85.56 395 THR A CA 1
ATOM 2977 C C . THR A 1 395 ? 25.836 4.476 -17.513 1.00 85.56 395 THR A C 1
ATOM 2979 O O . THR A 1 395 ? 26.796 3.960 -18.082 1.00 85.56 395 THR A O 1
ATOM 2982 N N . LEU A 1 396 ? 24.709 3.797 -17.276 1.00 83.19 396 LEU A N 1
ATOM 2983 C CA . LEU A 1 396 ? 24.535 2.385 -17.645 1.00 83.19 396 LEU A CA 1
ATOM 2984 C C . LEU A 1 396 ? 24.623 2.168 -19.161 1.00 83.19 396 LEU A C 1
ATOM 2986 O O . LEU A 1 396 ? 25.234 1.202 -19.615 1.00 83.19 396 LEU A O 1
ATOM 2990 N N . ALA A 1 397 ? 24.038 3.071 -19.947 1.00 82.81 397 ALA A N 1
ATOM 2991 C CA . ALA A 1 397 ? 24.094 3.025 -21.402 1.00 82.81 397 ALA A CA 1
ATOM 2992 C C . ALA A 1 397 ? 25.532 3.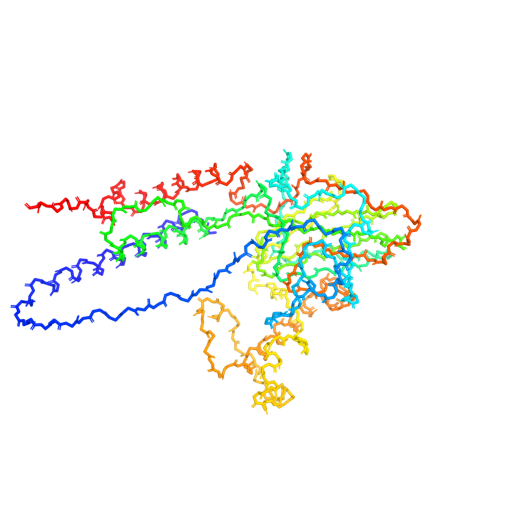182 -21.916 1.00 82.81 397 ALA A C 1
ATOM 2994 O O . ALA A 1 397 ? 25.966 2.402 -22.760 1.00 82.81 397 ALA A O 1
ATOM 2995 N N . ARG A 1 398 ? 26.293 4.142 -21.375 1.00 85.44 398 ARG A N 1
ATOM 2996 C CA . ARG A 1 398 ? 27.705 4.366 -21.728 1.00 85.44 398 ARG A CA 1
ATOM 2997 C C . ARG A 1 398 ? 28.579 3.175 -21.375 1.00 85.44 398 ARG A C 1
ATOM 2999 O O . ARG A 1 398 ? 29.365 2.736 -22.208 1.00 85.44 398 ARG A O 1
ATOM 3006 N N . GLN A 1 399 ? 28.390 2.610 -20.185 1.00 83.81 399 GLN A N 1
ATOM 3007 C CA . GLN A 1 399 ? 29.101 1.405 -19.763 1.00 83.81 399 GLN A CA 1
ATOM 3008 C C . GLN A 1 399 ? 28.816 0.218 -20.688 1.00 83.81 399 GLN A C 1
ATOM 3010 O O . GLN A 1 399 ? 29.728 -0.543 -20.997 1.00 83.81 399 GLN A O 1
ATOM 3015 N N . ALA A 1 400 ? 27.574 0.069 -21.156 1.00 80.62 400 ALA A N 1
ATOM 3016 C CA . ALA A 1 400 ? 27.197 -1.023 -22.049 1.00 80.62 400 ALA A CA 1
ATOM 3017 C C . ALA A 1 400 ? 27.674 -0.833 -23.503 1.00 80.62 400 ALA A C 1
ATOM 3019 O O . ALA A 1 400 ? 27.858 -1.824 -24.204 1.00 80.62 400 ALA A O 1
ATOM 3020 N N . LEU A 1 401 ? 27.865 0.412 -23.957 1.00 82.00 401 LEU A N 1
ATOM 3021 C CA . LEU A 1 401 ? 28.181 0.757 -25.353 1.00 82.00 401 LEU A CA 1
ATOM 3022 C C . LEU A 1 401 ? 29.626 1.221 -25.587 1.00 82.00 401 LEU A C 1
ATOM 3024 O O . LEU A 1 401 ? 29.988 1.531 -26.717 1.00 82.00 401 LEU A O 1
ATOM 3028 N N . GLY A 1 402 ? 30.461 1.270 -24.547 1.00 83.81 402 GLY A N 1
ATOM 3029 C CA . GLY A 1 402 ? 31.847 1.730 -24.669 1.00 83.81 402 GLY A CA 1
ATOM 3030 C C . GLY A 1 402 ? 31.969 3.251 -24.811 1.00 83.81 402 GLY A C 1
ATOM 3031 O O . GLY A 1 402 ? 32.719 3.727 -25.655 1.00 83.81 402 GLY A O 1
ATOM 3032 N N . GLU A 1 403 ? 31.230 4.005 -23.990 1.00 84.69 403 GLU A N 1
ATOM 3033 C CA . GLU A 1 403 ? 31.156 5.482 -23.930 1.00 84.69 403 GLU A CA 1
ATOM 3034 C C . GLU A 1 403 ? 30.512 6.190 -25.135 1.00 84.69 403 GLU A C 1
ATOM 3036 O O . GLU A 1 403 ? 30.004 7.309 -24.986 1.00 84.69 403 GLU A O 1
ATOM 3041 N N . ASP A 1 404 ? 30.464 5.547 -26.302 1.00 82.38 404 ASP A N 1
ATOM 3042 C CA . ASP A 1 404 ? 29.873 6.108 -27.513 1.00 82.38 404 ASP A CA 1
ATOM 3043 C C . ASP A 1 404 ? 28.402 5.695 -27.697 1.00 82.38 404 ASP A C 1
ATOM 3045 O O . ASP A 1 404 ? 28.063 4.634 -28.221 1.00 82.38 404 ASP A O 1
ATOM 3049 N N . LEU A 1 405 ? 27.492 6.581 -27.283 1.00 77.38 405 LEU A N 1
ATOM 3050 C CA . LEU A 1 405 ? 26.050 6.384 -27.466 1.00 77.38 405 LEU A CA 1
ATOM 3051 C C . LEU A 1 405 ? 25.580 6.583 -28.919 1.00 77.38 405 LEU A C 1
ATOM 3053 O O . LEU A 1 405 ? 24.434 6.243 -29.230 1.00 77.38 405 LEU A O 1
ATOM 3057 N N . THR A 1 406 ? 26.421 7.120 -29.813 1.00 77.19 406 THR A N 1
ATOM 3058 C CA . THR A 1 406 ? 26.051 7.332 -31.225 1.00 77.19 406 THR A CA 1
ATOM 3059 C C . THR A 1 406 ? 25.866 6.019 -31.984 1.00 77.19 406 THR A C 1
ATOM 3061 O O . THR A 1 406 ? 25.152 5.983 -32.982 1.00 77.19 406 THR A O 1
ATOM 3064 N N . LEU A 1 407 ? 26.393 4.909 -31.455 1.00 70.69 407 LEU A N 1
ATOM 3065 C CA . LEU A 1 407 ? 26.178 3.566 -31.999 1.00 70.69 407 LEU A CA 1
ATOM 3066 C C . LEU A 1 407 ? 24.703 3.134 -31.997 1.00 70.69 407 LEU A C 1
ATOM 3068 O O . LEU A 1 407 ? 24.317 2.276 -32.787 1.00 70.69 407 LEU A O 1
ATOM 3072 N N . VAL A 1 408 ? 23.869 3.713 -31.125 1.00 69.44 408 VAL A N 1
ATOM 3073 C CA . VAL A 1 408 ? 22.439 3.356 -31.012 1.00 69.44 408 VAL A CA 1
ATOM 3074 C C . VAL A 1 408 ? 21.514 4.536 -31.303 1.00 69.44 408 VAL A C 1
ATOM 3076 O O . VAL A 1 408 ? 20.340 4.348 -31.625 1.00 69.44 408 VAL A O 1
ATOM 3079 N N . ILE A 1 409 ? 22.035 5.760 -31.226 1.00 69.19 409 ILE A N 1
ATOM 3080 C CA . ILE A 1 409 ? 21.335 6.972 -31.641 1.00 69.19 409 ILE A CA 1
ATOM 3081 C C . ILE A 1 409 ? 21.871 7.336 -33.029 1.00 69.19 409 ILE A C 1
ATOM 3083 O O . ILE A 1 409 ? 22.921 7.978 -33.100 1.00 69.19 409 ILE A O 1
ATOM 3087 N N . PRO A 1 410 ? 21.194 6.949 -34.130 1.00 64.38 410 PRO A N 1
ATOM 3088 C CA . PRO A 1 410 ? 21.658 7.327 -35.456 1.00 64.38 410 PRO A CA 1
ATOM 3089 C C . PRO A 1 410 ? 21.791 8.848 -35.521 1.00 64.38 410 PRO A C 1
ATOM 3091 O O . PRO A 1 410 ? 20.924 9.575 -35.018 1.00 64.38 410 PRO A O 1
ATOM 3094 N N . ALA A 1 411 ? 22.882 9.323 -36.127 1.00 65.00 411 ALA A N 1
ATOM 3095 C CA . ALA A 1 411 ? 23.053 10.742 -36.397 1.00 65.00 411 ALA A CA 1
ATOM 3096 C C . ALA A 1 411 ? 21.783 11.269 -37.075 1.00 65.00 411 ALA A C 1
ATOM 3098 O O . ALA A 1 411 ? 21.205 10.596 -37.935 1.00 65.00 411 ALA A O 1
ATOM 3099 N N . ILE A 1 412 ? 21.327 12.453 -36.661 1.00 62.66 412 ILE A N 1
ATOM 3100 C CA . ILE A 1 412 ? 20.220 13.124 -37.338 1.00 62.66 412 ILE A CA 1
ATOM 3101 C C . ILE A 1 412 ? 20.700 13.356 -38.768 1.00 62.66 412 ILE A C 1
ATOM 3103 O O . ILE A 1 412 ? 21.535 14.221 -39.010 1.00 62.66 412 ILE A O 1
ATOM 3107 N N . VAL A 1 413 ? 20.220 12.537 -39.704 1.00 61.84 413 VAL A N 1
ATOM 3108 C CA . VAL A 1 413 ? 20.463 12.765 -41.122 1.00 61.84 413 VAL A CA 1
ATOM 3109 C C . VAL A 1 413 ? 19.645 13.999 -41.461 1.00 61.84 413 VAL A C 1
ATOM 3111 O O . VAL A 1 413 ? 18.422 13.920 -41.598 1.00 61.84 413 VAL A O 1
ATOM 3114 N N . GLU A 1 414 ? 20.303 15.156 -41.507 1.00 60.09 414 GLU A N 1
ATOM 3115 C CA . GLU A 1 414 ? 19.702 16.355 -42.072 1.00 60.09 414 GLU A CA 1
ATOM 3116 C C . GLU A 1 414 ? 19.260 15.991 -43.490 1.00 60.09 414 GLU A C 1
ATOM 3118 O O . GLU A 1 414 ? 20.078 15.626 -44.339 1.00 60.09 414 GLU A O 1
ATOM 3123 N N . ARG A 1 415 ? 17.944 16.002 -43.735 1.00 55.59 415 ARG A N 1
ATOM 3124 C CA . ARG A 1 415 ? 17.438 15.926 -45.103 1.00 55.59 415 ARG A CA 1
ATOM 3125 C C . ARG A 1 415 ? 17.950 17.175 -45.803 1.00 55.59 415 ARG A C 1
ATOM 3127 O O . ARG A 1 415 ? 17.475 18.268 -45.522 1.00 55.59 415 ARG A O 1
ATOM 3134 N N . THR A 1 416 ? 18.937 16.992 -46.666 1.00 59.09 416 THR A N 1
ATOM 3135 C CA . THR A 1 416 ? 19.324 17.992 -47.653 1.00 59.09 416 THR A CA 1
ATOM 3136 C C . THR A 1 416 ? 18.119 18.187 -48.572 1.00 59.09 416 THR A C 1
ATOM 3138 O O . THR A 1 416 ? 17.612 17.207 -49.123 1.00 59.09 416 THR A O 1
ATOM 3141 N N . GLU A 1 417 ? 17.594 19.414 -48.610 1.00 57.09 417 GLU A N 1
ATOM 3142 C CA . GLU A 1 417 ? 16.459 19.808 -49.460 1.00 57.09 417 GLU A CA 1
ATOM 3143 C C . GLU A 1 417 ? 16.809 19.805 -50.949 1.00 57.09 417 GLU A C 1
ATOM 3145 O O . GLU A 1 417 ? 17.958 20.176 -51.294 1.00 57.09 417 GLU A O 1
#

Radius of gyration: 24.82 Å; Cα contacts (8 Å, |Δi|>4): 728; chains: 1; bounding box: 57×52×82 Å

Secondary structure (DSSP, 8-state):
--HHHHHHHHHHHHHHHHHHHHHHHHHTSS------------PPPP-------------S---GGGT-EEETTEEE--TTEEE-TT--EEEHHHHEESPPPTT-------SEEEEE----S--PPPPPTTPEEEEEEEEEE-SPEEEEEEE-HHHHHHHHHHHHHHHHHH-SSPPPGGGTS---EEEEEEEEE---SS-EEEEEEESSS-EEEEEEEPTT--EEEEEEEESS-EEEE-SSTTS-EEEE----GGGT----PPP-TTSHHHHHHHHHT--HHHHHHT--S---SSTTSSS----TT-HHHHHHHHHHHHHHHHHHHHHHHSS-TTTTEEEEEEESEEEESSPPPTTSPPEEP--STTPEEEEE--SEEEES-HHHHHHHHHHHHHHHHHHHHTT-GGGTS--------

Organism: NCBI:txid1524263

Sequence (417 aa):
MQPSQVILTLAGVIGAFVLITTWESDQKEETSADGGVSAPSVRKPSLFGGGVTSLTSVSGKKDPSKLGSANLRGYTEKTPLMIAADLKSYSILDAVEGYPSLKSNNVAHPAAVTKVAPITDCQFRKPAEGEAIANVFIGTGSGVETGLHVVTDSGIAKSTISWFAEQHRKRTAATTWGKHIAEGALRKVDVVVTDTSAPVYLILQSVSSRILWNILPAEGVEIAHIAAVSYAPTAVNPPTPETPVEISNAFLDDCAMGPARKPADHWGFIKNMRKSGTDQNEVLANIPAWQSISSYYDEGHYREGREEEVILRGHAVHERYSNWFEERFGFPAAQDAVGIASVAHVLVGPMPAADAPKVPYRSISGSTVKISDFEHIYFGPAAERVASIAEIQNTLARQALGEDLTLVIPAIVERTE

pLDDT: mean 77.84, std 19.21, range [25.62, 98.62]

Foldseek 3Di:
DPPVVLLVVLLVLVVVVLVVVVVVVVVVVPDDDDDDDDDDDDDDDDDPDPDPPPDDDPPDPDPLVVQWDFEQQGIAHDPQWAAFLVRDIDGLVLFEPPPDDPPDPDAFFFPAEDADAADPLLFDDADDPFAAEAAEEEAEAPADWHLKFFDFSVQLSVLLSVQLVVLLVVLDFRDQSLVSRDGTTAGEAEEEEEDLSTAYEYEAEYADGRHEYEYFYAPNHHHQAYEYEYCDWYKYQDPDPPHHYHYHNDPDPNLLDGPADQDDCSRPLNVVCVVVVHDLVVLQVPDDPDDDDPPPVPPPDPDPPCSSVVNNSSNVSQVSNQVSCCVNHVDGSSPRYNHRHYYRYYYHDDRDDSPDDHGYDDTSRHTYMYTHDHPDIGGDDPVVVSVVSSVVSLVSCCSSVVNDPCSSNPDPPPPDD

Solvent-accessible surface area (backbone atoms only — not comparable to full-atom values): 23936 Å² total; per-residue (Å²): 129,58,73,68,56,55,48,51,51,50,33,51,53,50,49,53,50,52,53,51,52,56,52,55,55,62,60,61,76,78,68,88,87,83,94,77,92,75,81,84,81,84,79,79,80,81,84,82,72,84,72,82,73,81,80,69,82,79,82,62,90,68,64,67,82,73,58,47,44,74,38,63,75,24,45,33,37,45,78,64,33,18,36,26,50,87,69,50,75,43,54,42,75,75,44,30,37,82,63,76,68,90,82,60,88,69,60,44,39,56,65,42,76,44,75,35,81,55,45,81,86,69,73,64,86,55,72,58,92,75,48,37,79,42,35,37,37,36,38,30,54,60,27,63,56,34,20,45,26,52,47,45,69,67,46,52,51,52,24,46,54,51,45,52,56,48,37,61,73,64,74,52,74,81,74,68,60,60,82,40,58,63,87,31,52,21,13,32,27,42,39,38,34,51,45,59,90,32,38,28,33,37,37,42,35,26,47,66,29,33,31,28,40,37,49,32,56,23,91,80,39,44,69,65,34,36,42,36,44,21,55,26,67,51,33,34,33,55,84,44,94,80,48,48,72,48,34,26,62,45,81,41,80,88,63,52,63,46,81,46,71,69,84,50,79,76,12,41,54,54,47,49,39,56,70,73,68,54,56,68,65,63,54,66,71,67,68,76,89,78,79,82,80,74,73,64,80,79,63,81,75,86,55,91,90,47,65,60,62,53,49,54,52,37,45,55,44,18,51,54,24,28,54,51,39,21,72,48,57,72,47,60,66,73,60,74,25,25,74,39,29,22,32,20,31,37,40,42,58,65,81,66,54,95,85,49,85,52,21,64,57,74,66,54,51,70,31,60,29,41,26,46,72,64,85,38,76,45,77,53,60,70,66,60,54,37,52,57,50,37,50,54,45,50,53,53,50,22,70,56,52,74,67,48,62,60,85,66,43,68,74,78,76,76,78,81,129

Mean predicted aligned error: 10.51 Å